Protein AF-A0A430A7W1-F1 (afdb_monomer_lite)

Radius of gyration: 29.72 Å; chains: 1; bounding box: 77×43×91 Å

pLDDT: mean 84.16, std 17.98, range [29.48, 98.62]

Secondary structure (DSSP, 8-state):
--------TTTHHHHHHHHTT---------S---HHHHHHHHHHHHHGGGGS-SSEEEEE-TTS-EEEEE--TT-EEEEEE-SSEEEEEETTEEEEEES-SEEEEES-EE-S-EEEE--TT--EEEEES-EESS-EEEE--TT--EEEEES-EE--SSS-SEEEE--TT--EEEEES-EESS-EEEE--TT--EEEEES-EESS-EEEES--TT-EEEEES-EE---SS--EEEEEE-SSTT-EEEES--TTS-SS-----TTSPEEEEEE-TT--EEEEEE-TT--EEEEEEETTEEEEEETTS-EEEEES-SEEEEES-EEEEEEEE--TT----EEEEES-EESEEEEES-TT--EEEEES-EE-SSTT-EEEEES-TT--EEEEES-EESSEEEEES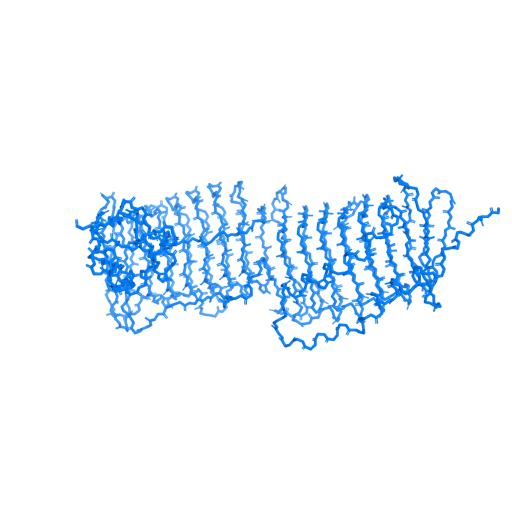-TT--EEEEES-EESSEEEEES-SS-EEEEESEEESSEEEESSEE-S-PPPPP-SPPPEEE--SEEEE-TTS---HHHHHHHTT-EEEETTTEE-GGG-EEESGGG--TTS-EEEEEEEEEE-TT--EEEEEEEEEE--

Sequence (540 aa):
MTKKSIVSKSVKYLMLASILGTTGISLMVGSSADASQLSPVVTQELKASEKIQNSAITYVDADGYMQVMPIEEGAVVSLSGTKKAITVKVGKEKTKIEGAKEVIFKGITIAKKSHLHLTTSIEKIKLDNVKTEKGFEIKDLPNLDTFLVKDSSFGSESAYSMKVHGNDKLTSYIIDNTKFEDNFYIHHNDELEVSYISNSVFDKNVRQEDNKEGYYTQFVGNTFVRDGRHEDSISSGGKSEKDIFFINEHKEIEMGATRYNAEKEGKIKYILPDGEKQKYVVPVGVDVETVVDKKDTVIITLTNGEVLTLQSPKSLTFKNVNITKRISFQNKKLKLENLAFNDCKTATIDIAHVHSLKTAQFFYTHVGNGHNAHVNIHDNDGMEMFVVQDSVVDAKLRLDDSEKLTKYVLNNVLVPGYMNADDLGETVLEISNSKFDHKIYSSQTIGGEAGRMNTGDEPVLTSEDSAKFDPFVELTREELMSKFNILAMDDDDGDITKNVTFEGLENVDIYTDGTYEITIVISDSDQNIVKKNVQLVIGY

InterPro domains:
  IPR013783 Immunoglobulin-like fold [G3DSA:2.60.40.10] (472-538)

Organism: NCBI:txid120370

Structure (mmCIF, N/CA/C/O backbone):
data_AF-A0A430A7W1-F1
#
_entry.id   AF-A0A430A7W1-F1
#
loop_
_atom_site.group_PDB
_atom_site.id
_atom_site.type_symbol
_atom_site.label_atom_id
_atom_site.label_alt_id
_atom_site.label_comp_id
_atom_site.label_asym_id
_atom_site.label_entity_id
_atom_site.label_seq_id
_atom_site.pdbx_PDB_ins_code
_atom_site.Cartn_x
_atom_site.Cartn_y
_atom_site.Cartn_z
_atom_site.occupancy
_atom_site.B_iso_or_equiv
_atom_site.auth_seq_id
_atom_site.auth_comp_id
_atom_site.auth_asym_id
_atom_site.auth_atom_id
_atom_site.pdbx_PDB_model_num
ATOM 1 N N . MET A 1 1 ? 43.011 2.496 -40.756 1.00 29.56 1 MET A N 1
ATOM 2 C CA . MET A 1 1 ? 43.502 1.213 -40.205 1.00 29.56 1 MET A CA 1
ATOM 3 C C . MET A 1 1 ? 43.145 1.174 -38.728 1.00 29.56 1 MET A C 1
ATOM 5 O O . MET A 1 1 ? 43.820 1.808 -37.931 1.00 29.56 1 MET A O 1
ATOM 9 N N . THR A 1 2 ? 42.040 0.529 -38.370 1.00 29.62 2 THR A N 1
ATOM 10 C CA . THR A 1 2 ? 41.534 0.456 -36.992 1.00 29.62 2 THR A CA 1
ATOM 11 C C . THR A 1 2 ? 42.116 -0.770 -36.290 1.00 29.62 2 THR A C 1
ATOM 13 O O . THR A 1 2 ? 41.970 -1.900 -36.757 1.00 29.62 2 THR A O 1
ATOM 16 N N . LYS A 1 3 ? 42.826 -0.548 -35.176 1.00 29.48 3 LYS A N 1
ATOM 17 C CA . LYS A 1 3 ? 43.348 -1.615 -34.312 1.00 29.48 3 LYS A CA 1
ATOM 18 C C . LYS A 1 3 ? 42.170 -2.324 -33.636 1.00 29.48 3 LYS A C 1
ATOM 20 O O . LYS A 1 3 ? 41.594 -1.791 -32.694 1.00 29.48 3 LYS A O 1
ATOM 25 N N . LYS A 1 4 ? 41.837 -3.536 -34.093 1.00 29.89 4 LYS A N 1
ATOM 26 C CA . LYS A 1 4 ? 41.062 -4.505 -33.304 1.00 29.89 4 LYS A CA 1
ATOM 27 C C . LYS A 1 4 ? 41.861 -4.823 -32.036 1.00 29.89 4 LYS A C 1
ATOM 29 O O . LYS A 1 4 ? 42.904 -5.467 -32.114 1.00 29.89 4 LYS A O 1
ATOM 34 N N . SER A 1 5 ? 41.391 -4.353 -30.886 1.00 33.88 5 SER A N 1
ATOM 35 C CA . SER A 1 5 ? 41.868 -4.820 -29.585 1.00 33.88 5 SER A CA 1
ATOM 36 C C . SER A 1 5 ? 41.334 -6.237 -29.368 1.00 33.88 5 SER A C 1
ATOM 38 O O . SER A 1 5 ? 40.142 -6.434 -29.156 1.00 33.88 5 SER A O 1
ATOM 40 N N . ILE A 1 6 ? 42.203 -7.239 -29.502 1.00 33.72 6 ILE A N 1
ATOM 41 C CA . ILE A 1 6 ? 41.887 -8.635 -29.190 1.00 33.72 6 ILE A CA 1
ATOM 42 C C . ILE A 1 6 ? 42.220 -8.841 -27.710 1.00 33.72 6 ILE A C 1
ATOM 44 O O . ILE A 1 6 ? 43.389 -8.959 -27.347 1.00 33.72 6 ILE A O 1
ATOM 48 N N . VAL A 1 7 ? 41.202 -8.881 -26.850 1.00 35.28 7 VAL A N 1
ATOM 49 C CA . VAL A 1 7 ? 41.373 -9.215 -25.426 1.00 35.28 7 VAL A CA 1
ATOM 50 C C . VAL A 1 7 ? 41.769 -10.698 -25.285 1.00 35.28 7 VAL A C 1
ATOM 52 O O . VAL A 1 7 ? 41.276 -11.571 -26.012 1.00 35.28 7 VAL A O 1
ATOM 55 N N . SER A 1 8 ? 42.727 -10.975 -24.391 1.00 33.16 8 SER A N 1
ATOM 56 C CA . SER A 1 8 ? 43.452 -12.250 -24.279 1.00 33.16 8 SER A CA 1
ATOM 57 C C . SER A 1 8 ? 42.570 -13.431 -23.838 1.00 33.16 8 SER A C 1
ATOM 59 O O . SER A 1 8 ? 41.547 -13.273 -23.174 1.00 33.16 8 SER A O 1
ATOM 61 N N . LYS A 1 9 ? 42.970 -14.648 -24.238 1.00 35.06 9 LYS A N 1
ATOM 62 C CA . LYS A 1 9 ? 42.198 -15.902 -24.112 1.00 35.06 9 LYS A CA 1
ATOM 63 C C . LYS A 1 9 ? 41.821 -16.311 -22.676 1.00 35.06 9 LYS A C 1
ATOM 65 O O . LYS A 1 9 ? 40.903 -17.106 -22.527 1.00 35.06 9 LYS A O 1
ATOM 70 N N . SER A 1 10 ? 42.473 -15.781 -21.644 1.00 29.58 10 SER A N 1
ATOM 71 C CA . SER A 1 10 ? 42.314 -16.245 -20.255 1.00 29.58 10 SER A CA 1
ATOM 72 C C . SER A 1 10 ? 41.141 -15.587 -19.516 1.00 29.58 10 SER A C 1
ATOM 74 O O . SER A 1 10 ? 40.517 -16.218 -18.672 1.00 29.58 10 SER A O 1
ATOM 76 N N . VAL A 1 11 ? 40.771 -14.354 -19.885 1.00 35.59 11 VAL A N 1
ATOM 77 C CA . VAL A 1 11 ? 39.562 -13.673 -19.367 1.00 35.59 11 VAL A CA 1
ATOM 78 C C . VAL A 1 11 ? 38.280 -14.299 -19.955 1.00 35.59 11 VAL A C 1
ATOM 80 O O . VAL A 1 11 ? 37.201 -14.187 -19.377 1.00 35.59 11 VAL A O 1
ATOM 83 N N . LYS A 1 12 ? 38.407 -15.042 -21.069 1.00 42.66 12 LYS A N 1
ATOM 84 C CA . LYS A 1 12 ? 37.300 -15.609 -21.859 1.00 42.66 12 LYS A CA 1
ATOM 85 C C . LYS A 1 12 ? 36.547 -16.763 -21.196 1.00 42.66 12 LYS A C 1
ATOM 87 O O . LYS A 1 12 ? 35.419 -17.008 -21.592 1.00 42.66 12 LYS A O 1
ATOM 92 N N . TYR A 1 13 ? 37.126 -17.454 -20.213 1.00 30.00 13 TYR A N 1
ATOM 93 C CA . TYR A 1 13 ? 36.460 -18.589 -19.552 1.00 30.00 13 TYR A CA 1
ATOM 94 C C . TYR A 1 13 ? 35.733 -18.208 -18.256 1.00 30.00 13 TYR A C 1
ATOM 96 O O . TYR A 1 13 ? 34.753 -18.856 -17.908 1.00 30.00 13 TYR A O 1
ATOM 104 N N . LEU A 1 14 ? 36.144 -17.131 -17.575 1.00 30.28 14 LEU A N 1
ATOM 105 C CA . LEU A 1 14 ? 35.512 -16.715 -16.316 1.00 30.28 14 LEU A CA 1
ATOM 106 C C . LEU A 1 14 ? 34.201 -15.934 -16.515 1.00 30.28 14 LEU A C 1
ATOM 108 O O . LEU A 1 14 ? 33.305 -16.086 -15.696 1.00 30.28 14 LEU A O 1
ATOM 112 N N . MET A 1 15 ? 34.061 -15.141 -17.589 1.00 35.31 15 MET A N 1
ATOM 113 C CA . MET A 1 15 ? 32.776 -14.491 -17.927 1.00 35.31 15 MET A CA 1
ATOM 114 C C . MET A 1 15 ? 31.786 -15.463 -18.578 1.00 35.31 15 MET A C 1
ATOM 116 O O . MET A 1 15 ? 30.594 -15.400 -18.306 1.00 35.31 15 MET A O 1
ATOM 120 N N . LEU A 1 16 ? 32.273 -16.390 -19.410 1.00 32.66 16 LEU A N 1
ATOM 121 C CA . LEU A 1 16 ? 31.416 -17.369 -20.077 1.00 32.66 16 LEU A CA 1
ATOM 122 C C . LEU A 1 16 ? 30.816 -18.362 -19.064 1.00 32.66 16 LEU A C 1
ATOM 124 O O . LEU A 1 16 ? 29.654 -18.717 -19.186 1.00 32.66 16 LEU A O 1
ATOM 128 N N . ALA A 1 17 ? 31.558 -18.742 -18.016 1.00 31.72 17 ALA A N 1
ATOM 129 C CA . ALA A 1 17 ? 31.049 -19.611 -16.950 1.00 31.72 17 ALA A CA 1
ATOM 130 C C . ALA A 1 17 ? 30.048 -18.921 -15.999 1.00 31.72 17 ALA A C 1
ATOM 132 O O . ALA A 1 17 ? 29.208 -19.607 -15.427 1.00 31.72 17 ALA A O 1
ATOM 133 N N . SER A 1 18 ? 30.095 -17.590 -15.840 1.00 38.16 18 SER A N 1
ATOM 134 C CA . SER A 1 18 ? 29.084 -16.852 -15.062 1.00 38.16 18 SER A CA 1
ATOM 135 C C . SER A 1 18 ? 27.812 -16.533 -15.856 1.00 38.16 18 SER A C 1
ATOM 137 O O . SER A 1 18 ? 26.799 -16.226 -15.245 1.00 38.16 18 SER A O 1
ATOM 139 N N . ILE A 1 19 ? 27.865 -16.593 -17.194 1.00 36.66 19 ILE A N 1
ATOM 140 C CA . ILE A 1 19 ? 26.751 -16.253 -18.101 1.00 36.66 19 ILE A CA 1
ATOM 141 C C . ILE A 1 19 ? 26.073 -17.515 -18.679 1.00 36.66 19 ILE A C 1
ATOM 143 O O . ILE A 1 19 ? 24.871 -17.510 -18.911 1.00 36.66 19 ILE A O 1
ATOM 147 N N . LEU A 1 20 ? 26.792 -18.633 -18.854 1.00 31.89 20 LEU A N 1
ATOM 148 C CA . LEU A 1 20 ? 26.242 -19.901 -19.377 1.00 31.89 20 LEU A CA 1
ATOM 149 C C . LEU A 1 20 ? 25.496 -20.759 -18.331 1.00 31.89 20 LEU A C 1
ATOM 151 O O . LEU A 1 20 ? 25.119 -21.891 -18.629 1.00 31.89 20 LEU A O 1
ATOM 155 N N . GLY A 1 21 ? 25.299 -20.253 -17.110 1.00 33.81 21 GLY A N 1
ATOM 156 C CA . GLY A 1 21 ? 24.633 -20.974 -16.019 1.00 33.81 21 GLY A CA 1
ATOM 157 C C . GLY A 1 21 ? 23.102 -20.897 -16.002 1.00 33.81 21 GLY A C 1
ATOM 158 O O . GLY A 1 21 ? 22.492 -21.583 -15.190 1.00 33.81 21 GLY A O 1
ATOM 159 N N . THR A 1 22 ? 22.466 -20.104 -16.865 1.00 36.22 22 THR A N 1
ATOM 160 C CA . THR A 1 22 ? 21.006 -19.921 -16.863 1.00 36.22 22 THR A CA 1
ATOM 161 C C . THR A 1 22 ? 20.409 -20.340 -18.203 1.00 36.22 22 THR A C 1
ATOM 163 O O . THR A 1 22 ? 20.028 -19.534 -19.047 1.00 36.22 22 THR A O 1
ATOM 166 N N . THR A 1 23 ? 20.304 -21.658 -18.406 1.00 34.94 23 THR A N 1
ATOM 167 C CA . THR A 1 23 ? 19.190 -22.205 -19.196 1.00 34.94 23 THR A CA 1
ATOM 168 C C . THR A 1 23 ? 17.900 -21.569 -18.701 1.00 34.94 23 THR A C 1
ATOM 170 O O . THR A 1 23 ? 17.758 -21.427 -17.489 1.00 34.94 23 THR A O 1
ATOM 173 N N . GLY A 1 24 ? 17.032 -21.185 -19.644 1.00 37.28 24 GLY A N 1
ATOM 174 C CA . GLY A 1 24 ? 15.837 -20.368 -19.456 1.00 37.28 24 GLY A CA 1
ATOM 175 C C . GLY A 1 24 ? 15.230 -20.431 -18.063 1.00 37.28 24 GLY A C 1
ATOM 176 O O . GLY A 1 24 ? 15.061 -21.512 -17.497 1.00 37.28 24 GLY A O 1
ATOM 177 N N . ILE A 1 25 ? 14.892 -19.253 -17.548 1.00 41.41 25 ILE A N 1
ATOM 178 C CA . ILE A 1 25 ? 14.079 -19.049 -16.354 1.00 41.41 25 ILE A CA 1
ATOM 179 C C . ILE A 1 25 ? 12.708 -19.706 -16.609 1.00 41.41 25 ILE A C 1
ATOM 181 O O . ILE A 1 25 ? 11.717 -19.059 -16.902 1.00 41.41 25 ILE A O 1
ATOM 185 N N . SER A 1 26 ? 12.654 -21.034 -16.551 1.00 33.88 26 SER A N 1
ATOM 186 C CA . SER A 1 26 ? 11.455 -21.787 -16.243 1.00 33.88 26 SER A CA 1
ATOM 187 C C . SER A 1 26 ? 11.390 -21.762 -14.729 1.00 33.88 26 SER A C 1
ATOM 189 O O . SER A 1 26 ? 11.803 -22.711 -14.058 1.00 33.88 26 SER A O 1
ATOM 191 N N . LEU A 1 27 ? 10.908 -20.646 -14.187 1.00 36.59 27 LEU A N 1
ATOM 192 C CA . LEU A 1 27 ? 10.380 -20.619 -12.835 1.00 36.59 27 LEU A CA 1
ATOM 193 C C . LEU A 1 27 ? 9.158 -21.549 -12.842 1.00 36.59 27 LEU A C 1
ATOM 195 O O . LEU A 1 27 ? 8.024 -21.109 -12.958 1.00 36.59 27 LEU A O 1
ATOM 199 N N . MET A 1 28 ? 9.365 -22.861 -12.676 1.00 31.03 28 MET A N 1
ATOM 200 C CA . MET A 1 28 ? 8.365 -23.671 -11.978 1.00 31.03 28 MET A CA 1
ATOM 201 C C . MET A 1 28 ? 8.423 -23.262 -10.508 1.00 31.03 28 MET A C 1
ATOM 203 O O . MET A 1 28 ? 8.865 -24.015 -9.645 1.00 31.03 28 MET A O 1
ATOM 207 N N . VAL A 1 29 ? 8.042 -22.021 -10.235 1.00 34.47 29 VAL A N 1
ATOM 208 C CA . VAL A 1 29 ? 7.774 -21.553 -8.892 1.00 34.47 29 VAL A CA 1
ATOM 209 C C . VAL A 1 29 ? 6.274 -21.404 -8.867 1.00 34.47 29 VAL A C 1
ATOM 211 O O . VAL A 1 29 ? 5.721 -20.515 -9.506 1.00 34.47 29 VAL A O 1
ATOM 214 N N . GLY A 1 30 ? 5.599 -22.358 -8.229 1.00 29.80 30 GLY A N 1
ATOM 215 C CA . GLY A 1 30 ? 4.170 -22.216 -7.993 1.00 29.80 30 GLY A CA 1
ATOM 216 C C . GLY A 1 30 ? 3.943 -20.888 -7.282 1.00 29.80 30 GLY A C 1
ATOM 217 O O . GLY A 1 30 ? 4.522 -20.702 -6.225 1.00 29.80 30 GLY A O 1
ATOM 218 N N . SER A 1 31 ? 3.208 -19.970 -7.914 1.00 34.34 31 SER A N 1
ATOM 219 C CA . SER A 1 31 ? 2.506 -18.790 -7.370 1.00 34.34 31 SER A CA 1
ATOM 220 C C . SER A 1 31 ? 3.126 -17.941 -6.232 1.00 34.34 31 SER A C 1
ATOM 222 O O . SER A 1 31 ? 2.414 -17.112 -5.678 1.00 34.34 31 SER A O 1
ATOM 224 N N . SER A 1 32 ? 4.398 -18.086 -5.852 1.00 39.09 32 SER A N 1
ATOM 225 C CA . SER A 1 32 ? 4.975 -17.402 -4.681 1.00 39.09 32 SER A CA 1
ATOM 226 C C . SER A 1 32 ? 6.516 -17.405 -4.684 1.00 39.09 32 SER A C 1
ATOM 228 O O . SER A 1 32 ? 7.150 -17.977 -3.793 1.00 39.09 32 SER A O 1
ATOM 230 N N . ALA A 1 33 ? 7.149 -16.812 -5.702 1.00 33.19 33 ALA A N 1
ATOM 231 C CA . ALA A 1 33 ? 8.611 -16.686 -5.758 1.00 33.19 33 ALA A CA 1
ATOM 232 C C . ALA A 1 33 ? 9.133 -15.516 -4.910 1.00 33.19 33 ALA A C 1
ATOM 234 O O . ALA A 1 33 ? 8.546 -14.439 -4.861 1.00 33.19 33 ALA A O 1
ATOM 235 N N . ASP A 1 34 ? 10.267 -15.733 -4.245 1.00 40.34 34 ASP A N 1
ATOM 236 C CA . ASP A 1 34 ? 10.810 -14.842 -3.233 1.00 40.34 34 ASP A CA 1
ATOM 237 C C . ASP A 1 34 ? 11.592 -13.629 -3.788 1.00 40.34 34 ASP A C 1
ATOM 239 O O . ASP A 1 34 ? 12.623 -13.811 -4.412 1.00 40.34 34 ASP A O 1
ATOM 243 N N . ALA A 1 35 ? 11.168 -12.384 -3.535 1.00 37.56 35 ALA A N 1
ATOM 244 C CA . ALA A 1 35 ? 11.949 -11.144 -3.702 1.00 37.56 35 ALA A CA 1
ATOM 245 C C . ALA A 1 35 ? 13.358 -11.202 -3.064 1.00 37.56 35 ALA A C 1
ATOM 247 O O . ALA A 1 35 ? 14.303 -10.669 -3.647 1.00 37.56 35 ALA A O 1
ATOM 248 N N . SER A 1 36 ? 13.558 -11.918 -1.942 1.00 34.28 36 SER A N 1
ATOM 249 C CA . SER A 1 36 ? 14.907 -12.212 -1.421 1.00 34.28 36 SER A CA 1
ATOM 250 C C . SER A 1 36 ? 15.628 -13.362 -2.126 1.00 34.28 36 SER A C 1
ATOM 252 O O . SER A 1 36 ? 16.826 -13.519 -1.916 1.00 34.28 36 SER A O 1
ATOM 254 N N . GLN A 1 37 ? 14.971 -14.118 -3.008 1.00 41.25 37 GLN A N 1
ATOM 255 C CA . GLN A 1 37 ? 15.623 -15.013 -3.978 1.00 41.25 37 GLN A CA 1
ATOM 256 C C . GLN A 1 37 ? 15.842 -14.354 -5.346 1.00 41.25 37 GLN A C 1
ATOM 258 O O . GLN A 1 37 ? 16.785 -14.710 -6.053 1.00 41.25 37 GLN A O 1
ATOM 263 N N . LEU A 1 38 ? 15.062 -13.327 -5.678 1.00 44.78 38 LEU A N 1
ATOM 264 C CA . LEU A 1 38 ? 15.328 -12.436 -6.803 1.00 44.78 38 LEU A CA 1
ATOM 265 C C . LEU A 1 38 ? 16.517 -11.532 -6.502 1.00 44.78 38 LEU A C 1
ATOM 267 O O . LEU A 1 38 ? 17.369 -11.368 -7.365 1.00 44.78 38 LEU A O 1
ATOM 271 N N . SER A 1 39 ? 16.661 -11.046 -5.266 1.00 42.81 39 SER A N 1
ATOM 272 C CA . SER A 1 39 ? 17.803 -10.229 -4.844 1.00 42.81 39 SER A CA 1
ATOM 273 C C . SER A 1 39 ? 19.165 -10.871 -5.178 1.00 42.81 39 SER A C 1
ATOM 275 O O . SER A 1 39 ? 19.948 -10.202 -5.838 1.00 42.81 39 SER A O 1
ATOM 277 N N . PRO A 1 40 ? 19.481 -12.146 -4.875 1.00 42.47 40 PRO A N 1
ATOM 278 C CA . PRO A 1 40 ? 20.735 -12.787 -5.273 1.00 42.47 40 PRO A CA 1
ATOM 279 C C . PRO A 1 40 ? 20.932 -12.919 -6.783 1.00 42.47 40 PRO A C 1
ATOM 281 O O . PRO A 1 40 ? 22.032 -12.638 -7.246 1.00 42.47 40 PRO A O 1
ATOM 284 N N . VAL A 1 41 ? 19.908 -13.319 -7.547 1.00 46.12 41 VAL A N 1
ATOM 285 C CA . VAL A 1 41 ? 20.009 -13.536 -9.006 1.00 46.12 41 VAL A CA 1
ATOM 286 C C . VAL A 1 41 ? 20.125 -12.203 -9.747 1.00 46.12 41 VAL A C 1
ATOM 288 O O . VAL A 1 41 ? 21.048 -12.022 -10.540 1.00 46.12 41 VAL A O 1
ATOM 291 N N . VAL A 1 42 ? 19.275 -11.232 -9.401 1.00 46.09 42 VAL A N 1
ATOM 292 C CA . VAL A 1 42 ? 19.361 -9.837 -9.854 1.00 46.09 42 VAL A CA 1
ATOM 293 C C . VAL A 1 42 ? 20.723 -9.263 -9.466 1.00 46.09 42 VAL A C 1
ATOM 295 O O . VAL A 1 42 ? 21.455 -8.777 -10.319 1.00 46.09 42 VAL A O 1
ATOM 298 N N . THR A 1 43 ? 21.154 -9.417 -8.213 1.00 46.62 43 THR A N 1
ATOM 299 C CA . THR A 1 43 ? 22.478 -8.968 -7.752 1.00 46.62 43 THR A CA 1
ATOM 300 C C . THR A 1 43 ? 23.617 -9.652 -8.514 1.00 46.62 43 THR A C 1
ATOM 302 O O . THR A 1 43 ? 24.643 -9.022 -8.767 1.00 46.62 43 THR A O 1
ATOM 305 N N . GLN A 1 44 ? 23.482 -10.921 -8.902 1.00 54.25 44 GLN A N 1
ATOM 306 C CA . GLN A 1 44 ? 24.514 -11.673 -9.617 1.00 54.25 44 GLN A CA 1
ATOM 307 C C . GLN A 1 44 ? 24.616 -11.249 -11.092 1.00 54.25 44 GLN A C 1
ATOM 309 O O . GLN A 1 44 ? 25.731 -11.025 -11.573 1.00 54.25 44 GLN A O 1
ATOM 314 N N . GLU A 1 45 ? 23.490 -11.042 -11.784 1.00 51.66 45 GLU A N 1
ATOM 315 C CA . GLU A 1 45 ? 23.469 -10.481 -13.145 1.00 51.66 45 GLU A CA 1
ATOM 316 C C . GLU A 1 45 ? 23.894 -9.002 -13.182 1.00 51.66 45 GLU A C 1
ATOM 318 O O . GLU A 1 45 ? 24.550 -8.544 -14.129 1.00 51.66 45 GLU A O 1
ATOM 323 N N . LEU A 1 46 ? 23.589 -8.240 -12.128 1.00 50.44 46 LEU A N 1
ATOM 324 C CA . LEU A 1 46 ? 24.052 -6.864 -11.966 1.00 50.44 46 LEU A CA 1
ATOM 325 C C . LEU A 1 46 ? 25.565 -6.797 -11.704 1.00 50.44 46 LEU A C 1
ATOM 327 O O . LEU A 1 46 ? 26.254 -6.030 -12.376 1.00 50.44 46 LEU A O 1
ATOM 331 N N . LYS A 1 47 ? 26.119 -7.658 -10.839 1.00 54.03 47 LYS A N 1
ATOM 332 C CA . LYS A 1 47 ? 27.571 -7.737 -10.561 1.00 54.03 47 LYS A CA 1
ATOM 333 C C . LYS A 1 47 ? 28.408 -8.117 -11.786 1.00 54.03 47 LYS A C 1
ATOM 335 O O . LYS A 1 47 ? 29.575 -7.736 -11.882 1.00 54.03 47 LYS A O 1
ATOM 340 N N . ALA A 1 48 ? 27.845 -8.844 -12.753 1.00 53.94 48 ALA A N 1
ATOM 341 C CA . ALA A 1 48 ? 28.567 -9.229 -13.965 1.00 53.94 48 ALA A CA 1
ATOM 342 C C . ALA A 1 48 ? 28.944 -8.030 -14.871 1.00 53.94 48 ALA A C 1
ATOM 344 O O . ALA A 1 48 ? 29.938 -8.122 -15.598 1.00 53.94 48 ALA A O 1
ATOM 345 N N . SER A 1 49 ? 28.228 -6.890 -14.809 1.00 50.59 49 SER A N 1
ATOM 346 C CA . SER A 1 49 ? 28.536 -5.702 -15.635 1.00 50.59 49 SER A CA 1
ATOM 347 C C . SER A 1 49 ? 29.615 -4.778 -15.063 1.00 50.59 49 SER A C 1
ATOM 349 O O . SER A 1 49 ? 30.134 -3.929 -15.796 1.00 50.59 49 SER A O 1
ATOM 351 N N . GLU A 1 50 ? 30.038 -4.961 -13.809 1.00 57.19 50 GLU A N 1
ATOM 352 C CA . GLU A 1 50 ? 31.074 -4.126 -13.175 1.00 57.19 50 GLU A CA 1
ATOM 353 C C . GLU A 1 50 ? 32.442 -4.241 -13.866 1.00 57.19 50 GLU A C 1
ATOM 355 O O . GLU A 1 50 ? 33.229 -3.299 -13.853 1.00 57.19 50 GLU A O 1
ATOM 360 N N . LYS A 1 51 ? 32.719 -5.362 -14.546 1.00 57.47 51 LYS A N 1
ATOM 361 C CA . LYS A 1 51 ? 34.003 -5.612 -15.232 1.00 57.47 51 LYS A CA 1
ATOM 362 C C . LYS A 1 51 ? 34.118 -4.978 -16.628 1.00 57.47 51 LYS A C 1
ATOM 364 O O . LYS A 1 51 ? 35.157 -5.125 -17.273 1.00 57.47 51 LYS A O 1
ATOM 369 N N . ILE A 1 52 ? 33.069 -4.317 -17.119 1.00 62.06 52 ILE A N 1
ATOM 370 C CA . ILE A 1 52 ? 33.033 -3.670 -18.441 1.00 62.06 52 ILE A CA 1
ATOM 371 C C . ILE A 1 52 ? 33.469 -2.205 -18.304 1.00 62.06 52 ILE A C 1
ATOM 373 O O . ILE A 1 52 ? 33.149 -1.568 -17.299 1.00 62.06 52 ILE A O 1
ATOM 377 N N . GLN A 1 53 ? 34.161 -1.672 -19.323 1.00 69.06 53 GLN A N 1
ATOM 378 C CA . GLN A 1 53 ? 34.514 -0.247 -19.427 1.00 69.06 53 GLN A CA 1
ATOM 379 C C . GLN A 1 53 ? 33.336 0.670 -19.063 1.00 69.06 53 GLN A C 1
ATOM 381 O O . GLN A 1 53 ? 32.186 0.346 -19.353 1.00 69.06 53 GLN A O 1
ATOM 386 N N . ASN A 1 54 ? 33.640 1.823 -18.461 1.00 80.44 54 ASN A N 1
ATOM 387 C CA . ASN A 1 54 ? 32.632 2.757 -17.949 1.00 80.44 54 ASN A CA 1
ATOM 388 C C . ASN A 1 54 ? 31.669 3.270 -19.030 1.00 80.44 54 ASN A C 1
ATOM 390 O O . ASN A 1 54 ? 30.525 3.547 -18.700 1.00 80.44 54 ASN A O 1
ATOM 394 N N . SER A 1 55 ? 32.105 3.346 -20.296 1.00 91.81 55 SER A N 1
ATOM 395 C CA . SER A 1 55 ? 31.265 3.702 -21.443 1.00 91.81 55 SER A CA 1
ATOM 396 C C . SER A 1 55 ? 31.545 2.782 -22.639 1.00 91.81 55 SER A C 1
ATOM 398 O O . SER A 1 55 ? 32.641 2.787 -23.207 1.00 91.81 55 SER A O 1
ATOM 400 N N . ALA A 1 56 ? 30.588 1.924 -22.999 1.00 93.50 56 ALA A N 1
ATOM 401 C CA . ALA A 1 56 ? 30.737 0.967 -24.095 1.00 93.50 56 ALA A CA 1
ATOM 402 C C . ALA A 1 56 ? 29.395 0.392 -24.564 1.00 93.50 56 ALA A C 1
ATOM 404 O O . ALA A 1 56 ? 28.405 0.362 -23.834 1.00 93.50 56 ALA A O 1
ATOM 405 N N . ILE A 1 57 ? 29.406 -0.165 -25.775 1.00 94.00 57 ILE A N 1
ATOM 406 C CA . ILE A 1 57 ? 28.377 -1.095 -26.245 1.00 94.00 57 ILE A CA 1
ATOM 407 C C . ILE A 1 57 ? 29.020 -2.472 -26.369 1.00 94.00 57 ILE A C 1
ATOM 409 O O . ILE A 1 57 ? 29.928 -2.673 -27.178 1.00 94.00 57 ILE A O 1
ATOM 413 N N . THR A 1 58 ? 28.559 -3.417 -25.559 1.00 93.12 58 THR A N 1
ATOM 414 C CA . THR A 1 58 ? 29.019 -4.811 -25.584 1.00 93.12 58 THR A CA 1
ATOM 415 C C . THR A 1 58 ? 27.938 -5.675 -26.208 1.00 93.12 58 THR A C 1
ATOM 417 O O . THR A 1 58 ? 26.760 -5.462 -25.941 1.00 93.12 58 THR A O 1
ATOM 420 N N . TYR A 1 59 ? 28.309 -6.631 -27.052 1.00 92.81 59 TYR A N 1
ATOM 421 C CA . TYR A 1 59 ? 27.342 -7.559 -27.631 1.00 92.81 59 TYR A CA 1
ATOM 422 C C . TYR A 1 59 ? 27.940 -8.939 -27.868 1.00 92.81 59 TYR A C 1
ATOM 424 O O . TYR A 1 59 ? 29.136 -9.063 -28.118 1.00 92.81 59 TYR A O 1
ATOM 432 N N . VAL A 1 60 ? 27.104 -9.971 -27.806 1.00 90.69 60 VAL A N 1
ATOM 433 C CA . VAL A 1 60 ? 27.468 -11.343 -28.181 1.00 90.69 60 VAL A CA 1
ATOM 434 C C . VAL A 1 60 ? 27.048 -11.555 -29.627 1.00 90.69 60 VAL A C 1
ATOM 436 O O . VAL A 1 60 ? 25.859 -11.469 -29.928 1.00 90.69 60 VAL A O 1
ATOM 439 N N . ASP A 1 61 ? 28.007 -11.769 -30.527 1.00 86.50 61 ASP A N 1
ATOM 440 C CA . ASP A 1 61 ? 27.732 -12.007 -31.946 1.00 86.50 61 ASP A CA 1
ATOM 441 C C . ASP A 1 61 ? 27.114 -13.394 -32.213 1.00 86.50 61 ASP A C 1
ATOM 443 O O . ASP A 1 61 ? 26.925 -14.207 -31.305 1.00 86.50 61 ASP A O 1
ATOM 447 N N . ALA A 1 62 ? 26.772 -13.662 -33.475 1.00 85.12 62 ALA A N 1
ATOM 448 C CA . ALA A 1 62 ? 26.117 -14.904 -33.886 1.00 85.12 62 ALA A CA 1
ATOM 449 C C . ALA A 1 62 ? 26.953 -16.169 -33.602 1.00 85.12 62 ALA A C 1
ATOM 451 O O . ALA A 1 62 ? 26.385 -17.251 -33.463 1.00 85.12 62 ALA A O 1
ATOM 452 N N . ASP A 1 63 ? 28.276 -16.029 -33.486 1.00 85.50 63 ASP A N 1
ATOM 453 C CA . ASP A 1 63 ? 29.205 -17.119 -33.180 1.00 85.50 63 ASP A CA 1
ATOM 454 C C . ASP A 1 63 ? 29.398 -17.303 -31.658 1.00 85.50 63 ASP A C 1
ATOM 456 O O . ASP A 1 63 ? 30.166 -18.162 -31.217 1.00 85.50 63 ASP A O 1
ATOM 460 N N . GLY A 1 64 ? 28.705 -16.503 -30.839 1.00 84.44 64 GLY A N 1
ATOM 461 C CA . GLY A 1 64 ? 28.798 -16.531 -29.382 1.00 84.44 64 GLY A CA 1
ATOM 462 C C . GLY A 1 64 ? 29.992 -15.754 -28.825 1.00 84.44 64 GLY A C 1
ATOM 463 O O . GLY A 1 64 ? 30.312 -15.890 -27.642 1.00 84.44 64 GLY A O 1
ATOM 464 N N . TYR A 1 65 ? 30.677 -14.943 -29.639 1.00 84.69 65 TYR A N 1
ATOM 465 C CA . TYR A 1 65 ? 31.805 -14.148 -29.171 1.00 84.69 65 TYR A CA 1
ATOM 466 C C . TYR A 1 65 ? 31.362 -12.769 -28.694 1.00 84.69 65 TYR A C 1
ATOM 468 O O . TYR A 1 65 ? 30.674 -12.018 -29.381 1.00 84.69 65 TYR A O 1
ATOM 476 N N . MET A 1 66 ? 31.842 -12.403 -27.509 1.00 88.69 66 MET A N 1
ATOM 477 C CA . MET A 1 66 ? 31.684 -11.059 -26.976 1.00 88.69 66 MET A CA 1
ATOM 478 C C . MET A 1 66 ? 32.550 -10.062 -27.755 1.00 88.69 66 MET A C 1
ATOM 480 O O . MET A 1 66 ? 33.775 -10.195 -27.840 1.00 88.69 66 MET A O 1
ATOM 484 N N . GLN A 1 67 ? 31.898 -9.028 -28.263 1.00 92.50 67 GLN A N 1
ATOM 485 C CA . GLN A 1 67 ? 32.478 -7.874 -28.925 1.00 92.50 67 GLN A CA 1
ATOM 486 C C . GLN A 1 67 ? 32.280 -6.642 -28.043 1.00 92.50 67 GLN A C 1
ATOM 488 O O . GLN A 1 67 ? 31.225 -6.465 -27.435 1.00 92.50 67 GLN A O 1
ATOM 493 N N . VAL A 1 68 ? 33.285 -5.768 -27.999 1.00 91.81 68 VAL A N 1
ATOM 494 C CA . VAL A 1 68 ? 33.233 -4.511 -27.242 1.00 91.81 68 VAL A CA 1
ATOM 495 C C . VAL A 1 68 ? 33.478 -3.356 -28.201 1.00 91.81 68 VAL A C 1
ATOM 497 O O . VAL A 1 68 ? 34.528 -3.278 -28.843 1.00 91.81 68 VAL A O 1
ATOM 500 N N . MET A 1 69 ? 32.505 -2.457 -28.293 1.00 92.50 69 MET A N 1
ATOM 501 C CA . MET A 1 69 ? 32.618 -1.175 -28.973 1.00 92.50 69 MET A CA 1
ATOM 502 C C . MET A 1 69 ? 32.836 -0.095 -27.907 1.00 92.50 69 MET A C 1
ATOM 504 O O . MET A 1 69 ? 31.867 0.291 -27.250 1.00 92.50 69 MET A O 1
ATOM 508 N N . PRO A 1 70 ? 34.081 0.365 -27.689 1.00 92.06 70 PRO A N 1
ATOM 509 C CA . PRO A 1 70 ? 34.344 1.428 -26.729 1.00 92.06 70 PRO A CA 1
ATOM 510 C C . PRO A 1 70 ? 33.662 2.713 -27.194 1.00 92.06 70 PRO A C 1
ATOM 512 O O . PRO A 1 70 ? 33.692 3.040 -28.384 1.00 92.06 70 PRO A O 1
ATOM 515 N N . ILE A 1 71 ? 33.064 3.431 -26.251 1.00 92.00 71 ILE A N 1
ATOM 516 C CA . ILE A 1 71 ? 32.475 4.746 -26.475 1.00 92.00 71 ILE A CA 1
ATOM 517 C C . ILE A 1 71 ? 33.234 5.718 -25.575 1.00 92.00 71 ILE A C 1
ATOM 519 O O . ILE A 1 71 ? 33.577 5.392 -24.442 1.00 92.00 71 ILE A O 1
ATOM 523 N N . GLU A 1 72 ? 33.590 6.882 -26.107 1.00 90.06 72 GLU A N 1
ATOM 524 C CA . GLU A 1 72 ? 34.212 7.919 -25.287 1.00 90.06 72 GLU A CA 1
ATOM 525 C C . GLU A 1 72 ? 33.203 8.392 -24.233 1.00 90.06 72 GLU A C 1
ATOM 527 O O . GLU A 1 72 ? 32.029 8.601 -24.541 1.00 90.06 72 GLU A O 1
ATOM 532 N N . GLU A 1 73 ? 33.642 8.531 -22.985 1.00 87.62 73 GLU A N 1
ATOM 533 C CA . GLU A 1 73 ? 32.774 8.977 -21.898 1.00 87.62 73 GLU A CA 1
ATOM 534 C C . GLU A 1 73 ? 32.180 10.357 -22.219 1.00 87.62 73 GLU A C 1
ATOM 536 O O . GLU A 1 73 ? 32.878 11.269 -22.659 1.00 87.62 73 GLU A O 1
ATOM 541 N N . GLY A 1 74 ? 30.863 10.496 -22.058 1.00 82.19 74 GLY A N 1
ATOM 542 C CA . GLY A 1 74 ? 30.135 11.706 -22.446 1.00 82.19 74 GLY A CA 1
ATOM 543 C C . GLY A 1 74 ? 29.832 11.829 -23.945 1.00 82.19 74 GLY A C 1
ATOM 544 O O . GLY A 1 74 ? 29.141 12.770 -24.342 1.00 82.19 74 GLY A O 1
ATOM 545 N N . ALA A 1 75 ? 30.274 10.892 -24.793 1.00 87.56 75 ALA A N 1
ATOM 546 C CA . ALA A 1 75 ? 29.892 10.898 -26.198 1.00 87.56 75 ALA A CA 1
ATOM 547 C C . ALA A 1 75 ? 28.386 10.656 -26.366 1.00 87.56 75 ALA A C 1
ATOM 549 O O . ALA A 1 75 ? 27.786 9.750 -25.783 1.00 87.56 75 ALA A O 1
ATOM 550 N N . VAL A 1 76 ? 27.784 11.463 -27.238 1.00 91.44 76 VAL A N 1
ATOM 551 C CA . VAL A 1 76 ? 26.379 11.334 -27.615 1.00 91.44 76 VAL A CA 1
ATOM 552 C C . VAL A 1 76 ? 26.250 10.346 -28.767 1.00 91.44 76 VAL A C 1
ATOM 554 O O . VAL A 1 76 ? 26.830 10.532 -29.844 1.00 91.44 76 VAL A O 1
ATOM 557 N N . VAL A 1 77 ? 25.434 9.317 -28.563 1.00 93.75 77 VAL A N 1
ATOM 558 C CA . VAL A 1 77 ? 25.129 8.302 -29.565 1.00 93.75 77 VAL A CA 1
ATOM 559 C C . VAL A 1 77 ? 23.732 8.502 -30.151 1.00 93.75 77 VAL A C 1
ATOM 561 O O . VAL A 1 77 ? 22.823 9.057 -29.534 1.00 93.75 77 VAL A O 1
ATOM 564 N N . SER A 1 78 ? 23.531 8.028 -31.377 1.00 92.50 78 SER A N 1
ATOM 565 C CA . SER A 1 78 ? 22.190 7.776 -31.914 1.00 92.50 78 SER A CA 1
ATOM 566 C C . SER A 1 78 ? 22.017 6.285 -32.153 1.00 92.50 78 SER A C 1
ATOM 568 O O . SER A 1 78 ? 22.871 5.666 -32.795 1.00 92.50 78 SER A O 1
ATOM 570 N N . LEU A 1 79 ? 20.901 5.735 -31.677 1.00 92.19 79 LEU A N 1
ATOM 571 C CA . LEU A 1 79 ? 20.556 4.328 -31.829 1.00 92.19 79 LEU A CA 1
ATOM 572 C C . LEU A 1 79 ? 19.324 4.173 -32.718 1.00 92.19 79 LEU A C 1
ATOM 574 O O . LEU A 1 79 ? 18.360 4.929 -32.634 1.00 92.19 79 LEU A O 1
ATOM 578 N N . SER A 1 80 ? 19.364 3.177 -33.596 1.00 90.06 80 SER A N 1
ATOM 579 C CA . SER A 1 80 ? 18.192 2.752 -34.364 1.00 90.06 80 SER A CA 1
ATOM 580 C C . SER A 1 80 ? 18.277 1.261 -34.654 1.00 90.06 80 SER A C 1
ATOM 582 O O . SER A 1 80 ? 19.267 0.787 -35.214 1.00 90.06 80 SER A O 1
ATOM 584 N N . GLY A 1 81 ? 17.251 0.519 -34.261 1.00 86.94 81 GLY A N 1
ATOM 585 C CA . GLY A 1 81 ? 17.065 -0.884 -34.596 1.00 86.94 81 GLY A CA 1
ATOM 586 C C . GLY A 1 81 ? 16.284 -1.032 -35.896 1.00 86.94 81 GLY A C 1
ATOM 587 O O . GLY A 1 81 ? 15.361 -0.274 -36.190 1.00 86.94 81 GLY A O 1
ATOM 588 N N . THR A 1 82 ? 16.682 -2.014 -36.690 1.00 86.56 82 THR A N 1
ATOM 589 C CA . THR A 1 82 ? 15.973 -2.462 -37.891 1.00 86.56 82 THR A CA 1
ATOM 590 C C . THR A 1 82 ? 15.845 -3.975 -37.845 1.00 86.56 82 THR A C 1
ATOM 592 O O . THR A 1 82 ? 16.534 -4.617 -37.053 1.00 86.56 82 THR A O 1
ATOM 595 N N . LYS A 1 83 ? 15.101 -4.562 -38.796 1.00 82.44 83 LYS A N 1
ATOM 596 C CA . LYS A 1 83 ? 14.906 -6.020 -38.855 1.00 82.44 83 LYS A CA 1
ATOM 597 C C . LYS A 1 83 ? 16.193 -6.874 -38.810 1.00 82.44 83 LYS A C 1
ATOM 599 O O . LYS A 1 83 ? 16.149 -8.072 -38.570 1.00 82.44 83 LYS A O 1
ATOM 604 N N . LYS A 1 84 ? 17.337 -6.281 -39.164 1.00 85.94 84 LYS A N 1
ATOM 605 C CA . LYS A 1 84 ? 18.610 -6.986 -39.380 1.00 85.94 84 LYS A CA 1
ATOM 606 C C . LYS A 1 84 ? 19.725 -6.558 -38.434 1.00 85.94 84 LYS A C 1
ATOM 608 O O . LYS A 1 84 ? 20.661 -7.322 -38.231 1.00 85.94 84 LYS A O 1
ATOM 613 N N . ALA A 1 85 ? 19.670 -5.328 -37.927 1.00 90.56 85 ALA A N 1
ATOM 614 C CA . ALA A 1 85 ? 20.806 -4.723 -37.248 1.00 90.56 85 ALA A CA 1
ATOM 615 C C . ALA A 1 85 ? 20.394 -3.615 -36.284 1.00 90.56 85 ALA A C 1
ATOM 617 O O . ALA A 1 85 ? 19.470 -2.848 -36.582 1.00 90.56 85 ALA A O 1
ATOM 618 N N . ILE A 1 86 ? 21.190 -3.441 -35.228 1.00 92.31 86 ILE A N 1
ATOM 619 C CA . ILE A 1 86 ? 21.271 -2.182 -34.484 1.00 92.31 86 ILE A CA 1
ATOM 620 C C . ILE A 1 86 ? 22.297 -1.292 -35.181 1.00 92.31 86 ILE A C 1
ATOM 622 O O . ILE A 1 86 ? 23.456 -1.660 -35.360 1.00 92.31 86 ILE A O 1
ATOM 626 N N . THR A 1 87 ? 21.875 -0.102 -35.589 1.00 93.44 87 THR A N 1
ATOM 627 C CA . THR A 1 87 ? 22.773 0.952 -36.051 1.00 93.44 87 THR A CA 1
ATOM 628 C C . THR A 1 87 ? 23.133 1.857 -34.881 1.00 93.44 87 THR A C 1
ATOM 630 O O . THR A 1 87 ? 22.261 2.524 -34.325 1.00 93.44 87 THR A O 1
ATOM 633 N N . VAL A 1 88 ? 24.428 1.930 -34.586 1.00 94.25 88 VAL A N 1
ATOM 634 C CA . VAL A 1 88 ? 25.028 2.866 -33.635 1.00 94.25 88 VAL A CA 1
ATOM 635 C C . VAL A 1 88 ? 25.730 3.963 -34.424 1.00 94.25 88 VAL A C 1
ATOM 637 O O . VAL A 1 88 ? 26.522 3.676 -35.325 1.00 94.25 88 VAL A O 1
ATOM 640 N N . LYS A 1 89 ? 25.453 5.224 -34.101 1.00 94.94 89 LYS A N 1
ATOM 641 C CA . LYS A 1 89 ? 26.161 6.371 -34.673 1.00 94.94 89 LYS A CA 1
ATOM 642 C C . LYS A 1 89 ? 26.828 7.184 -33.571 1.00 94.94 89 LYS A C 1
ATOM 644 O O . LYS A 1 89 ? 26.136 7.624 -32.658 1.00 94.94 89 LYS A O 1
ATOM 649 N N . VAL A 1 90 ? 28.131 7.423 -33.713 1.00 93.50 90 VAL A N 1
ATOM 650 C CA . VAL A 1 90 ? 28.944 8.271 -32.828 1.00 93.50 90 VAL A CA 1
ATOM 651 C C . VAL A 1 90 ? 29.576 9.359 -33.693 1.00 93.50 90 VAL A C 1
ATOM 653 O O . VAL A 1 90 ? 30.372 9.079 -34.591 1.00 93.50 90 VAL A O 1
ATOM 656 N N . GLY A 1 91 ? 29.150 10.612 -33.519 1.00 89.56 91 GLY A N 1
ATOM 657 C CA . GLY A 1 91 ? 29.546 11.700 -34.418 1.00 89.56 91 GLY A CA 1
ATOM 658 C C . GLY A 1 91 ? 29.170 11.417 -35.883 1.00 89.56 91 GLY A C 1
ATOM 659 O O . GLY A 1 91 ? 27.990 11.368 -36.237 1.00 89.56 91 GLY A O 1
ATOM 660 N N . LYS A 1 92 ? 30.167 11.252 -36.763 1.00 90.19 92 LYS A N 1
ATOM 661 C CA . LYS A 1 92 ? 29.968 10.886 -38.183 1.00 90.19 92 LYS A CA 1
ATOM 662 C C . LYS A 1 92 ? 30.103 9.384 -38.443 1.00 90.19 92 LYS A C 1
ATOM 664 O O . LYS A 1 92 ? 29.677 8.927 -39.504 1.00 90.19 92 LYS A O 1
ATOM 669 N N . GLU A 1 93 ? 30.674 8.635 -37.507 1.00 94.31 93 GLU A N 1
ATOM 670 C CA . GLU A 1 93 ? 30.919 7.207 -37.661 1.00 94.31 93 GLU A CA 1
ATOM 671 C C . GLU A 1 93 ? 29.641 6.411 -37.420 1.00 94.31 93 GLU A C 1
ATOM 673 O O . GLU A 1 93 ? 28.831 6.739 -36.552 1.00 94.31 93 GLU A O 1
ATOM 678 N N . LYS A 1 94 ? 29.447 5.367 -38.226 1.00 95.06 94 LYS A N 1
ATOM 679 C CA . LYS A 1 94 ? 28.277 4.495 -38.177 1.00 95.06 94 LYS A CA 1
ATOM 680 C C . LYS A 1 94 ? 28.735 3.046 -38.124 1.00 95.06 94 LYS A C 1
ATOM 682 O O . LYS A 1 94 ? 29.385 2.578 -39.057 1.00 95.06 94 LYS A O 1
ATOM 687 N N . THR A 1 95 ? 28.294 2.335 -37.096 1.00 94.50 95 THR A N 1
ATOM 688 C CA . THR A 1 95 ? 28.547 0.907 -36.912 1.00 94.50 95 THR A CA 1
ATOM 689 C C . THR A 1 95 ? 27.227 0.149 -36.920 1.00 94.50 95 THR A C 1
ATOM 691 O O . THR A 1 95 ? 26.225 0.617 -36.380 1.00 94.50 95 THR A O 1
ATOM 694 N N . LYS A 1 96 ? 27.207 -1.017 -37.568 1.00 93.62 96 LYS A N 1
ATOM 695 C CA . LYS A 1 96 ? 26.070 -1.939 -37.549 1.00 93.62 96 LYS A CA 1
ATOM 696 C C . LYS A 1 96 ? 26.430 -3.158 -36.714 1.00 93.62 96 LYS A C 1
ATOM 698 O O . LYS A 1 96 ? 27.491 -3.737 -36.922 1.00 93.62 96 LYS A O 1
ATOM 703 N N . ILE A 1 97 ? 25.539 -3.526 -35.807 1.00 92.00 97 ILE A N 1
ATOM 704 C CA . ILE A 1 97 ? 25.604 -4.748 -35.013 1.00 92.00 97 ILE A CA 1
ATOM 705 C C . ILE A 1 97 ? 24.553 -5.693 -35.595 1.00 92.00 97 ILE A C 1
ATOM 707 O O . ILE A 1 97 ? 23.358 -5.416 -35.496 1.00 92.00 97 ILE A O 1
ATOM 711 N N . GLU A 1 98 ? 25.003 -6.757 -36.255 1.00 91.62 98 GLU A N 1
ATOM 712 C CA . GLU A 1 98 ? 24.165 -7.758 -36.926 1.00 91.62 98 GLU A CA 1
ATOM 713 C C . GLU A 1 98 ? 24.278 -9.099 -36.195 1.00 91.62 98 GLU A C 1
ATOM 715 O O . GLU A 1 98 ? 25.354 -9.454 -35.720 1.00 91.62 98 GLU A O 1
ATOM 720 N N . GLY A 1 99 ? 23.168 -9.837 -36.095 1.00 89.19 99 GLY A N 1
ATOM 721 C CA . GLY A 1 99 ? 23.154 -11.187 -35.518 1.00 89.19 99 GLY A CA 1
ATOM 722 C C . GLY A 1 99 ? 23.470 -11.269 -34.021 1.00 89.19 99 GLY A C 1
ATOM 723 O O . GLY A 1 99 ? 23.742 -12.362 -33.533 1.00 89.19 99 GLY A O 1
ATOM 724 N N . ALA A 1 100 ? 23.454 -10.148 -33.294 1.00 91.25 100 ALA A N 1
ATOM 725 C CA . ALA A 1 100 ? 23.728 -10.157 -31.863 1.00 91.25 100 ALA A CA 1
ATOM 726 C C . ALA A 1 100 ? 22.613 -10.859 -31.078 1.00 91.25 100 ALA A C 1
ATOM 728 O O . ALA A 1 100 ? 21.434 -10.608 -31.346 1.00 91.25 100 ALA A O 1
ATOM 729 N N . LYS A 1 101 ? 23.000 -11.696 -30.113 1.00 91.19 101 LYS A N 1
ATOM 730 C CA . LYS A 1 101 ? 22.094 -12.364 -29.166 1.00 91.19 101 LYS A CA 1
ATOM 731 C C . LYS A 1 101 ? 21.862 -11.545 -27.909 1.00 91.19 101 LYS A C 1
ATOM 733 O O . LYS A 1 101 ? 20.735 -11.373 -27.472 1.00 91.19 101 LYS A O 1
ATOM 738 N N . GLU A 1 102 ? 22.923 -10.978 -27.361 1.00 91.56 102 GLU A N 1
ATOM 739 C CA . GLU A 1 102 ? 22.855 -10.140 -26.167 1.00 91.56 102 GLU A CA 1
ATOM 740 C C . GLU A 1 102 ? 23.477 -8.786 -26.483 1.00 91.56 102 GLU A C 1
ATOM 742 O O . GLU A 1 102 ? 24.488 -8.724 -27.192 1.00 91.56 102 GLU A O 1
ATOM 747 N N . VAL A 1 103 ? 22.886 -7.706 -25.972 1.00 93.25 103 VAL A N 1
ATOM 748 C CA . VAL A 1 103 ? 23.417 -6.347 -26.130 1.00 93.25 103 VAL A CA 1
ATOM 749 C C . VAL A 1 103 ? 23.348 -5.596 -24.805 1.00 93.25 103 VAL A C 1
ATOM 751 O O . VAL A 1 103 ? 22.295 -5.496 -24.183 1.00 93.25 103 VAL A O 1
ATOM 754 N N . ILE A 1 104 ? 24.481 -5.028 -24.400 1.00 93.50 104 ILE A N 1
ATOM 755 C CA . ILE A 1 104 ? 24.639 -4.210 -23.200 1.00 93.50 104 ILE A CA 1
ATOM 756 C C . ILE A 1 104 ? 25.058 -2.809 -23.635 1.00 93.50 104 ILE A C 1
ATOM 758 O O . ILE A 1 104 ? 26.113 -2.628 -24.249 1.00 93.50 104 ILE A O 1
ATOM 762 N N . PHE A 1 105 ? 24.252 -1.819 -23.281 1.00 94.12 105 PHE A N 1
ATOM 763 C CA . PHE A 1 105 ? 24.574 -0.405 -23.407 1.00 94.12 105 PHE A CA 1
ATOM 764 C C . PHE A 1 105 ? 25.000 0.104 -22.033 1.00 94.12 105 PHE A C 1
ATOM 766 O O . PHE A 1 105 ? 24.201 0.044 -21.101 1.00 94.12 105 PHE A O 1
ATOM 773 N N . LYS A 1 106 ? 26.246 0.573 -21.901 1.00 93.69 106 LYS A N 1
ATOM 774 C CA . LYS A 1 106 ? 26.790 1.035 -20.622 1.00 93.69 106 LYS A CA 1
ATOM 775 C C . LYS A 1 106 ? 27.339 2.453 -20.713 1.00 93.69 106 LYS A C 1
ATOM 777 O O . LYS A 1 106 ? 28.167 2.697 -21.586 1.00 93.69 106 LYS A O 1
ATOM 782 N N . GLY A 1 107 ? 26.918 3.352 -19.821 1.00 92.75 107 GLY A N 1
ATOM 783 C CA . GLY A 1 107 ? 27.509 4.689 -19.655 1.00 92.75 107 GLY A CA 1
ATOM 784 C C . GLY A 1 107 ? 27.444 5.576 -20.898 1.00 92.75 107 GLY A C 1
ATOM 785 O O . GLY A 1 107 ? 28.416 6.266 -21.210 1.00 92.75 107 GLY A O 1
ATOM 786 N N . ILE A 1 108 ? 26.351 5.509 -21.661 1.00 94.25 108 ILE A N 1
ATOM 787 C CA . ILE A 1 108 ? 26.176 6.271 -22.908 1.00 94.25 108 ILE A CA 1
ATOM 788 C C . ILE A 1 108 ? 25.001 7.245 -22.819 1.00 94.25 108 ILE A C 1
ATOM 790 O O . ILE A 1 108 ? 23.993 6.961 -22.170 1.00 94.25 108 ILE A O 1
ATOM 794 N N . THR A 1 109 ? 25.103 8.351 -23.560 1.00 95.25 109 THR A N 1
ATOM 795 C CA . THR A 1 109 ? 24.011 9.318 -23.732 1.00 95.25 109 THR A CA 1
ATOM 796 C C . THR A 1 109 ? 23.387 9.185 -25.115 1.00 95.25 109 THR A C 1
ATOM 798 O O . THR A 1 109 ? 24.080 9.246 -26.128 1.00 95.25 109 THR A O 1
ATOM 801 N N . ILE A 1 110 ? 22.067 9.052 -25.181 1.00 94.19 110 ILE A N 1
ATOM 802 C CA . ILE A 1 110 ? 21.282 8.912 -26.404 1.00 94.19 110 ILE A CA 1
ATOM 803 C C . ILE A 1 110 ? 20.443 10.184 -26.594 1.00 94.19 110 ILE A C 1
ATOM 805 O O . ILE A 1 110 ? 19.408 10.361 -25.958 1.00 94.19 110 ILE A O 1
ATOM 809 N N . ALA A 1 111 ? 20.866 11.076 -27.494 1.00 87.44 111 ALA A N 1
ATOM 810 C CA . ALA A 1 111 ? 20.204 12.380 -27.680 1.00 87.44 111 ALA A CA 1
ATOM 811 C C . ALA A 1 111 ? 18.924 12.339 -28.527 1.00 87.44 111 ALA A C 1
ATOM 813 O O . ALA A 1 111 ? 18.155 13.296 -28.596 1.00 87.44 111 ALA A O 1
ATOM 814 N N . LYS A 1 112 ? 18.717 11.253 -29.276 1.00 88.38 112 LYS A N 1
ATOM 815 C CA . LYS A 1 112 ? 17.581 11.118 -30.190 1.00 88.38 112 LYS A CA 1
ATOM 816 C C . LYS A 1 112 ? 16.630 10.054 -29.697 1.00 88.38 112 LYS A C 1
ATOM 818 O O . LYS A 1 112 ? 17.077 9.019 -29.206 1.00 88.38 112 LYS A O 1
ATOM 823 N N . LYS A 1 113 ? 15.337 10.279 -29.946 1.00 86.38 113 LYS A N 1
ATOM 824 C CA . LYS A 1 113 ? 14.317 9.251 -29.779 1.00 86.38 113 LYS A CA 1
ATOM 825 C C . LYS A 1 113 ? 14.796 7.973 -30.461 1.00 86.38 113 LYS A C 1
ATOM 827 O O . LYS A 1 113 ? 15.145 7.996 -31.646 1.00 86.38 113 LYS A O 1
ATOM 832 N N . SER A 1 114 ? 14.896 6.907 -29.682 1.00 86.31 114 SER A N 1
ATOM 833 C CA . SER A 1 114 ? 15.529 5.668 -30.118 1.00 86.31 114 SER A CA 1
ATOM 834 C C . SER A 1 114 ? 14.523 4.542 -30.088 1.00 86.31 114 SER A C 1
ATOM 836 O O . SER A 1 114 ? 13.754 4.395 -29.145 1.00 86.31 114 SER A O 1
ATOM 838 N N . HIS A 1 115 ? 14.535 3.763 -31.160 1.00 87.12 115 HIS A N 1
ATOM 839 C CA . HIS A 1 115 ? 13.609 2.666 -31.371 1.00 87.12 115 HIS A CA 1
ATOM 840 C C . HIS A 1 115 ? 14.425 1.430 -31.703 1.00 87.12 115 HIS A C 1
ATOM 842 O O . HIS A 1 115 ? 15.152 1.429 -32.700 1.00 87.12 115 HIS A O 1
ATOM 848 N N . LEU A 1 116 ? 14.314 0.389 -30.889 1.00 86.25 116 LEU A N 1
ATOM 849 C CA . LEU A 1 116 ? 14.822 -0.935 -31.205 1.00 86.25 116 LEU A CA 1
ATOM 850 C C . LEU A 1 116 ? 13.654 -1.759 -31.744 1.00 86.25 116 LEU A C 1
ATOM 852 O O . LEU A 1 116 ? 12.720 -2.062 -31.012 1.00 86.25 116 LEU A O 1
ATOM 856 N N . HIS A 1 117 ? 13.688 -2.040 -33.049 1.00 83.31 117 HIS A N 1
ATOM 857 C CA . HIS A 1 117 ? 12.614 -2.717 -33.773 1.00 83.31 117 HIS A CA 1
ATOM 858 C C . HIS A 1 117 ? 13.165 -3.870 -34.624 1.00 83.31 117 HIS A C 1
ATOM 860 O O . HIS A 1 117 ? 14.038 -3.654 -35.471 1.00 83.31 117 HIS A O 1
ATOM 866 N N . LEU A 1 118 ? 12.605 -5.069 -34.426 1.00 62.22 118 LEU A N 1
ATOM 867 C CA . LEU A 1 118 ? 12.737 -6.288 -35.240 1.00 62.22 118 LEU A CA 1
ATOM 868 C C . LEU A 1 118 ? 14.132 -6.914 -35.427 1.00 62.22 118 LEU A C 1
ATOM 870 O O . LEU A 1 118 ? 14.330 -7.677 -36.367 1.00 62.22 118 LEU A O 1
ATOM 874 N N . THR A 1 119 ? 15.105 -6.706 -34.550 1.00 67.88 119 THR A N 1
ATOM 875 C CA . THR A 1 119 ? 16.347 -7.501 -34.602 1.00 67.88 119 THR A CA 1
ATOM 876 C C . THR A 1 119 ? 16.076 -8.951 -34.188 1.00 67.88 119 THR A C 1
ATOM 878 O O . THR A 1 119 ? 16.037 -9.262 -33.001 1.00 67.88 119 THR A O 1
ATOM 881 N N . THR A 1 120 ? 15.902 -9.849 -35.165 1.00 70.88 120 THR A N 1
ATOM 882 C CA . THR A 1 120 ? 15.424 -11.230 -34.948 1.00 70.88 120 THR A CA 1
ATOM 883 C C . THR A 1 120 ? 16.375 -12.132 -34.164 1.00 70.88 120 THR A C 1
ATOM 885 O O . THR A 1 120 ? 16.034 -13.280 -33.923 1.00 70.88 120 THR A O 1
ATOM 888 N N . SER A 1 121 ? 17.573 -11.681 -33.806 1.00 83.62 121 SER A N 1
ATOM 889 C CA . SER A 1 121 ? 18.545 -12.479 -33.051 1.00 83.62 121 SER A CA 1
ATOM 890 C C . SER A 1 121 ? 18.624 -12.117 -31.573 1.00 83.62 121 SER A C 1
ATOM 892 O O . SER A 1 121 ? 19.216 -12.887 -30.832 1.00 83.62 121 SER A O 1
ATOM 894 N N . ILE A 1 122 ? 18.081 -10.967 -31.154 1.00 90.69 122 ILE A N 1
ATOM 895 C CA . ILE A 1 122 ? 18.291 -10.469 -29.792 1.00 90.69 122 ILE A CA 1
ATOM 896 C C . ILE A 1 122 ? 17.403 -11.228 -28.815 1.00 90.69 122 ILE A C 1
ATOM 898 O O . ILE A 1 122 ? 16.183 -11.226 -28.951 1.00 90.69 122 ILE A O 1
ATOM 902 N N . GLU A 1 123 ? 18.066 -11.827 -27.838 1.00 91.44 123 GLU A N 1
ATOM 903 C CA . GLU A 1 123 ? 17.523 -12.560 -26.703 1.00 91.44 123 GLU A CA 1
ATOM 904 C C . GLU A 1 123 ? 17.572 -11.689 -25.438 1.00 91.44 123 GLU A C 1
ATOM 906 O O . GLU A 1 123 ? 16.608 -11.662 -24.681 1.00 91.44 123 GLU A O 1
ATOM 911 N N . LYS A 1 124 ? 18.629 -10.877 -25.252 1.00 90.56 124 LYS A N 1
ATOM 912 C CA . LYS A 1 124 ? 18.779 -10.030 -24.054 1.00 90.56 124 LYS A CA 1
ATOM 913 C C . LYS A 1 124 ? 19.216 -8.603 -24.347 1.00 90.56 124 LYS A C 1
ATOM 915 O O . LYS A 1 124 ? 20.115 -8.365 -25.162 1.00 90.56 124 LYS A O 1
ATOM 920 N N . ILE A 1 125 ? 18.635 -7.653 -23.617 1.00 93.19 125 ILE A N 1
ATOM 921 C CA . ILE A 1 125 ? 19.035 -6.241 -23.636 1.00 93.19 125 ILE A CA 1
ATOM 922 C C . ILE A 1 125 ? 19.290 -5.757 -22.210 1.00 93.19 125 ILE A C 1
ATOM 924 O O . ILE A 1 125 ? 18.436 -5.905 -21.340 1.00 93.19 125 ILE A O 1
ATOM 928 N N . LYS A 1 126 ? 20.438 -5.106 -21.999 1.00 93.62 126 LYS A N 1
ATOM 929 C CA . LYS A 1 126 ? 20.781 -4.415 -20.752 1.00 93.62 126 LYS A CA 1
ATOM 930 C C . LYS A 1 126 ? 21.109 -2.945 -21.004 1.00 93.62 126 LYS A C 1
ATOM 932 O O . LYS A 1 126 ? 21.917 -2.632 -21.879 1.00 93.62 126 LYS A O 1
ATOM 937 N N . LEU A 1 127 ? 20.513 -2.063 -20.210 1.00 95.06 127 LEU A N 1
ATOM 938 C CA . LEU A 1 127 ? 20.810 -0.634 -20.124 1.00 95.06 127 LEU A CA 1
ATOM 939 C C . LEU A 1 127 ? 21.410 -0.365 -18.739 1.00 95.06 127 LEU A C 1
ATOM 941 O O . LEU A 1 127 ? 20.759 -0.614 -17.734 1.00 95.06 127 LEU A O 1
ATOM 945 N N . ASP A 1 128 ? 22.660 0.079 -18.678 1.00 93.44 128 ASP A N 1
ATOM 946 C CA . ASP A 1 128 ? 23.414 0.284 -17.435 1.00 93.44 128 ASP A CA 1
ATOM 947 C C . ASP A 1 128 ? 24.022 1.691 -17.455 1.00 93.44 128 ASP A C 1
ATOM 949 O O . ASP A 1 128 ? 24.864 1.993 -18.301 1.00 93.44 128 ASP A O 1
ATOM 953 N N . ASN A 1 129 ? 23.569 2.591 -16.584 1.00 93.94 129 ASN A N 1
ATOM 954 C CA . ASN A 1 129 ? 23.977 3.996 -16.621 1.00 93.94 129 ASN A CA 1
ATOM 955 C C . ASN A 1 129 ? 23.745 4.645 -18.003 1.00 93.94 129 ASN A C 1
ATOM 957 O O . ASN A 1 129 ? 24.617 5.302 -18.577 1.00 93.94 129 ASN A O 1
ATOM 961 N N . VAL A 1 130 ? 22.577 4.386 -18.599 1.00 95.12 130 VAL A N 1
ATOM 962 C CA . VAL A 1 130 ? 22.181 4.960 -19.888 1.00 95.12 130 VAL A CA 1
ATOM 963 C C . VAL A 1 130 ? 21.350 6.206 -19.640 1.00 95.12 130 VAL A C 1
ATOM 965 O O . VAL A 1 130 ? 20.349 6.170 -18.929 1.00 95.12 130 VAL A O 1
ATOM 968 N N . LYS A 1 131 ? 21.726 7.309 -20.284 1.00 96.25 131 LYS A N 1
ATOM 969 C CA . LYS A 1 131 ? 20.917 8.526 -20.314 1.00 96.25 131 LYS A CA 1
ATOM 970 C C . LYS A 1 131 ? 20.276 8.676 -21.679 1.00 96.25 131 LYS A C 1
ATOM 972 O O . LYS A 1 131 ? 20.969 8.652 -22.692 1.00 96.25 131 LYS A O 1
ATOM 977 N N . THR A 1 132 ? 18.972 8.887 -21.732 1.00 95.25 132 THR A N 1
ATOM 978 C CA . THR A 1 132 ? 18.289 9.293 -22.960 1.00 95.25 132 THR A CA 1
ATOM 979 C C . THR A 1 132 ? 17.743 10.699 -22.774 1.00 95.25 132 THR A C 1
ATOM 981 O O . THR A 1 132 ? 17.149 11.009 -21.749 1.00 95.25 132 THR A O 1
ATOM 984 N N . GLU A 1 133 ? 17.980 11.584 -23.739 1.00 93.25 133 GLU A N 1
ATOM 985 C CA . GLU A 1 133 ? 17.399 12.938 -23.713 1.00 93.25 133 GLU A CA 1
ATOM 986 C C . GLU A 1 133 ? 15.923 12.922 -24.141 1.00 93.25 133 GLU A C 1
ATOM 988 O O . GLU A 1 133 ? 15.215 13.910 -24.000 1.00 93.25 133 GLU A O 1
ATOM 993 N N . LYS A 1 134 ? 15.476 11.809 -24.733 1.00 93.62 134 LYS A N 1
ATOM 994 C CA . LYS A 1 134 ? 14.178 11.623 -25.382 1.00 93.62 134 LYS A CA 1
ATOM 995 C C . LYS A 1 134 ? 13.734 10.173 -25.224 1.00 93.62 134 LYS A C 1
ATOM 997 O O . LYS A 1 134 ? 14.565 9.315 -24.952 1.00 93.62 134 LYS A O 1
ATOM 1002 N N . GLY A 1 135 ? 12.474 9.884 -25.545 1.00 92.12 135 GLY A N 1
ATOM 1003 C CA . GLY A 1 135 ? 11.897 8.556 -25.333 1.00 92.12 135 GLY A CA 1
ATOM 1004 C C . GLY A 1 135 ? 12.663 7.383 -25.975 1.00 92.12 135 GLY A C 1
ATOM 1005 O O . GLY A 1 135 ? 13.193 7.481 -27.091 1.00 92.12 135 GLY A O 1
ATOM 1006 N N . PHE A 1 136 ? 12.653 6.245 -25.283 1.00 94.25 136 PHE A N 1
ATOM 1007 C CA . PHE A 1 136 ? 13.254 4.980 -25.707 1.00 94.25 136 PHE A CA 1
ATOM 1008 C C . PHE A 1 136 ? 12.176 3.908 -25.923 1.00 94.25 136 PHE A C 1
ATOM 1010 O O . PHE A 1 136 ? 11.317 3.696 -25.073 1.00 94.25 136 PHE A O 1
ATOM 1017 N N . GLU A 1 137 ? 12.179 3.234 -27.071 1.00 93.94 137 GLU A N 1
ATOM 1018 C CA . GLU A 1 137 ? 11.190 2.202 -27.402 1.00 93.94 137 GLU A CA 1
ATOM 1019 C C . GLU A 1 137 ? 11.866 0.865 -27.718 1.00 93.94 137 GLU A C 1
ATOM 1021 O O . GLU A 1 137 ? 12.745 0.801 -28.582 1.00 93.94 137 GLU A O 1
ATOM 1026 N N . ILE A 1 138 ? 11.396 -0.199 -27.069 1.00 92.88 138 ILE A N 1
ATOM 1027 C CA . ILE A 1 138 ? 11.681 -1.596 -27.403 1.00 92.88 138 ILE A CA 1
ATOM 1028 C C . ILE A 1 138 ? 10.401 -2.197 -27.960 1.00 92.88 138 ILE A C 1
ATOM 1030 O O . ILE A 1 138 ? 9.380 -2.226 -27.267 1.00 92.88 138 ILE A O 1
ATOM 1034 N N . LYS A 1 139 ? 10.451 -2.651 -29.215 1.00 92.19 139 LYS A N 1
ATOM 1035 C CA . LYS A 1 139 ? 9.281 -3.247 -29.845 1.00 92.19 139 LYS A CA 1
ATOM 1036 C C . LYS A 1 139 ? 9.560 -4.390 -30.796 1.00 92.19 139 LYS A C 1
ATOM 1038 O O . LYS A 1 139 ? 10.548 -4.360 -31.537 1.00 92.19 139 LYS A O 1
ATOM 1043 N N . ASP A 1 140 ? 8.613 -5.319 -30.854 1.00 91.25 140 ASP A N 1
ATOM 1044 C CA . ASP A 1 140 ? 8.589 -6.405 -31.831 1.00 91.25 140 ASP A CA 1
ATOM 1045 C C . ASP A 1 140 ? 9.908 -7.199 -31.834 1.00 91.25 140 ASP A C 1
ATOM 1047 O O . ASP A 1 140 ? 10.517 -7.413 -32.887 1.00 91.25 140 ASP A O 1
ATOM 1051 N N . LEU A 1 141 ? 10.426 -7.561 -30.655 1.00 91.00 141 LEU A N 1
ATOM 1052 C CA . LEU A 1 141 ? 11.613 -8.410 -30.525 1.00 91.00 141 LEU A CA 1
ATOM 1053 C C . LEU A 1 141 ? 11.176 -9.841 -30.171 1.00 91.00 141 LEU A C 1
ATOM 1055 O O . LEU A 1 141 ? 11.097 -10.184 -28.994 1.00 91.00 141 LEU A O 1
ATOM 1059 N N . PRO A 1 142 ? 10.926 -10.714 -31.169 1.00 89.00 142 PRO A N 1
ATOM 1060 C CA . PRO A 1 142 ? 10.272 -12.015 -30.963 1.00 89.00 142 PRO A CA 1
ATOM 1061 C C . PRO A 1 142 ? 11.130 -13.040 -30.209 1.00 89.00 142 PRO A C 1
ATOM 1063 O O . PRO A 1 142 ? 10.676 -14.147 -29.936 1.00 89.00 142 PRO A O 1
ATOM 1066 N N . ASN A 1 143 ? 12.398 -12.716 -29.951 1.00 90.94 143 ASN A N 1
ATOM 1067 C CA . ASN A 1 143 ? 13.313 -13.562 -29.196 1.00 90.94 143 ASN A CA 1
ATOM 1068 C C . ASN A 1 143 ? 13.745 -12.947 -27.868 1.00 90.94 143 ASN A C 1
ATOM 1070 O O . ASN A 1 143 ? 14.413 -13.647 -27.120 1.00 90.94 143 ASN A O 1
ATOM 1074 N N . LEU A 1 144 ? 13.363 -11.697 -27.576 1.00 92.44 144 LEU A N 1
ATOM 1075 C CA . LEU A 1 144 ? 13.740 -11.032 -26.336 1.00 92.44 144 LEU A CA 1
ATOM 1076 C C . LEU A 1 144 ? 13.082 -11.764 -25.169 1.00 92.44 144 LEU A C 1
ATOM 1078 O O . LEU A 1 144 ? 11.862 -11.747 -25.079 1.00 92.44 144 LEU A O 1
ATOM 1082 N N . ASP A 1 145 ? 13.882 -12.380 -24.306 1.00 89.06 145 ASP A N 1
ATOM 1083 C CA . ASP A 1 145 ? 13.426 -13.049 -23.086 1.00 89.06 145 ASP A CA 1
ATOM 1084 C C . ASP A 1 145 ? 13.779 -12.262 -21.819 1.00 89.06 145 ASP A C 1
ATOM 1086 O O . ASP A 1 145 ? 13.068 -12.355 -20.820 1.00 89.06 145 ASP A O 1
ATOM 1090 N N . THR A 1 146 ? 14.828 -11.435 -21.888 1.00 85.88 146 THR A N 1
ATOM 1091 C CA . THR A 1 146 ? 15.373 -10.704 -20.745 1.00 85.88 146 THR A CA 1
ATOM 1092 C C . THR A 1 146 ? 15.585 -9.238 -21.094 1.00 85.88 146 THR A C 1
ATOM 1094 O O . THR A 1 146 ? 16.317 -8.892 -22.032 1.00 85.88 146 THR A O 1
ATOM 1097 N N . PHE A 1 147 ? 15.011 -8.354 -20.283 1.00 92.56 147 PHE A N 1
ATOM 1098 C CA . PHE A 1 147 ? 15.250 -6.921 -20.372 1.00 92.56 147 PHE A CA 1
ATOM 1099 C C . PHE A 1 147 ? 15.634 -6.333 -19.010 1.00 92.56 147 PHE A C 1
ATOM 1101 O O . PHE A 1 147 ? 14.930 -6.524 -18.022 1.00 92.56 147 PHE A O 1
ATOM 1108 N N . LEU A 1 148 ? 16.764 -5.624 -18.953 1.00 92.75 148 LEU A N 1
ATOM 1109 C CA . LEU A 1 148 ? 17.285 -5.057 -17.711 1.00 92.75 148 LEU A CA 1
ATOM 1110 C C . LEU A 1 148 ? 17.677 -3.588 -17.873 1.00 92.75 148 LEU A C 1
ATOM 1112 O O . LEU A 1 148 ? 18.371 -3.219 -18.823 1.00 92.75 148 LEU A O 1
ATOM 1116 N N . VAL A 1 149 ? 17.290 -2.764 -16.905 1.00 95.06 149 VAL A N 1
ATOM 1117 C CA . VAL A 1 149 ? 17.635 -1.344 -16.812 1.00 95.06 149 VAL A CA 1
ATOM 1118 C C . VAL A 1 149 ? 18.181 -1.051 -15.428 1.00 95.06 149 VAL A C 1
ATOM 1120 O O . VAL A 1 149 ? 17.587 -1.445 -14.430 1.00 95.06 149 VAL A O 1
ATOM 1123 N N . LYS A 1 150 ? 19.311 -0.354 -15.366 1.00 92.88 150 LYS A N 1
ATOM 1124 C CA . LYS A 1 150 ? 19.951 0.019 -14.112 1.00 92.88 150 LYS A CA 1
ATOM 1125 C C . LYS A 1 150 ? 20.588 1.396 -14.199 1.00 92.88 150 LYS A C 1
ATOM 1127 O O . LYS A 1 150 ? 21.161 1.731 -15.240 1.00 92.88 150 LYS A O 1
ATOM 1132 N N . ASP A 1 151 ? 20.533 2.156 -13.110 1.00 93.38 151 ASP A N 1
ATOM 1133 C CA . ASP A 1 151 ? 21.262 3.419 -12.928 1.00 93.38 151 ASP A CA 1
ATOM 1134 C C . ASP A 1 151 ? 21.004 4.428 -14.070 1.00 93.38 151 ASP A C 1
ATOM 1136 O O . ASP A 1 151 ? 21.865 5.231 -14.419 1.00 93.38 151 ASP A O 1
ATOM 1140 N N . SER A 1 152 ? 19.845 4.345 -14.729 1.00 96.69 152 SER A N 1
ATOM 1141 C CA . SER A 1 152 ? 19.582 5.006 -16.013 1.00 96.69 152 SER A CA 1
ATOM 1142 C C . SER A 1 152 ? 18.622 6.193 -15.871 1.00 96.69 152 SER A C 1
ATOM 1144 O O . SER A 1 152 ? 17.943 6.366 -14.864 1.00 96.69 152 SER A O 1
ATOM 1146 N N . SER A 1 153 ? 18.540 7.044 -16.892 1.00 97.06 153 SER A N 1
ATOM 1147 C CA . SER A 1 153 ? 17.571 8.148 -16.930 1.00 97.06 153 SER A CA 1
ATOM 1148 C C . SER A 1 153 ? 16.967 8.311 -18.317 1.00 97.06 153 SER A C 1
ATOM 1150 O O . SER A 1 153 ? 17.673 8.266 -19.328 1.00 97.06 153 SER A O 1
ATOM 1152 N N . PHE A 1 154 ? 15.651 8.500 -18.369 1.00 96.88 154 PHE A N 1
ATOM 1153 C CA . PHE A 1 154 ? 14.895 8.583 -19.608 1.00 96.88 154 PHE A CA 1
ATOM 1154 C C . PHE A 1 154 ? 14.098 9.875 -19.700 1.00 96.88 154 PHE A C 1
ATOM 1156 O O . PHE A 1 154 ? 13.057 10.020 -19.058 1.00 96.88 154 PHE A O 1
ATOM 1163 N N . GLY A 1 155 ? 14.584 10.789 -20.535 1.00 94.38 155 GLY A N 1
ATOM 1164 C CA . GLY A 1 155 ? 13.876 12.004 -20.907 1.00 94.38 155 GLY A CA 1
ATOM 1165 C C . GLY A 1 155 ? 12.768 11.758 -21.923 1.00 94.38 155 GLY A C 1
ATOM 1166 O O . GLY A 1 155 ? 12.474 10.625 -22.313 1.00 94.38 155 GLY A O 1
ATOM 1167 N N . SER A 1 156 ? 12.166 12.844 -22.396 1.00 86.00 156 SER A N 1
ATOM 1168 C CA . SER A 1 156 ? 10.998 12.797 -23.270 1.00 86.00 156 SER A CA 1
ATOM 1169 C C . SER A 1 156 ? 11.034 13.859 -24.379 1.00 86.00 156 SER A C 1
ATOM 1171 O O . SER A 1 156 ? 11.538 14.962 -24.212 1.00 86.00 156 SER A O 1
ATOM 1173 N N . GLU A 1 157 ? 10.487 13.512 -25.548 1.00 81.00 157 GLU A N 1
ATOM 1174 C CA . GLU A 1 157 ? 10.113 14.467 -26.618 1.00 81.00 157 GLU A CA 1
ATOM 1175 C C . GLU A 1 157 ? 8.635 14.284 -27.034 1.00 81.00 157 GLU A C 1
ATOM 1177 O O . GLU A 1 157 ? 8.102 14.997 -27.878 1.00 81.00 157 GLU A O 1
ATOM 1182 N N . SER A 1 158 ? 7.959 13.273 -26.492 1.00 73.06 158 SER A N 1
ATOM 1183 C CA . SER A 1 158 ? 6.610 12.833 -26.874 1.00 73.06 158 SER A CA 1
ATOM 1184 C C . SER A 1 158 ? 5.967 12.154 -25.670 1.00 73.06 158 SER A C 1
ATOM 1186 O O . SER A 1 158 ? 6.645 11.999 -24.686 1.00 73.06 158 SER A O 1
ATOM 1188 N N . ALA A 1 159 ? 4.741 11.645 -25.741 1.00 85.44 159 ALA A N 1
ATOM 1189 C CA . ALA A 1 159 ? 4.000 11.110 -24.587 1.00 85.44 159 ALA A CA 1
ATOM 1190 C C . ALA A 1 159 ? 4.631 9.958 -23.743 1.00 85.44 159 ALA A C 1
ATOM 1192 O O . ALA A 1 159 ? 3.885 9.337 -22.995 1.00 85.44 159 ALA A O 1
ATOM 1193 N N . TYR A 1 160 ? 5.915 9.593 -23.883 1.00 91.88 160 TYR A N 1
ATOM 1194 C CA . TYR A 1 160 ? 6.598 8.568 -23.088 1.00 91.88 160 TYR A CA 1
ATOM 1195 C C . TYR A 1 160 ? 8.115 8.782 -22.965 1.00 91.88 160 TYR A C 1
ATOM 1197 O O . TYR A 1 160 ? 8.787 9.143 -23.940 1.00 91.88 160 TYR A O 1
ATOM 1205 N N . SER A 1 161 ? 8.651 8.413 -21.800 1.00 95.38 161 SER A N 1
ATOM 1206 C CA . SER A 1 161 ? 10.087 8.222 -21.559 1.00 95.38 161 SER A CA 1
ATOM 1207 C C . SER A 1 161 ? 10.542 6.847 -22.013 1.00 95.38 161 SER A C 1
ATOM 1209 O O . SER A 1 161 ? 11.605 6.693 -22.616 1.00 95.38 161 SER A O 1
ATOM 1211 N N . MET A 1 162 ? 9.710 5.833 -21.779 1.00 95.44 162 MET A N 1
ATOM 1212 C CA . MET A 1 162 ? 10.017 4.475 -22.186 1.00 95.44 162 MET A CA 1
ATOM 1213 C C . MET A 1 162 ? 8.766 3.702 -22.608 1.00 95.44 162 MET A C 1
ATOM 1215 O O . MET A 1 162 ? 7.705 3.852 -22.009 1.00 95.44 162 MET A O 1
ATOM 1219 N N . LYS A 1 163 ? 8.888 2.876 -23.654 1.00 94.62 163 LYS A N 1
ATOM 1220 C CA . LYS A 1 163 ? 7.835 1.957 -24.100 1.00 94.62 163 LYS A CA 1
ATOM 1221 C C . LYS A 1 163 ? 8.403 0.568 -24.421 1.00 94.62 163 LYS A C 1
ATOM 1223 O O . LYS A 1 163 ? 9.354 0.474 -25.196 1.00 94.62 163 LYS A O 1
ATOM 1228 N N . VAL A 1 164 ? 7.798 -0.486 -23.872 1.00 94.00 164 VAL A N 1
ATOM 1229 C CA . VAL A 1 164 ? 8.144 -1.901 -24.104 1.00 94.00 164 VAL A CA 1
ATOM 1230 C C . VAL A 1 164 ? 6.904 -2.653 -24.588 1.00 94.00 164 VAL A C 1
ATOM 1232 O O . VAL A 1 164 ? 5.941 -2.790 -23.838 1.00 94.00 164 VAL A O 1
ATOM 1235 N N . HIS A 1 165 ? 6.881 -3.114 -25.842 1.00 93.12 165 HIS A N 1
ATOM 1236 C CA . HIS A 1 165 ? 5.694 -3.804 -26.374 1.00 93.12 165 HIS A CA 1
ATOM 1237 C C . HIS A 1 165 ? 5.945 -4.784 -27.514 1.00 93.12 165 HIS A C 1
ATOM 1239 O O . HIS A 1 165 ? 6.925 -4.649 -28.238 1.00 93.12 165 HIS A O 1
ATOM 1245 N N . GLY A 1 166 ? 5.053 -5.760 -27.693 1.00 90.88 166 GLY A N 1
ATOM 1246 C CA . GLY A 1 166 ? 5.134 -6.729 -28.792 1.00 90.88 166 GLY A CA 1
ATOM 1247 C C . GLY A 1 166 ? 6.324 -7.685 -28.679 1.00 90.88 166 GLY A C 1
ATOM 1248 O O . GLY A 1 166 ? 6.901 -8.073 -29.692 1.00 90.88 166 GLY A O 1
ATOM 1249 N N . ASN A 1 167 ? 6.779 -8.001 -27.463 1.00 92.38 167 ASN A N 1
ATOM 1250 C CA . ASN A 1 167 ? 7.909 -8.906 -27.250 1.00 92.38 167 ASN A CA 1
ATOM 1251 C C . ASN A 1 167 ? 7.390 -10.277 -26.800 1.00 92.38 167 ASN A C 1
ATOM 1253 O O . ASN A 1 167 ? 7.301 -10.556 -25.609 1.00 92.38 167 ASN A O 1
ATOM 1257 N N . ASP A 1 168 ? 7.058 -11.130 -27.772 1.00 86.69 168 ASP A N 1
ATOM 1258 C CA . ASP A 1 168 ? 6.338 -12.403 -27.577 1.00 86.69 168 ASP A CA 1
ATOM 1259 C C . ASP A 1 168 ? 7.037 -13.430 -26.672 1.00 86.69 168 ASP A C 1
ATOM 1261 O O . ASP A 1 168 ? 6.425 -14.424 -26.304 1.00 86.69 168 ASP A O 1
ATOM 1265 N N . LYS A 1 169 ? 8.321 -13.251 -26.346 1.00 91.56 169 LYS A N 1
ATOM 1266 C CA . LYS A 1 169 ? 9.072 -14.157 -25.459 1.00 91.56 169 LYS A CA 1
ATOM 1267 C C . LYS A 1 169 ? 9.551 -13.506 -24.172 1.00 91.56 169 LYS A C 1
ATOM 1269 O O . LYS A 1 169 ? 10.218 -14.172 -23.384 1.00 91.56 169 LYS A O 1
ATOM 1274 N N . LEU A 1 170 ? 9.238 -12.229 -23.964 1.00 91.88 170 LEU A N 1
ATOM 1275 C CA . LEU A 1 170 ? 9.683 -11.509 -22.784 1.00 91.88 170 LEU A CA 1
ATOM 1276 C C . LEU A 1 170 ? 8.873 -12.030 -21.607 1.00 91.88 170 LEU A C 1
ATOM 1278 O O . LEU A 1 170 ? 7.708 -11.675 -21.491 1.00 91.88 170 LEU A O 1
ATOM 1282 N N . THR A 1 171 ? 9.475 -12.862 -20.761 1.00 85.56 171 THR A N 1
ATOM 1283 C CA . THR A 1 171 ? 8.796 -13.420 -19.582 1.00 85.56 171 THR A CA 1
ATOM 1284 C C . THR A 1 171 ? 8.992 -12.560 -18.346 1.00 85.56 171 THR A C 1
ATOM 1286 O O . THR A 1 171 ? 8.138 -12.555 -17.459 1.00 85.56 171 THR A O 1
ATOM 1289 N N . SER A 1 172 ? 10.090 -11.797 -18.293 1.00 84.56 172 SER A N 1
ATOM 1290 C CA . SER A 1 172 ? 10.365 -10.882 -17.191 1.00 84.56 172 SER A CA 1
ATOM 1291 C C . SER A 1 172 ? 11.224 -9.681 -17.578 1.00 84.56 172 SER A C 1
ATOM 1293 O O . SER A 1 172 ? 11.990 -9.729 -18.544 1.00 84.56 172 SER A O 1
ATOM 1295 N N . TYR A 1 173 ? 11.137 -8.601 -16.797 1.00 88.94 173 TYR A N 1
ATOM 1296 C CA . TYR A 1 173 ? 12.122 -7.520 -16.851 1.00 88.94 173 TYR A CA 1
ATOM 1297 C C . TYR A 1 173 ? 12.405 -6.900 -15.480 1.00 88.94 173 TYR A C 1
ATOM 1299 O O . TYR A 1 173 ? 11.621 -7.020 -14.536 1.00 88.94 173 TYR A O 1
ATOM 1307 N N . ILE A 1 174 ? 13.549 -6.217 -15.396 1.00 89.94 174 ILE A N 1
ATOM 1308 C CA . ILE A 1 174 ? 14.045 -5.565 -14.181 1.00 89.94 174 ILE A CA 1
ATOM 1309 C C . ILE A 1 174 ? 14.402 -4.106 -14.483 1.00 89.94 174 ILE A C 1
ATOM 1311 O O . ILE A 1 174 ? 15.106 -3.822 -15.453 1.00 89.94 174 ILE A O 1
ATOM 1315 N N . ILE A 1 175 ? 13.952 -3.187 -13.633 1.00 92.81 175 ILE A N 1
ATOM 1316 C CA . ILE A 1 175 ? 14.337 -1.774 -13.624 1.00 92.81 175 ILE A CA 1
ATOM 1317 C C . ILE A 1 175 ? 14.811 -1.432 -12.216 1.00 92.81 175 ILE A C 1
ATOM 1319 O O . ILE A 1 175 ? 14.073 -1.641 -11.262 1.00 92.81 175 ILE A O 1
ATOM 1323 N N . ASP A 1 176 ? 16.015 -0.886 -12.081 1.00 89.94 176 ASP A N 1
ATOM 1324 C CA . ASP A 1 176 ? 16.555 -0.462 -10.790 1.00 89.94 176 ASP A CA 1
ATOM 1325 C C . ASP A 1 176 ? 17.216 0.917 -10.879 1.00 89.94 176 ASP A C 1
ATOM 1327 O O . ASP A 1 176 ? 17.860 1.244 -11.881 1.00 89.94 176 ASP A O 1
ATOM 1331 N N . ASN A 1 177 ? 17.054 1.726 -9.831 1.00 90.06 177 ASN A N 1
ATOM 1332 C CA . ASN A 1 177 ? 17.684 3.040 -9.681 1.00 90.06 177 ASN A CA 1
ATOM 1333 C C . ASN A 1 177 ? 17.580 3.909 -10.950 1.00 90.06 177 ASN A C 1
ATOM 1335 O O . ASN A 1 177 ? 18.578 4.406 -11.477 1.00 90.06 177 ASN A O 1
ATOM 1339 N N . THR A 1 178 ? 16.377 4.003 -11.521 1.00 95.81 178 THR A N 1
ATOM 1340 C CA . THR A 1 178 ? 16.159 4.618 -12.834 1.00 95.81 178 THR A CA 1
ATOM 1341 C C . THR A 1 178 ? 15.158 5.765 -12.759 1.00 95.81 178 THR A C 1
ATOM 1343 O O . THR A 1 178 ? 14.148 5.672 -12.072 1.00 95.81 178 THR A O 1
ATOM 1346 N N . LYS A 1 179 ? 15.406 6.855 -13.494 1.00 95.44 179 LYS A N 1
ATOM 1347 C CA . LYS A 1 179 ? 14.474 7.989 -13.596 1.00 95.44 179 LYS A CA 1
ATOM 1348 C C . LYS A 1 179 ? 13.715 8.000 -14.928 1.00 95.44 179 LYS A C 1
ATOM 1350 O O . LYS A 1 179 ? 14.339 7.888 -15.982 1.00 95.44 179 LYS A O 1
ATOM 1355 N N . PHE A 1 180 ? 12.406 8.241 -14.892 1.00 95.50 180 PHE A N 1
ATOM 1356 C CA . PHE A 1 180 ? 11.543 8.468 -16.056 1.00 95.50 180 PHE A CA 1
ATOM 1357 C C . PHE A 1 180 ? 10.873 9.843 -15.955 1.00 95.50 180 PHE A C 1
ATOM 1359 O O . PHE A 1 180 ? 10.093 10.082 -15.039 1.00 95.50 180 PHE A O 1
ATOM 1366 N N . GLU A 1 181 ? 11.175 10.744 -16.892 1.00 93.88 181 GLU A N 1
ATOM 1367 C CA . GLU A 1 181 ? 10.632 12.118 -16.929 1.00 93.88 181 GLU A CA 1
ATOM 1368 C C . GLU A 1 181 ? 9.199 12.209 -17.506 1.00 93.88 181 GLU A C 1
ATOM 1370 O O . GLU A 1 181 ? 8.551 13.248 -17.435 1.00 93.88 181 GLU A O 1
ATOM 1375 N N . ASP A 1 182 ? 8.700 11.130 -18.106 1.00 92.75 182 ASP A N 1
ATOM 1376 C CA . ASP A 1 182 ? 7.393 11.010 -18.756 1.00 92.75 182 ASP A CA 1
ATOM 1377 C C . ASP A 1 182 ? 6.908 9.548 -18.650 1.00 92.75 182 ASP A C 1
ATOM 1379 O O . ASP A 1 182 ? 7.552 8.706 -18.022 1.00 92.75 182 ASP A O 1
ATOM 1383 N N . ASN A 1 183 ? 5.750 9.229 -19.229 1.00 91.38 183 ASN A N 1
ATOM 1384 C CA . ASN A 1 183 ? 5.075 7.950 -19.044 1.00 91.38 183 ASN A CA 1
ATOM 1385 C C . ASN A 1 183 ? 5.994 6.761 -19.383 1.00 91.38 183 ASN A C 1
ATOM 1387 O O . ASN A 1 183 ? 6.698 6.756 -20.403 1.00 91.38 183 ASN A O 1
ATOM 1391 N N . PHE A 1 184 ? 5.921 5.723 -18.557 1.00 93.88 184 PHE A N 1
ATOM 1392 C CA . PHE A 1 184 ? 6.497 4.415 -18.820 1.00 93.88 184 PHE A CA 1
ATOM 1393 C C . PHE A 1 184 ? 5.382 3.458 -19.246 1.00 93.88 184 PHE A C 1
ATOM 1395 O O . PHE A 1 184 ? 4.448 3.199 -18.490 1.00 93.88 184 PHE A O 1
ATOM 1402 N N . TYR A 1 185 ? 5.471 2.952 -20.474 1.00 92.44 185 TYR A N 1
ATOM 1403 C CA . TYR A 1 185 ? 4.505 2.016 -21.037 1.00 92.44 185 TYR A CA 1
ATOM 1404 C C . TYR A 1 185 ? 5.086 0.616 -21.121 1.00 92.44 185 TYR A C 1
ATOM 1406 O O . TYR A 1 185 ? 6.148 0.417 -21.719 1.00 92.44 185 TYR A O 1
ATOM 1414 N N . ILE A 1 186 ? 4.310 -0.359 -20.671 1.00 90.88 186 ILE A N 1
ATOM 1415 C CA . ILE A 1 186 ? 4.525 -1.748 -21.020 1.00 90.88 186 ILE A CA 1
ATOM 1416 C C . ILE A 1 186 ? 3.232 -2.413 -21.447 1.00 90.88 186 ILE A C 1
ATOM 1418 O O . ILE A 1 186 ? 2.286 -2.513 -20.675 1.00 90.88 186 ILE A O 1
ATOM 1422 N N . HIS A 1 187 ? 3.170 -2.864 -22.692 1.00 90.50 187 HIS A N 1
ATOM 1423 C CA . HIS A 1 187 ? 1.932 -3.452 -23.167 1.00 90.50 187 HIS A CA 1
ATOM 1424 C C . HIS A 1 187 ? 2.106 -4.501 -24.248 1.00 90.50 187 HIS A C 1
ATOM 1426 O O . HIS A 1 187 ? 3.114 -4.495 -24.942 1.00 90.50 187 HIS A O 1
ATOM 1432 N N . HIS A 1 188 ? 1.098 -5.348 -24.456 1.00 90.50 188 HIS A N 1
ATOM 1433 C CA . HIS A 1 188 ? 1.093 -6.335 -25.541 1.00 90.50 188 HIS A CA 1
ATOM 1434 C C . HIS A 1 188 ? 2.328 -7.261 -25.512 1.00 90.50 188 HIS A C 1
ATOM 1436 O O . HIS A 1 188 ? 2.956 -7.495 -26.546 1.00 90.50 188 HIS A O 1
ATOM 1442 N N . ASN A 1 189 ? 2.735 -7.731 -24.331 1.00 90.50 189 ASN A N 1
ATOM 1443 C CA . ASN A 1 189 ? 3.760 -8.769 -24.190 1.00 90.50 189 ASN A CA 1
ATOM 1444 C C . ASN A 1 189 ? 3.067 -10.041 -23.685 1.00 90.50 189 ASN A C 1
ATOM 1446 O O . ASN A 1 189 ? 2.831 -10.196 -22.488 1.00 90.50 189 ASN A O 1
ATOM 1450 N N . ASP A 1 190 ? 2.689 -10.919 -24.617 1.00 88.50 190 ASP A N 1
ATOM 1451 C CA . ASP A 1 190 ? 1.772 -12.039 -24.354 1.00 88.50 190 ASP A CA 1
ATOM 1452 C C . ASP A 1 190 ? 2.343 -13.108 -23.402 1.00 88.50 190 ASP A C 1
ATOM 1454 O O . ASP A 1 190 ? 1.574 -13.832 -22.773 1.00 88.50 190 ASP A O 1
ATOM 1458 N N . GLU A 1 191 ? 3.669 -13.180 -23.254 1.00 89.44 191 GLU A N 1
ATOM 1459 C CA . GLU A 1 191 ? 4.348 -14.116 -22.345 1.00 89.44 191 GLU A CA 1
ATOM 1460 C C . GLU A 1 191 ? 4.919 -13.458 -21.081 1.00 89.44 191 GLU A C 1
ATOM 1462 O O . GLU A 1 191 ? 5.528 -14.147 -20.264 1.00 89.44 191 GLU A O 1
ATOM 1467 N N . LEU A 1 192 ? 4.714 -12.151 -20.889 1.00 87.31 192 LEU A N 1
ATOM 1468 C CA . LEU A 1 192 ? 5.262 -11.429 -19.742 1.00 87.31 192 LEU A CA 1
ATOM 1469 C C . LEU A 1 192 ? 4.528 -11.806 -18.460 1.00 87.31 192 LEU A C 1
ATOM 1471 O O . LEU A 1 192 ? 3.383 -11.419 -18.262 1.00 87.31 192 LEU A O 1
ATOM 1475 N N . GLU A 1 193 ? 5.216 -12.525 -17.579 1.00 82.81 193 GLU A N 1
ATOM 1476 C CA . GLU A 1 193 ? 4.678 -13.025 -16.314 1.00 82.81 193 GLU A CA 1
ATOM 1477 C C . GLU A 1 193 ? 4.937 -12.064 -15.158 1.00 82.81 193 GLU A C 1
ATOM 1479 O O . GLU A 1 193 ? 4.078 -11.897 -14.294 1.00 82.81 193 GLU A O 1
ATOM 1484 N N . VAL A 1 194 ? 6.108 -11.420 -15.136 1.00 82.56 194 VAL A N 1
ATOM 1485 C CA . VAL A 1 194 ? 6.524 -10.644 -13.967 1.00 82.56 194 VAL A CA 1
ATOM 1486 C C . VAL A 1 194 ? 7.468 -9.488 -14.273 1.00 82.56 194 VAL A C 1
ATOM 1488 O O . VAL A 1 194 ? 8.349 -9.582 -15.125 1.00 82.56 194 VAL A O 1
ATOM 1491 N N . SER A 1 195 ? 7.338 -8.421 -13.491 1.00 85.69 195 SER A N 1
ATOM 1492 C CA . SER A 1 195 ? 8.201 -7.243 -13.557 1.00 85.69 195 SER A CA 1
ATOM 1493 C C . SER A 1 195 ? 8.696 -6.814 -12.190 1.00 85.69 195 SER A C 1
ATOM 1495 O O . SER A 1 195 ? 7.919 -6.736 -11.238 1.00 85.69 195 SER A O 1
ATOM 1497 N N . TYR A 1 196 ? 9.970 -6.437 -12.119 1.00 85.00 196 TYR A N 1
ATOM 1498 C CA . TYR A 1 196 ? 10.582 -5.892 -10.910 1.00 85.00 196 TYR A CA 1
ATOM 1499 C C . TYR A 1 196 ? 11.048 -4.471 -11.168 1.00 85.00 196 TYR A C 1
ATOM 1501 O O . TYR A 1 196 ? 11.853 -4.226 -12.065 1.00 85.00 196 TYR A O 1
ATOM 1509 N N . ILE A 1 197 ? 10.535 -3.528 -10.387 1.00 87.75 197 ILE A N 1
ATOM 1510 C CA . ILE A 1 197 ? 10.898 -2.120 -10.487 1.00 87.75 197 ILE A CA 1
ATOM 1511 C C . ILE A 1 197 ? 11.316 -1.657 -9.098 1.00 87.75 197 ILE A C 1
ATOM 1513 O O . ILE A 1 197 ? 10.513 -1.696 -8.166 1.00 87.75 197 ILE A O 1
ATOM 1517 N N . SER A 1 198 ? 12.556 -1.209 -8.945 1.00 83.56 198 SER A N 1
ATOM 1518 C CA . SER A 1 198 ? 13.089 -0.771 -7.660 1.00 83.56 198 SER A CA 1
ATOM 1519 C C . SER A 1 198 ? 13.808 0.565 -7.719 1.00 83.56 198 SER A C 1
ATOM 1521 O O . SER A 1 198 ? 14.377 0.938 -8.748 1.00 83.56 198 SER A O 1
ATOM 1523 N N . ASN A 1 199 ? 13.791 1.288 -6.597 1.00 82.38 199 ASN A N 1
ATOM 1524 C CA . ASN A 1 199 ? 14.569 2.510 -6.363 1.00 82.38 199 ASN A CA 1
ATOM 1525 C C . ASN A 1 199 ? 14.424 3.568 -7.473 1.00 82.38 199 ASN A C 1
ATOM 1527 O O . ASN A 1 199 ? 15.335 4.356 -7.713 1.00 82.38 199 ASN A O 1
ATOM 1531 N N . SER A 1 200 ? 13.318 3.545 -8.214 1.00 88.88 200 SER A N 1
ATOM 1532 C CA . SER A 1 200 ? 13.140 4.322 -9.436 1.00 88.88 200 SER A CA 1
ATOM 1533 C C . SER A 1 200 ? 12.200 5.498 -9.211 1.00 88.88 200 SER A C 1
ATOM 1535 O O . SER A 1 200 ? 11.341 5.477 -8.331 1.00 88.88 200 SER A O 1
ATOM 1537 N N . VAL A 1 201 ? 12.374 6.541 -10.020 1.00 89.75 201 VAL A N 1
ATOM 1538 C CA . VAL A 1 201 ? 11.600 7.782 -9.946 1.00 89.75 201 VAL A CA 1
ATOM 1539 C C . VAL A 1 201 ? 10.770 7.936 -11.212 1.00 89.75 201 VAL A C 1
ATOM 1541 O O . VAL A 1 201 ? 11.316 7.913 -12.316 1.00 89.75 201 VAL A O 1
ATOM 1544 N N . PHE A 1 202 ? 9.462 8.114 -11.053 1.00 90.88 202 PHE A N 1
ATOM 1545 C CA . PHE A 1 202 ? 8.514 8.307 -12.146 1.00 90.88 202 PHE A CA 1
ATOM 1546 C C . PHE A 1 202 ? 7.866 9.683 -12.038 1.00 90.88 202 PHE A C 1
ATOM 1548 O O . PHE A 1 202 ? 7.070 9.911 -11.133 1.00 90.88 202 PHE A O 1
ATOM 1555 N N . ASP A 1 203 ? 8.156 10.575 -12.982 1.00 89.44 203 ASP A N 1
ATOM 1556 C CA . ASP A 1 203 ? 7.553 11.915 -13.030 1.00 89.44 203 ASP A CA 1
ATOM 1557 C C . ASP A 1 203 ? 6.129 11.875 -13.648 1.00 89.44 203 ASP A C 1
ATOM 1559 O O . ASP A 1 203 ? 5.381 12.853 -13.592 1.00 89.44 203 ASP A O 1
ATOM 1563 N N . LYS A 1 204 ? 5.746 10.742 -14.267 1.00 88.12 204 LYS A N 1
ATOM 1564 C CA . LYS A 1 204 ? 4.440 10.485 -14.909 1.00 88.12 204 LYS A CA 1
ATOM 1565 C C . LYS A 1 204 ? 3.973 9.033 -14.712 1.00 88.12 204 LYS A C 1
ATOM 1567 O O . LYS A 1 204 ? 4.365 8.356 -13.764 1.00 88.12 204 LYS A O 1
ATOM 1572 N N . ASN A 1 205 ? 3.043 8.559 -15.541 1.00 87.44 205 ASN A N 1
ATOM 1573 C CA . ASN A 1 205 ? 2.300 7.317 -15.311 1.00 87.44 205 ASN A CA 1
ATOM 1574 C C . ASN A 1 205 ? 3.127 6.074 -15.626 1.00 87.44 205 ASN A C 1
ATOM 1576 O O . ASN A 1 205 ? 3.861 6.048 -16.617 1.00 87.44 205 ASN A O 1
ATOM 1580 N N . VAL A 1 206 ? 2.907 5.014 -14.852 1.00 89.06 206 VAL A N 1
ATOM 1581 C CA . VAL A 1 206 ? 3.254 3.652 -15.260 1.00 89.06 206 VAL A CA 1
ATOM 1582 C C . VAL A 1 206 ? 1.992 2.992 -15.806 1.00 89.06 206 VAL A C 1
ATOM 1584 O O . VAL A 1 206 ? 1.001 2.830 -15.094 1.00 89.06 206 VAL A O 1
ATOM 1587 N N . ARG A 1 207 ? 2.014 2.650 -17.094 1.00 87.25 207 ARG A N 1
ATOM 1588 C CA . ARG A 1 207 ? 0.868 2.090 -17.817 1.00 87.25 207 ARG A CA 1
ATOM 1589 C C . ARG A 1 207 ? 1.189 0.689 -18.285 1.00 87.25 207 ARG A C 1
ATOM 1591 O O . ARG A 1 207 ? 2.155 0.499 -19.026 1.00 87.25 207 ARG A O 1
ATOM 1598 N N . GLN A 1 208 ? 0.386 -0.265 -17.843 1.00 85.38 208 GLN A N 1
ATOM 1599 C CA . GLN A 1 208 ? 0.599 -1.680 -18.094 1.00 85.38 208 GLN A CA 1
ATOM 1600 C C . GLN A 1 208 ? -0.650 -2.259 -18.741 1.00 85.38 208 GLN A C 1
ATOM 1602 O O . GLN A 1 208 ? -1.687 -2.265 -18.100 1.00 85.38 208 GLN A O 1
ATOM 1607 N N . GLU A 1 209 ? -0.604 -2.685 -20.002 1.00 84.31 209 GLU A N 1
ATOM 1608 C CA . GLU A 1 209 ? -1.826 -3.040 -20.748 1.00 84.31 209 GLU A CA 1
ATOM 1609 C C . GLU A 1 209 ? -1.637 -4.295 -21.605 1.00 84.31 209 GLU A C 1
ATOM 1611 O O . GLU A 1 209 ? -0.569 -4.524 -22.155 1.00 84.31 209 GLU A O 1
ATOM 1616 N N . ASP A 1 210 ? -2.667 -5.113 -21.780 1.00 84.19 210 ASP A N 1
ATOM 1617 C CA . ASP A 1 210 ? -2.641 -6.267 -22.689 1.00 84.19 210 ASP A CA 1
ATOM 1618 C C . ASP A 1 210 ? -1.438 -7.240 -22.550 1.00 84.19 210 ASP A C 1
ATOM 1620 O O . ASP A 1 210 ? -1.014 -7.843 -23.538 1.00 84.19 210 ASP A O 1
ATOM 1624 N N . ASN A 1 211 ? -0.860 -7.394 -21.353 1.00 86.12 211 ASN A N 1
ATOM 1625 C CA . ASN A 1 211 ? 0.166 -8.414 -21.076 1.00 86.12 211 ASN A CA 1
ATOM 1626 C C . ASN A 1 211 ? -0.490 -9.780 -20.753 1.00 86.12 211 ASN A C 1
ATOM 1628 O O . ASN A 1 211 ? -1.712 -9.930 -20.874 1.00 86.12 211 ASN A O 1
ATOM 1632 N N . LYS A 1 212 ? 0.311 -10.791 -20.385 1.00 84.06 212 LYS A N 1
ATOM 1633 C CA . LYS A 1 212 ? -0.174 -12.137 -20.024 1.00 84.06 212 LYS A CA 1
ATOM 1634 C C . LYS A 1 212 ? -1.215 -12.083 -18.898 1.00 84.06 212 LYS A C 1
ATOM 1636 O O . LYS A 1 212 ? -1.093 -11.295 -17.969 1.00 84.06 212 LYS A O 1
ATOM 1641 N N . GLU A 1 213 ? -2.225 -12.952 -18.941 1.00 79.31 213 GLU A N 1
ATOM 1642 C CA . GLU A 1 213 ? -3.177 -13.089 -17.827 1.00 79.31 213 GLU A CA 1
ATOM 1643 C C . GLU A 1 213 ? -2.448 -13.496 -16.532 1.00 79.31 213 GLU A C 1
ATOM 1645 O O . GLU A 1 213 ? -1.667 -14.448 -16.532 1.00 79.31 213 GLU A O 1
ATOM 1650 N N . GLY A 1 214 ? -2.733 -12.796 -15.427 1.00 71.31 214 GLY A N 1
ATOM 1651 C CA . GLY A 1 214 ? -2.082 -13.025 -14.130 1.00 71.31 214 GLY A CA 1
ATOM 1652 C C . GLY A 1 214 ? -0.691 -12.395 -14.003 1.00 71.31 214 GLY A C 1
ATOM 1653 O O . GLY A 1 214 ? 0.012 -12.668 -13.032 1.00 71.31 214 GLY A O 1
ATOM 1654 N N . TYR A 1 215 ? -0.299 -11.570 -14.975 1.00 78.06 215 TYR A N 1
ATOM 1655 C CA . TYR A 1 215 ? 0.895 -10.744 -14.911 1.00 78.06 215 TYR A CA 1
ATOM 1656 C C . TYR A 1 215 ? 0.891 -9.842 -13.668 1.00 78.06 215 TYR A C 1
ATOM 1658 O O . TYR A 1 215 ? -0.139 -9.266 -13.302 1.00 78.06 215 TYR A O 1
ATOM 1666 N N . TYR A 1 216 ? 2.057 -9.689 -13.033 1.00 78.81 216 TYR A N 1
ATOM 1667 C CA . TYR A 1 216 ? 2.206 -8.787 -11.895 1.00 78.81 216 TYR A CA 1
ATOM 1668 C C . TYR A 1 216 ? 3.472 -7.932 -11.947 1.00 78.81 216 TYR A C 1
ATOM 1670 O O . TYR A 1 216 ? 4.504 -8.324 -12.495 1.00 78.81 216 TYR A O 1
ATOM 1678 N N . THR A 1 217 ? 3.403 -6.753 -11.323 1.00 81.31 217 THR A N 1
ATOM 1679 C CA . THR A 1 217 ? 4.572 -5.891 -11.090 1.00 81.31 217 THR A CA 1
ATOM 1680 C C . THR A 1 217 ? 4.818 -5.700 -9.608 1.00 81.31 217 THR A C 1
ATOM 1682 O O . THR A 1 217 ? 3.916 -5.302 -8.869 1.00 81.31 217 THR A O 1
ATOM 1685 N N . GLN A 1 218 ? 6.067 -5.902 -9.200 1.00 80.38 218 GLN A N 1
ATOM 1686 C CA . GLN A 1 218 ? 6.546 -5.557 -7.872 1.00 80.38 218 GLN A CA 1
ATOM 1687 C C . GLN A 1 218 ? 7.301 -4.224 -7.906 1.00 80.38 218 GLN A C 1
ATOM 1689 O O . GLN A 1 218 ? 8.320 -4.087 -8.586 1.00 80.38 218 GLN A O 1
ATOM 1694 N N . PHE A 1 219 ? 6.812 -3.255 -7.133 1.00 80.38 219 PHE A N 1
ATOM 1695 C CA . PHE A 1 219 ? 7.475 -1.981 -6.877 1.00 80.38 219 PHE A CA 1
ATOM 1696 C C . PHE A 1 219 ? 8.163 -2.014 -5.508 1.00 80.38 219 PHE A C 1
ATOM 1698 O O . PHE A 1 219 ? 7.501 -2.271 -4.507 1.00 80.38 219 PHE A O 1
ATOM 1705 N N . VAL A 1 220 ? 9.464 -1.714 -5.445 1.00 75.75 220 VAL A N 1
ATOM 1706 C CA . VAL A 1 220 ? 10.229 -1.622 -4.186 1.00 75.75 220 VAL A CA 1
ATOM 1707 C C . VAL A 1 220 ? 10.987 -0.296 -4.089 1.00 75.75 220 VAL A C 1
ATOM 1709 O O . VAL A 1 220 ? 11.862 -0.023 -4.902 1.00 75.75 220 VAL A O 1
ATOM 1712 N N . GLY A 1 221 ? 10.674 0.544 -3.102 1.00 70.25 221 GLY A N 1
ATOM 1713 C CA . GLY A 1 221 ? 11.401 1.801 -2.869 1.00 70.25 221 GLY A CA 1
ATOM 1714 C C . GLY A 1 221 ? 11.309 2.815 -4.020 1.00 70.25 221 GLY A C 1
ATOM 1715 O O . GLY A 1 221 ? 12.236 3.590 -4.235 1.00 70.25 221 GLY A O 1
ATOM 1716 N N . ASN A 1 222 ? 10.226 2.787 -4.803 1.00 79.31 222 ASN A N 1
ATOM 1717 C CA . ASN A 1 222 ? 10.019 3.733 -5.903 1.00 79.31 222 ASN A CA 1
ATOM 1718 C C . ASN A 1 222 ? 9.347 5.019 -5.424 1.00 79.31 222 ASN A C 1
ATOM 1720 O O . ASN A 1 222 ? 8.572 5.001 -4.468 1.00 79.31 222 ASN A O 1
ATOM 1724 N N . THR A 1 223 ? 9.588 6.100 -6.160 1.00 80.50 223 THR A N 1
ATOM 1725 C CA . THR A 1 223 ? 8.970 7.408 -5.938 1.00 80.50 223 THR A CA 1
ATOM 1726 C C . THR A 1 223 ? 8.193 7.830 -7.177 1.00 80.50 223 THR A C 1
ATOM 1728 O O . THR A 1 223 ? 8.736 7.859 -8.281 1.00 80.50 223 THR A O 1
ATOM 1731 N N . PHE A 1 224 ? 6.935 8.217 -7.002 1.00 82.81 224 PHE A N 1
ATOM 1732 C CA . PHE A 1 224 ? 6.110 8.774 -8.075 1.00 82.81 224 PHE A CA 1
ATOM 1733 C C . PHE A 1 224 ? 5.949 10.276 -7.847 1.00 82.81 224 PHE A C 1
ATOM 1735 O O . PHE A 1 224 ? 5.240 10.674 -6.935 1.00 82.81 224 PHE A O 1
ATOM 1742 N N . VAL A 1 225 ? 6.617 11.106 -8.645 1.00 80.44 225 VAL A N 1
ATOM 1743 C CA . VAL A 1 225 ? 6.588 12.571 -8.522 1.00 80.44 225 VAL A CA 1
ATOM 1744 C C . VAL A 1 225 ? 5.419 13.112 -9.343 1.00 80.44 225 VAL A C 1
ATOM 1746 O O . VAL A 1 225 ? 5.267 12.754 -10.509 1.00 80.44 225 VAL A O 1
ATOM 1749 N N . ARG A 1 226 ? 4.572 13.960 -8.747 1.00 72.88 226 ARG A N 1
ATOM 1750 C CA . ARG A 1 226 ? 3.370 14.509 -9.397 1.00 72.88 226 ARG A CA 1
ATOM 1751 C C . ARG A 1 226 ? 3.332 16.027 -9.287 1.00 72.88 226 ARG A C 1
ATOM 1753 O O . ARG A 1 226 ? 3.563 16.574 -8.218 1.00 72.88 226 ARG A O 1
ATOM 1760 N N . ASP A 1 227 ? 2.988 16.674 -10.400 1.00 62.38 227 ASP A N 1
ATOM 1761 C CA . ASP A 1 227 ? 2.943 18.139 -10.556 1.00 62.38 227 ASP A CA 1
ATOM 1762 C C . ASP A 1 227 ? 1.504 18.662 -10.805 1.00 62.38 227 ASP A C 1
ATOM 1764 O O . ASP A 1 227 ? 1.294 19.698 -11.439 1.00 62.38 227 ASP A O 1
ATOM 1768 N N . GLY A 1 228 ? 0.479 17.940 -10.328 1.00 58.22 228 GLY A N 1
ATOM 1769 C CA . GLY A 1 228 ? -0.933 18.354 -10.397 1.00 58.22 228 GLY A CA 1
ATOM 1770 C C . GLY A 1 228 ? -1.896 17.387 -11.111 1.00 58.22 228 GLY A C 1
ATOM 1771 O O . GLY A 1 228 ? -1.503 16.320 -11.567 1.00 58.22 228 GLY A O 1
ATOM 1772 N N . ARG A 1 229 ? -3.177 17.802 -11.137 1.00 55.53 229 ARG A N 1
ATOM 1773 C CA . ARG A 1 229 ? -4.456 17.040 -11.216 1.00 55.53 229 ARG A CA 1
ATOM 1774 C C . ARG A 1 229 ? -4.523 15.717 -12.004 1.00 55.53 229 ARG A C 1
ATOM 1776 O O . ARG A 1 229 ? -4.121 15.657 -13.161 1.00 55.53 229 ARG A O 1
ATOM 1783 N N . HIS A 1 230 ? -5.246 14.767 -11.389 1.00 54.81 230 HIS A N 1
ATOM 1784 C CA . HIS A 1 230 ? -5.879 13.542 -11.915 1.00 54.81 230 HIS A CA 1
ATOM 1785 C C . HIS A 1 230 ? -5.120 12.825 -13.042 1.00 54.81 230 HIS A C 1
ATOM 1787 O O . HIS A 1 230 ? -5.550 12.819 -14.199 1.00 54.81 230 HIS A O 1
ATOM 1793 N N . GLU A 1 231 ? -4.012 12.171 -12.701 1.00 59.31 231 GLU A N 1
ATOM 1794 C CA . GLU A 1 231 ? -3.309 11.271 -13.617 1.00 59.31 231 GLU A CA 1
ATOM 1795 C C . GLU A 1 231 ? -3.357 9.826 -13.080 1.00 59.31 231 GLU A C 1
ATOM 1797 O O . GLU A 1 231 ? -3.252 9.604 -11.875 1.00 59.31 231 GLU A O 1
ATOM 1802 N N . ASP A 1 232 ? -3.528 8.835 -13.969 1.00 63.34 232 ASP A N 1
ATOM 1803 C CA . ASP A 1 232 ? -3.418 7.407 -13.628 1.00 63.34 232 ASP A CA 1
ATOM 1804 C C . ASP A 1 232 ? -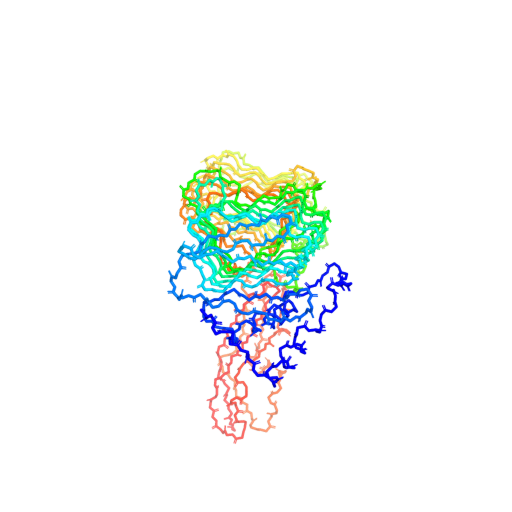1.989 7.114 -13.129 1.00 63.34 232 ASP A C 1
ATOM 1806 O O . ASP A 1 232 ? -1.090 6.910 -13.945 1.00 63.34 232 ASP A O 1
ATOM 1810 N N . SER A 1 233 ? -1.735 7.090 -11.818 1.00 66.25 233 SER A N 1
ATOM 1811 C CA . SER A 1 233 ? -0.362 6.955 -11.312 1.00 66.25 233 SER A CA 1
ATOM 1812 C C . SER A 1 233 ? 0.234 5.602 -11.702 1.00 66.25 233 SER A C 1
ATOM 1814 O O . SER A 1 233 ? 1.344 5.520 -12.242 1.00 66.25 233 SER A O 1
ATOM 1816 N N . ILE A 1 234 ? -0.559 4.555 -11.471 1.00 78.25 234 ILE A N 1
ATOM 1817 C CA . ILE A 1 234 ? -0.308 3.182 -11.891 1.00 78.25 234 ILE A CA 1
ATOM 1818 C C . ILE A 1 234 ? -1.624 2.651 -12.452 1.00 78.25 234 ILE A C 1
ATOM 1820 O O . ILE A 1 234 ? -2.651 2.647 -11.769 1.00 78.25 234 ILE A O 1
ATOM 1824 N N . SER A 1 235 ? -1.598 2.203 -13.704 1.00 70.44 235 SER A N 1
ATOM 1825 C CA . SER A 1 235 ? -2.755 1.566 -14.336 1.00 70.44 235 SER A CA 1
ATOM 1826 C C . SER A 1 235 ? -2.391 0.185 -14.851 1.00 70.44 235 SER A C 1
ATOM 1828 O O . SER A 1 235 ? -1.411 0.037 -15.587 1.00 70.44 235 SER A O 1
ATOM 1830 N N . SER A 1 236 ? -3.207 -0.805 -14.485 1.00 63.91 236 SER A N 1
ATOM 1831 C CA . SER A 1 236 ? -3.376 -2.011 -15.285 1.00 63.91 236 SER A CA 1
ATOM 1832 C C . SER A 1 236 ? -4.480 -1.794 -16.316 1.00 63.91 236 SER A C 1
ATOM 1834 O O . SER A 1 236 ? -5.474 -1.092 -16.097 1.00 63.91 236 SER A O 1
ATOM 1836 N N . GLY A 1 237 ? -4.277 -2.406 -17.466 1.00 45.88 237 GLY A N 1
ATOM 1837 C CA . GLY A 1 237 ? -5.215 -2.572 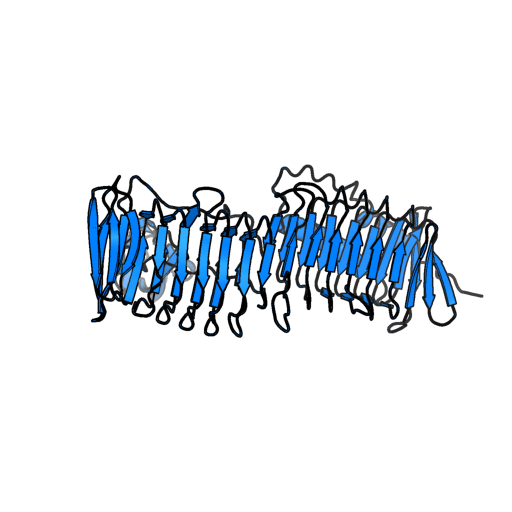-18.559 1.00 45.88 237 GLY A CA 1
ATOM 1838 C C . GLY A 1 237 ? -4.953 -3.900 -19.259 1.00 45.88 237 GLY A C 1
ATOM 1839 O O . GLY A 1 237 ? -5.065 -3.979 -20.478 1.00 45.88 237 GLY A O 1
ATOM 1840 N N . GLY A 1 238 ? -4.499 -4.920 -18.524 1.00 43.47 238 GLY A N 1
ATOM 1841 C CA . GLY A 1 238 ? -4.337 -6.274 -19.032 1.00 43.47 238 GLY A CA 1
ATOM 1842 C C . GLY A 1 238 ? -5.608 -6.827 -19.651 1.00 43.47 238 GLY A C 1
ATOM 1843 O O . GLY A 1 238 ? -6.716 -6.328 -19.452 1.00 43.47 238 GLY A O 1
ATOM 1844 N N . LYS A 1 239 ? -5.450 -7.941 -20.365 1.00 41.78 239 LYS A N 1
ATOM 1845 C CA . LYS A 1 239 ? -6.554 -8.688 -20.987 1.00 41.78 239 LYS A CA 1
ATOM 1846 C C . LYS A 1 239 ? -7.535 -9.297 -19.963 1.00 41.78 239 LYS A C 1
ATOM 1848 O O . LYS A 1 239 ? -8.470 -9.985 -20.370 1.00 41.78 239 LYS A O 1
ATOM 1853 N N . SER A 1 240 ? -7.335 -9.088 -18.656 1.00 45.59 240 SER A N 1
ATOM 1854 C CA . SER A 1 240 ? -8.154 -9.658 -17.581 1.00 45.59 240 SER A CA 1
ATOM 1855 C C . SER A 1 240 ? -8.206 -8.760 -16.337 1.00 45.59 240 SER A C 1
ATOM 1857 O O . SER A 1 240 ? -7.271 -8.013 -16.076 1.00 45.59 240 SER A O 1
ATOM 1859 N N . GLU A 1 241 ? -9.248 -8.919 -15.515 1.00 43.66 241 GLU A N 1
ATOM 1860 C CA . GLU A 1 241 ? -9.416 -8.315 -14.173 1.00 43.66 241 GLU A CA 1
ATOM 1861 C C . GLU A 1 241 ? -8.383 -8.812 -13.126 1.00 43.66 241 GLU A C 1
ATOM 1863 O O . GLU A 1 241 ? -8.618 -8.701 -11.928 1.00 43.66 241 GLU A O 1
ATOM 1868 N N . LYS A 1 242 ? -7.276 -9.435 -13.554 1.00 46.84 242 LYS A N 1
ATOM 1869 C CA . LYS A 1 242 ? -6.313 -10.154 -12.699 1.00 46.84 242 LYS A CA 1
ATOM 1870 C C . LYS A 1 242 ? -4.876 -9.639 -12.815 1.00 46.84 242 LYS A C 1
ATOM 1872 O O . LYS A 1 242 ? -3.950 -10.372 -12.475 1.00 46.84 242 LYS A O 1
ATOM 1877 N N . ASP A 1 243 ? -4.673 -8.436 -13.334 1.00 53.66 243 ASP A N 1
ATOM 1878 C CA . ASP A 1 243 ? -3.355 -7.803 -13.298 1.00 53.66 243 ASP A CA 1
ATOM 1879 C C . ASP A 1 243 ? -3.079 -7.318 -11.876 1.00 53.66 243 ASP A C 1
ATOM 1881 O O . ASP A 1 243 ? -3.858 -6.544 -11.327 1.00 53.66 243 ASP A O 1
ATOM 1885 N N . ILE A 1 244 ? -1.979 -7.769 -11.275 1.00 57.34 244 ILE A N 1
ATOM 1886 C CA . ILE A 1 244 ? -1.719 -7.545 -9.850 1.00 57.34 244 ILE A CA 1
ATOM 1887 C C . ILE A 1 244 ? -0.537 -6.588 -9.658 1.00 57.34 244 ILE A C 1
ATOM 1889 O O . ILE A 1 244 ? 0.540 -6.760 -10.229 1.00 57.34 244 ILE A O 1
ATOM 1893 N N . PHE A 1 245 ? -0.702 -5.601 -8.785 1.00 70.12 245 PHE A N 1
ATOM 1894 C CA . PHE A 1 245 ? 0.373 -4.735 -8.316 1.00 70.12 245 PHE A CA 1
ATOM 1895 C C . PHE A 1 245 ? 0.725 -5.049 -6.880 1.00 70.12 245 PHE A C 1
ATOM 1897 O O . PHE A 1 245 ? -0.155 -5.132 -6.027 1.00 70.12 245 PHE A O 1
ATOM 1904 N N . PHE A 1 246 ? 2.022 -5.120 -6.615 1.00 66.56 246 PHE A N 1
ATOM 1905 C CA . PHE A 1 246 ? 2.569 -5.180 -5.272 1.00 66.56 246 PHE A CA 1
ATOM 1906 C C . PHE A 1 246 ? 3.423 -3.945 -5.016 1.00 66.56 246 PHE A C 1
ATOM 1908 O O . PHE A 1 246 ? 4.276 -3.594 -5.836 1.00 66.56 246 PHE A O 1
ATOM 1915 N N . ILE A 1 247 ? 3.228 -3.305 -3.864 1.00 68.81 247 ILE A N 1
ATOM 1916 C CA . ILE A 1 247 ? 4.068 -2.194 -3.405 1.00 68.81 247 ILE A CA 1
ATOM 1917 C C . ILE A 1 247 ? 4.746 -2.606 -2.095 1.00 68.81 247 ILE A C 1
ATOM 1919 O O . ILE A 1 247 ? 4.070 -2.867 -1.101 1.00 68.81 247 ILE A O 1
ATOM 1923 N N . ASN A 1 248 ? 6.081 -2.673 -2.121 1.00 60.00 248 ASN A N 1
ATOM 1924 C CA . ASN A 1 248 ? 6.971 -3.084 -1.029 1.00 60.00 248 ASN A CA 1
ATOM 1925 C C . ASN A 1 248 ? 6.525 -4.393 -0.338 1.00 60.00 248 ASN A C 1
ATOM 1927 O O . ASN A 1 248 ? 6.324 -4.430 0.873 1.00 60.00 248 ASN A O 1
ATOM 1931 N N . GLU A 1 249 ? 6.302 -5.459 -1.113 1.00 64.44 249 GLU A N 1
ATOM 1932 C CA . GLU A 1 249 ? 5.877 -6.770 -0.591 1.00 64.44 249 GLU A CA 1
ATOM 1933 C C . GLU A 1 249 ? 6.934 -7.431 0.315 1.00 64.44 249 GLU A C 1
ATOM 1935 O O . GLU A 1 249 ? 8.080 -7.641 -0.098 1.00 64.44 249 GLU A O 1
ATOM 1940 N N . HIS A 1 250 ? 6.508 -7.853 1.510 1.00 61.72 250 HIS A N 1
ATOM 1941 C CA . HIS A 1 250 ? 7.263 -8.683 2.446 1.00 61.72 250 HIS A CA 1
ATOM 1942 C C . HIS A 1 250 ? 6.577 -10.050 2.574 1.00 61.72 250 HIS A C 1
ATOM 1944 O O . HIS A 1 250 ? 5.412 -10.160 2.940 1.00 61.72 250 HIS A O 1
ATOM 1950 N N . LYS A 1 251 ? 7.310 -11.126 2.280 1.00 53.53 251 LYS A N 1
ATOM 1951 C CA . LYS A 1 251 ? 6.734 -12.444 1.958 1.00 53.53 251 LYS A CA 1
ATOM 1952 C C . LYS A 1 251 ? 6.135 -13.248 3.109 1.00 53.53 251 LYS A C 1
ATOM 1954 O O . LYS A 1 251 ? 5.657 -14.356 2.892 1.00 53.53 251 LYS A O 1
ATOM 1959 N N . GLU A 1 252 ? 6.213 -12.726 4.322 1.00 50.06 252 GLU A N 1
ATOM 1960 C CA . GLU A 1 252 ? 5.920 -13.486 5.538 1.00 50.06 252 GLU A CA 1
ATOM 1961 C C . GLU A 1 252 ? 4.496 -13.269 6.062 1.00 50.06 252 GLU A C 1
ATOM 1963 O O . GLU A 1 252 ? 4.135 -13.853 7.081 1.00 50.06 252 GLU A O 1
ATOM 1968 N N . ILE A 1 253 ? 3.671 -12.454 5.392 1.00 54.81 253 ILE A N 1
ATOM 1969 C CA . ILE A 1 253 ? 2.366 -12.053 5.923 1.00 54.81 253 ILE A CA 1
ATOM 1970 C C . ILE A 1 253 ? 1.267 -12.326 4.896 1.00 54.81 253 ILE A C 1
ATOM 1972 O O . ILE A 1 253 ? 1.343 -11.896 3.747 1.00 54.81 253 ILE A O 1
ATOM 1976 N N . GLU A 1 254 ? 0.228 -13.043 5.323 1.00 70.19 254 GLU A N 1
ATOM 1977 C CA . GLU A 1 254 ? -1.039 -13.113 4.598 1.00 70.19 254 GLU A CA 1
ATOM 1978 C C . GLU A 1 254 ? -1.582 -11.684 4.410 1.00 70.19 254 GLU A C 1
ATOM 1980 O O . GLU A 1 254 ? -1.812 -10.960 5.385 1.00 70.19 254 GLU A O 1
ATOM 1985 N N . MET A 1 255 ? -1.728 -11.256 3.151 1.00 76.06 255 MET A N 1
ATOM 1986 C CA . MET A 1 255 ? -2.185 -9.903 2.832 1.00 76.06 255 MET A CA 1
ATOM 1987 C C . MET A 1 255 ? -3.642 -9.713 3.221 1.00 76.06 255 MET A C 1
ATOM 1989 O O . MET A 1 255 ? -4.502 -10.484 2.797 1.00 76.06 255 MET A O 1
ATOM 1993 N N . GLY A 1 256 ? -3.920 -8.648 3.972 1.00 74.31 256 GLY A N 1
ATOM 1994 C CA . GLY A 1 256 ? -5.274 -8.335 4.406 1.00 74.31 256 GLY A CA 1
ATOM 1995 C C . GLY A 1 256 ? -5.850 -9.378 5.368 1.00 74.31 256 GLY A C 1
ATOM 1996 O O . GLY A 1 256 ? -6.856 -10.025 5.087 1.00 74.31 256 GLY A O 1
ATOM 1997 N N . ALA A 1 257 ? -5.223 -9.547 6.530 1.00 79.38 257 ALA A N 1
ATOM 1998 C CA . ALA A 1 257 ? -5.707 -10.475 7.545 1.00 79.38 257 ALA A CA 1
ATOM 1999 C C . ALA A 1 257 ? -6.886 -9.887 8.341 1.00 79.38 257 ALA A C 1
ATOM 2001 O O . ALA A 1 257 ? -6.738 -8.896 9.042 1.00 79.38 257 ALA A O 1
ATOM 2002 N N . THR A 1 258 ? -8.051 -10.535 8.348 1.00 81.81 258 THR A N 1
ATOM 2003 C CA . THR A 1 258 ? -9.112 -10.170 9.305 1.00 81.81 258 THR A CA 1
ATOM 2004 C C . THR A 1 258 ? -9.015 -11.007 10.577 1.00 81.81 258 THR A C 1
ATOM 2006 O O . THR A 1 258 ? -8.930 -12.233 10.523 1.00 81.81 258 THR A O 1
ATOM 2009 N N . ARG A 1 259 ? -9.060 -10.347 11.737 1.00 89.56 259 ARG A N 1
ATOM 2010 C CA . ARG A 1 259 ? -9.074 -10.997 13.062 1.00 89.56 259 ARG A CA 1
ATOM 2011 C C . ARG A 1 259 ? -10.471 -11.073 13.683 1.00 89.56 259 ARG A C 1
ATOM 2013 O O . ARG A 1 259 ? -10.611 -11.526 14.819 1.00 89.56 259 ARG A O 1
ATOM 2020 N N . TYR A 1 260 ? -11.505 -10.648 12.952 1.00 92.62 260 TYR A N 1
ATOM 2021 C CA . TYR A 1 260 ? -12.884 -10.707 13.430 1.00 92.62 260 TYR A CA 1
ATOM 2022 C C . TYR A 1 260 ? -13.261 -12.128 13.871 1.00 92.62 260 TYR A C 1
ATOM 2024 O O . TYR A 1 260 ? -13.122 -13.091 13.111 1.00 92.62 260 TYR A O 1
ATOM 2032 N N . ASN A 1 261 ? -13.811 -12.240 15.076 1.00 93.44 261 ASN A N 1
ATOM 2033 C CA . ASN A 1 261 ? -14.233 -13.487 15.685 1.00 93.44 261 ASN A CA 1
ATOM 2034 C C . ASN A 1 261 ? -15.682 -13.381 16.187 1.00 93.44 261 ASN A C 1
ATOM 2036 O O . ASN A 1 261 ? -15.963 -12.744 17.203 1.00 93.44 261 ASN A O 1
ATOM 2040 N N . ALA A 1 262 ? -16.587 -14.079 15.495 1.00 95.38 262 ALA A N 1
ATOM 2041 C CA . ALA A 1 262 ? -18.017 -14.120 15.807 1.00 95.38 262 ALA A CA 1
ATOM 2042 C C . ALA A 1 262 ? -18.354 -14.796 17.152 1.00 95.38 262 ALA A C 1
ATOM 2044 O O . ALA A 1 262 ? -19.471 -14.648 17.643 1.00 95.38 262 ALA A O 1
ATOM 2045 N N . GLU A 1 263 ? -17.418 -15.542 17.743 1.00 95.31 263 GLU A N 1
ATOM 2046 C CA . GLU A 1 263 ? -17.578 -16.211 19.041 1.00 95.31 263 GLU A CA 1
ATOM 2047 C C . GLU A 1 263 ? -17.173 -15.314 20.221 1.00 95.31 263 GLU A C 1
ATOM 2049 O O . GLU A 1 263 ? -17.406 -15.667 21.378 1.00 95.31 263 GLU A O 1
ATOM 2054 N N . LYS A 1 264 ? -16.561 -14.156 19.947 1.00 92.69 264 LYS A N 1
ATOM 2055 C CA . LYS A 1 264 ? -16.179 -13.163 20.954 1.00 92.69 264 LYS A CA 1
ATOM 2056 C C . LYS A 1 264 ? -17.159 -11.993 20.952 1.00 92.69 264 LYS A C 1
ATOM 2058 O O . LYS A 1 264 ? -17.729 -11.639 19.924 1.00 92.69 264 LYS A O 1
ATOM 2063 N N . GLU A 1 265 ? -17.331 -11.368 22.112 1.00 94.50 265 GLU A N 1
ATOM 2064 C CA . GLU A 1 265 ? -18.095 -10.124 22.223 1.00 94.50 265 GLU A CA 1
ATOM 2065 C C . GLU A 1 265 ? -17.423 -9.002 21.418 1.00 94.50 265 GLU A C 1
ATOM 2067 O O . GLU A 1 265 ? -16.192 -8.910 21.346 1.00 94.50 265 GLU A O 1
ATOM 2072 N N . GLY A 1 266 ? -18.236 -8.129 20.829 1.00 95.69 266 GLY A N 1
ATOM 2073 C CA . GLY A 1 266 ? -17.772 -6.887 20.223 1.00 95.69 266 GLY A CA 1
ATOM 2074 C C . GLY A 1 266 ? -17.738 -5.748 21.241 1.00 95.69 266 GLY A C 1
ATOM 2075 O O . GLY A 1 266 ? -18.406 -5.780 22.278 1.00 95.69 266 GLY A O 1
ATOM 2076 N N . LYS A 1 267 ? -16.975 -4.696 20.954 1.00 95.81 267 LYS A N 1
ATOM 2077 C CA . LYS A 1 267 ? -16.906 -3.487 21.784 1.00 95.81 267 LYS A CA 1
ATOM 2078 C C . LYS A 1 267 ? -17.078 -2.249 20.900 1.00 95.81 267 LYS A C 1
ATOM 2080 O O . LYS A 1 267 ? -16.467 -2.144 19.841 1.00 95.81 267 LYS A O 1
ATOM 2085 N N . ILE A 1 268 ? -17.863 -1.285 21.370 1.00 97.31 268 ILE A N 1
ATOM 2086 C CA . ILE A 1 268 ? -17.932 0.070 20.813 1.00 97.31 268 ILE A CA 1
ATOM 2087 C C . ILE A 1 268 ? -17.435 1.017 21.906 1.00 97.31 268 ILE A C 1
ATOM 2089 O O . ILE A 1 268 ? -18.146 1.264 22.884 1.00 97.31 268 ILE A O 1
ATOM 2093 N N . LYS A 1 269 ? -16.197 1.503 21.781 1.00 94.88 269 LYS A N 1
ATOM 2094 C CA . LYS A 1 269 ? -15.610 2.507 22.685 1.00 94.88 269 LYS A CA 1
ATOM 2095 C C . LYS A 1 269 ? -15.897 3.900 22.108 1.00 94.88 269 LYS A C 1
ATOM 2097 O O . LYS A 1 269 ? -15.803 4.093 20.897 1.00 94.88 269 LYS A O 1
ATOM 2102 N N . TYR A 1 270 ? -16.254 4.870 22.943 1.00 96.25 270 TYR A N 1
ATOM 2103 C CA . TYR A 1 270 ? -16.481 6.247 22.496 1.00 96.25 270 TYR A CA 1
ATOM 2104 C C . TYR A 1 270 ? -16.127 7.276 23.566 1.00 96.25 270 TYR A C 1
ATOM 2106 O O . TYR A 1 270 ? -16.125 6.983 24.761 1.00 96.25 270 TYR A O 1
ATOM 2114 N N . ILE A 1 271 ? -15.814 8.492 23.115 1.00 94.38 271 ILE A N 1
ATOM 2115 C CA . ILE A 1 271 ? -15.486 9.632 23.979 1.00 94.38 271 ILE A CA 1
ATOM 2116 C C . ILE A 1 271 ? -16.503 10.743 23.737 1.00 94.38 271 ILE A C 1
ATOM 2118 O O . ILE A 1 271 ? -16.708 11.153 22.593 1.00 94.38 271 ILE A O 1
ATOM 2122 N N . LEU A 1 272 ? -17.129 11.234 24.803 1.00 93.81 272 LEU A N 1
ATOM 2123 C CA . LEU A 1 272 ? -18.106 12.323 24.760 1.00 93.81 272 LEU A CA 1
ATOM 2124 C C . LEU A 1 272 ? -17.431 13.712 24.728 1.00 93.81 272 LEU A C 1
ATOM 2126 O O . LEU A 1 272 ? -16.220 13.827 24.940 1.00 93.81 272 LEU A O 1
ATOM 2130 N N . PRO A 1 273 ? -18.172 14.804 24.441 1.00 91.94 273 PRO A N 1
ATOM 2131 C CA . PRO A 1 273 ? -17.601 16.152 24.365 1.00 91.94 273 PRO A CA 1
ATOM 2132 C C . PRO A 1 273 ? -16.827 16.609 25.607 1.00 91.94 273 PRO A C 1
ATOM 2134 O O . PRO A 1 273 ? -15.861 17.365 25.470 1.00 91.94 273 PRO A O 1
ATOM 2137 N N . ASP A 1 274 ? -17.241 16.161 26.789 1.00 93.00 274 ASP A N 1
ATOM 2138 C CA . ASP A 1 274 ? -16.616 16.442 28.086 1.00 93.00 274 ASP A CA 1
ATOM 2139 C C . ASP A 1 274 ? -15.364 15.593 28.368 1.00 93.00 274 ASP A C 1
ATOM 2141 O O . ASP A 1 274 ? -14.661 15.845 29.344 1.00 93.00 274 ASP A O 1
ATOM 2145 N N . GLY A 1 275 ? -15.045 14.641 27.487 1.00 90.75 275 GLY A N 1
ATOM 2146 C CA . GLY A 1 275 ? -13.923 13.720 27.633 1.00 90.75 275 GLY A CA 1
ATOM 2147 C C . GLY A 1 275 ? -14.273 12.425 28.364 1.00 90.75 275 GLY A C 1
ATOM 2148 O O . GLY A 1 275 ? -13.385 11.589 28.536 1.00 90.75 275 GLY A O 1
ATOM 2149 N N . GLU A 1 276 ? -15.532 12.225 28.772 1.00 90.81 276 GLU A N 1
ATOM 2150 C CA . GLU A 1 276 ? -15.965 10.974 29.386 1.00 90.81 276 GLU A CA 1
ATOM 2151 C C . GLU A 1 276 ? -15.786 9.813 28.398 1.00 90.81 276 GLU A C 1
ATOM 2153 O O . GLU A 1 276 ? -16.260 9.858 27.258 1.00 90.81 276 GLU A O 1
ATOM 2158 N N . LYS A 1 277 ? -15.075 8.770 28.841 1.00 91.50 277 LYS A N 1
ATOM 2159 C CA . LYS A 1 277 ? -14.869 7.534 28.084 1.00 91.50 277 LYS A CA 1
ATOM 2160 C C . LYS A 1 277 ? -15.974 6.551 28.440 1.00 91.50 277 LYS A C 1
ATOM 2162 O O . LYS A 1 277 ? -16.135 6.198 29.605 1.00 91.50 277 LYS A O 1
ATOM 2167 N N . GLN A 1 278 ? -16.686 6.066 27.435 1.00 94.12 278 GLN A N 1
ATOM 2168 C CA . GLN A 1 278 ? -17.724 5.060 27.598 1.00 94.12 278 GLN A CA 1
ATOM 2169 C C . GLN A 1 278 ? -17.470 3.873 26.671 1.00 94.12 278 GLN A C 1
ATOM 2171 O O . GLN A 1 278 ? -16.736 3.947 25.681 1.00 94.12 278 GLN A O 1
ATOM 2176 N N . LYS A 1 279 ? -18.073 2.742 27.027 1.00 95.12 279 LYS A N 1
ATOM 2177 C CA . LYS A 1 279 ? -17.971 1.486 26.292 1.00 95.12 279 LYS A CA 1
ATOM 2178 C C . LYS A 1 279 ? -19.340 0.832 26.256 1.00 95.12 279 LYS A C 1
ATOM 2180 O O . LYS A 1 279 ? -20.006 0.719 27.281 1.00 95.12 279 LYS A O 1
ATOM 2185 N N . TYR A 1 280 ? -19.708 0.350 25.082 1.00 96.69 280 TYR A N 1
ATOM 2186 C CA . TYR A 1 280 ? -20.842 -0.532 24.881 1.00 96.69 280 TYR A CA 1
ATOM 2187 C C . TYR A 1 280 ? -20.338 -1.915 24.451 1.00 96.69 280 TYR A C 1
ATOM 2189 O O . TYR A 1 280 ? -19.435 -2.012 23.618 1.00 96.69 280 TYR A O 1
ATOM 2197 N N . VAL A 1 281 ? -20.880 -2.979 25.045 1.00 96.88 281 VAL A N 1
ATOM 2198 C CA . VAL A 1 281 ? -20.540 -4.370 24.703 1.00 96.88 281 VAL A CA 1
ATOM 2199 C C . VAL A 1 281 ? -21.594 -4.895 23.743 1.00 96.88 281 VAL A C 1
ATOM 2201 O O . VAL A 1 281 ? -22.772 -4.914 24.081 1.00 96.88 281 VAL A O 1
ATOM 2204 N N . VAL A 1 282 ? -21.165 -5.321 22.558 1.00 97.25 282 VAL A N 1
ATOM 2205 C CA . VAL A 1 282 ? -22.017 -5.988 21.574 1.00 97.25 282 VAL A CA 1
ATOM 2206 C C . VAL A 1 282 ? -22.007 -7.489 21.897 1.00 97.25 282 VAL A C 1
ATOM 2208 O O . VAL A 1 282 ? -20.941 -8.105 21.809 1.00 97.25 282 VAL A O 1
ATOM 2211 N N . PRO A 1 283 ? -23.141 -8.092 22.303 1.00 97.44 283 PRO A N 1
ATOM 2212 C CA . PRO A 1 283 ? -23.171 -9.498 22.704 1.00 97.44 283 PRO A CA 1
ATOM 2213 C C . PRO A 1 283 ? -22.788 -10.453 21.568 1.00 97.44 283 PRO A C 1
ATOM 2215 O O . PRO A 1 283 ? -23.030 -10.167 20.396 1.00 97.44 283 PRO A O 1
ATOM 2218 N N . VAL A 1 284 ? -22.266 -11.631 21.923 1.00 97.38 284 VAL A N 1
ATOM 2219 C CA . VAL A 1 284 ? -22.008 -12.720 20.963 1.00 97.38 284 VAL A CA 1
ATOM 2220 C C . VAL A 1 284 ? -23.277 -13.034 20.160 1.00 97.38 284 VAL A C 1
ATOM 2222 O O . VAL A 1 284 ? -24.360 -13.197 20.725 1.00 97.38 284 VAL A O 1
ATOM 2225 N N . GLY A 1 285 ? -23.139 -13.127 18.835 1.00 95.56 285 GLY A N 1
ATOM 2226 C CA . GLY A 1 285 ? -24.248 -13.392 17.913 1.00 95.56 285 GLY A CA 1
ATOM 2227 C C . GLY A 1 285 ? -25.141 -12.185 17.594 1.00 95.56 285 GLY A C 1
ATOM 2228 O O . GLY A 1 285 ? -26.113 -12.347 16.857 1.00 95.56 285 GLY A O 1
ATOM 2229 N N . VAL A 1 286 ? -24.836 -10.994 18.121 1.00 97.69 286 VAL A N 1
ATOM 2230 C CA . VAL A 1 286 ? -25.488 -9.736 17.734 1.00 97.69 286 VAL A CA 1
ATOM 2231 C C . VAL A 1 286 ? -24.541 -8.936 16.847 1.00 97.69 286 VAL A C 1
ATOM 2233 O O . VAL A 1 286 ? -23.443 -8.576 17.256 1.00 97.69 286 VAL A O 1
ATOM 2236 N N . ASP A 1 287 ? -24.996 -8.602 15.646 1.00 97.62 287 ASP A N 1
ATOM 2237 C CA . ASP A 1 287 ? -24.272 -7.720 14.731 1.00 97.62 287 ASP A CA 1
ATOM 2238 C C . ASP A 1 287 ? -24.768 -6.274 14.833 1.00 97.62 287 ASP A C 1
ATOM 2240 O O . ASP A 1 287 ? -25.922 -6.016 15.203 1.00 97.62 287 ASP A O 1
ATOM 2244 N N . VAL A 1 288 ? -23.926 -5.329 14.413 1.00 98.06 288 VAL A N 1
ATOM 2245 C CA . VAL A 1 288 ? -24.360 -3.965 14.106 1.00 98.06 288 VAL A CA 1
ATOM 2246 C C . VAL A 1 288 ? -25.007 -3.974 12.722 1.00 98.06 288 VAL A C 1
ATOM 2248 O O . VAL A 1 288 ? -24.453 -4.455 11.737 1.00 98.06 288 VAL A O 1
ATOM 2251 N N . GLU A 1 289 ? -26.213 -3.438 12.622 1.00 96.88 289 GLU A N 1
ATOM 2252 C CA . GLU A 1 289 ? -26.930 -3.337 11.358 1.00 96.88 289 GLU A CA 1
ATOM 2253 C C . GLU A 1 289 ? -26.480 -2.097 10.577 1.00 96.88 289 GLU A C 1
ATOM 2255 O O . GLU A 1 289 ? -26.012 -2.198 9.442 1.00 96.88 289 GLU A O 1
ATOM 2260 N N . THR A 1 290 ? -26.578 -0.917 11.194 1.00 97.75 290 THR A N 1
ATOM 2261 C CA . THR A 1 290 ? -26.190 0.363 10.583 1.00 97.75 290 THR A CA 1
ATOM 2262 C C . THR A 1 290 ? -25.555 1.302 11.592 1.00 97.75 290 THR A C 1
ATOM 2264 O O . THR A 1 290 ? -25.990 1.360 12.744 1.00 97.75 290 THR A O 1
ATOM 2267 N N . VAL A 1 291 ? -24.619 2.118 11.110 1.00 98.19 291 VAL A N 1
ATOM 2268 C CA . VAL A 1 291 ? -24.052 3.261 11.832 1.00 98.19 291 VAL A CA 1
ATOM 2269 C C . VAL A 1 291 ? -24.293 4.502 10.981 1.00 98.19 291 VAL A C 1
ATOM 2271 O O . VAL A 1 291 ? -23.763 4.602 9.877 1.00 98.19 291 VAL A O 1
ATOM 2274 N N . VAL A 1 292 ? -25.132 5.423 11.451 1.00 98.25 292 VAL A N 1
ATOM 2275 C CA . VAL A 1 292 ? -25.489 6.635 10.697 1.00 98.25 292 VAL A CA 1
ATOM 2276 C C . VAL A 1 292 ? -25.484 7.869 11.583 1.00 98.25 292 VAL A C 1
ATOM 2278 O O . VAL A 1 292 ? -25.651 7.756 12.796 1.00 98.25 292 VAL A O 1
ATOM 2281 N N . ASP A 1 293 ? -25.353 9.055 11.000 1.00 97.81 293 ASP A N 1
ATOM 2282 C CA . ASP A 1 293 ? -25.519 10.311 11.723 1.00 97.81 293 ASP A CA 1
ATOM 2283 C C . ASP A 1 293 ? -26.853 11.021 11.452 1.00 97.81 293 ASP A C 1
ATOM 2285 O O . ASP A 1 293 ? -27.525 10.871 10.429 1.00 97.81 293 ASP A O 1
ATOM 2289 N N . LYS A 1 294 ? -27.262 11.834 12.427 1.00 97.31 294 LYS A N 1
ATOM 2290 C CA . LYS A 1 294 ? -28.386 12.761 12.320 1.00 97.31 294 LYS A CA 1
ATOM 2291 C C . LYS A 1 294 ? -28.063 14.022 13.108 1.00 97.31 294 LYS A C 1
ATOM 2293 O O . LYS A 1 294 ? -28.170 14.039 14.330 1.00 97.31 294 LYS A O 1
ATOM 2298 N N . LYS A 1 295 ? -27.752 15.111 12.398 1.00 95.81 295 LYS A N 1
ATOM 2299 C CA . LYS A 1 295 ? -27.220 16.356 12.981 1.00 95.81 295 LYS A CA 1
ATOM 2300 C C . LYS A 1 295 ? -25.871 16.090 13.655 1.00 95.81 295 LYS A C 1
ATOM 2302 O O . LYS A 1 295 ? -24.915 15.786 12.964 1.00 95.81 295 LYS A O 1
ATOM 2307 N N . ASP A 1 296 ? -25.802 16.237 14.967 1.00 96.75 296 ASP A N 1
ATOM 2308 C CA . ASP A 1 296 ? -24.628 16.013 15.800 1.00 96.75 296 ASP A CA 1
ATOM 2309 C C . ASP A 1 296 ? -24.696 14.671 16.547 1.00 96.75 296 ASP A C 1
ATOM 2311 O O . ASP A 1 296 ? -23.879 14.412 17.421 1.00 96.75 296 ASP A O 1
ATOM 2315 N N . THR A 1 297 ? -25.675 13.824 16.233 1.00 97.75 297 THR A N 1
ATOM 2316 C CA . THR A 1 297 ? -25.908 12.541 16.899 1.00 97.75 297 THR A CA 1
ATOM 2317 C C . THR A 1 297 ? -25.474 11.382 16.006 1.00 97.75 297 THR A C 1
ATOM 2319 O O . THR A 1 297 ? -25.827 11.367 14.827 1.00 97.75 297 THR A O 1
ATOM 2322 N N . VAL A 1 298 ? -24.791 10.382 16.568 1.00 98.44 298 VAL A N 1
ATOM 2323 C CA . VAL A 1 298 ? -24.547 9.080 15.922 1.00 98.44 298 VAL A CA 1
ATOM 2324 C C . VAL A 1 298 ? -25.581 8.073 16.417 1.00 98.44 298 VAL A C 1
ATOM 2326 O O . VAL A 1 298 ? -25.846 7.981 17.615 1.00 98.44 298 VAL A O 1
ATOM 2329 N N . ILE A 1 299 ? -26.176 7.326 15.491 1.00 98.56 299 ILE A N 1
ATOM 2330 C CA . ILE A 1 299 ? -27.193 6.307 15.742 1.00 98.56 299 ILE A CA 1
ATOM 2331 C C . ILE A 1 299 ? -26.633 4.961 15.284 1.00 98.56 299 ILE A C 1
ATOM 2333 O O . ILE A 1 299 ? -26.324 4.775 14.106 1.00 98.56 299 ILE A O 1
ATOM 2337 N N . ILE A 1 300 ? -26.533 4.021 16.220 1.00 98.62 300 ILE A N 1
ATOM 2338 C CA . ILE A 1 300 ? -26.051 2.660 15.987 1.00 98.62 300 ILE A CA 1
ATOM 2339 C C . ILE A 1 300 ? -27.218 1.715 16.243 1.00 98.62 300 ILE A C 1
ATOM 2341 O O . ILE A 1 300 ? -27.762 1.683 17.344 1.00 98.62 300 ILE A O 1
ATOM 2345 N N . THR A 1 301 ? -27.632 0.981 15.214 1.00 98.50 301 THR A N 1
ATOM 2346 C CA . THR A 1 301 ? -28.730 0.005 15.303 1.00 98.50 301 THR A CA 1
ATOM 2347 C C . THR A 1 301 ? -28.146 -1.395 15.315 1.00 98.50 301 THR A C 1
ATOM 2349 O O . THR A 1 301 ? -27.329 -1.712 14.452 1.00 98.50 301 THR A O 1
ATOM 2352 N N . LEU A 1 302 ? -28.546 -2.215 16.281 1.00 98.50 302 LEU A N 1
ATOM 2353 C CA . LEU A 1 302 ? -28.143 -3.612 16.398 1.00 98.50 302 LEU A CA 1
ATOM 2354 C C . LEU A 1 302 ? -29.207 -4.536 15.800 1.00 98.50 302 LEU A C 1
ATOM 2356 O O . LEU A 1 302 ? -30.399 -4.234 15.801 1.00 98.50 302 LEU A O 1
ATOM 2360 N N . THR A 1 303 ? -28.782 -5.708 15.341 1.00 97.94 303 THR A N 1
ATOM 2361 C CA . THR A 1 303 ? -29.662 -6.731 14.742 1.00 97.94 303 THR A CA 1
ATOM 2362 C C . THR A 1 303 ? -30.697 -7.319 15.707 1.00 97.94 303 THR A C 1
ATOM 2364 O O . THR A 1 303 ? -31.697 -7.882 15.266 1.00 97.94 303 THR A O 1
ATOM 2367 N N . ASN A 1 304 ? -30.512 -7.149 17.019 1.00 97.44 304 ASN A N 1
ATOM 2368 C CA . ASN A 1 304 ? -31.493 -7.512 18.047 1.00 97.44 304 ASN A CA 1
ATOM 2369 C C . ASN A 1 304 ? -32.572 -6.425 18.282 1.00 97.44 304 ASN A C 1
ATOM 2371 O O . ASN A 1 304 ? -33.445 -6.608 19.131 1.00 97.44 304 ASN A O 1
ATOM 2375 N N . GLY A 1 305 ? -32.521 -5.305 17.551 1.00 97.81 305 GLY A N 1
ATOM 2376 C CA . GLY A 1 305 ? -33.453 -4.179 17.657 1.00 97.81 305 GLY A CA 1
ATOM 2377 C C . GLY A 1 305 ? -33.049 -3.090 18.655 1.00 97.81 305 GLY A C 1
ATOM 2378 O O . GLY A 1 305 ? -33.747 -2.080 18.759 1.00 97.81 305 GLY A O 1
ATOM 2379 N N . GLU A 1 306 ? -31.942 -3.256 19.382 1.00 98.19 306 GLU A N 1
ATOM 2380 C CA . GLU A 1 306 ? -31.410 -2.218 20.263 1.00 98.19 306 GLU A CA 1
ATOM 2381 C C . GLU A 1 306 ? -30.814 -1.051 19.462 1.00 98.19 306 GLU A C 1
ATOM 2383 O O . GLU A 1 306 ? -30.235 -1.229 18.387 1.00 98.19 306 GLU A O 1
ATOM 2388 N N . VAL A 1 307 ? -30.960 0.167 19.994 1.00 98.25 307 VAL A N 1
ATOM 2389 C CA . VAL A 1 307 ? -30.472 1.396 19.362 1.00 98.25 307 VAL A CA 1
ATOM 2390 C C . VAL A 1 307 ? -29.649 2.201 20.360 1.00 98.25 307 VAL A C 1
ATOM 2392 O O . VAL A 1 307 ? -30.179 2.716 21.345 1.00 98.25 307 VAL A O 1
ATOM 2395 N N . LEU A 1 308 ? -28.365 2.377 20.060 1.00 98.12 308 LEU A N 1
ATOM 2396 C CA . LEU A 1 308 ? -27.463 3.251 20.800 1.00 98.12 308 LEU A CA 1
ATOM 2397 C C . LEU A 1 308 ? -27.430 4.633 20.134 1.00 98.12 308 LEU A C 1
ATOM 2399 O O . LEU A 1 308 ? -27.197 4.761 18.932 1.00 98.12 308 LEU A O 1
ATOM 2403 N N . THR A 1 309 ? -27.684 5.676 20.924 1.00 97.81 309 THR A N 1
ATOM 2404 C CA . THR A 1 309 ? -27.715 7.072 20.465 1.00 97.81 309 THR A CA 1
ATOM 2405 C C . THR A 1 309 ? -26.629 7.866 21.180 1.00 97.81 309 THR A C 1
ATOM 2407 O O . THR A 1 309 ? -26.704 8.059 22.391 1.00 97.81 309 THR A O 1
ATOM 2410 N N . LEU A 1 310 ? -25.633 8.337 20.432 1.00 97.25 310 LEU A N 1
ATOM 2411 C CA . LEU A 1 310 ? -24.474 9.055 20.961 1.00 97.25 310 LEU A CA 1
ATOM 2412 C C . LEU A 1 310 ? -24.558 10.529 20.567 1.00 97.25 310 LEU A C 1
ATOM 2414 O O . LEU A 1 310 ? -24.499 10.860 19.382 1.00 97.25 310 LEU A O 1
ATOM 2418 N N . GLN A 1 311 ? -24.697 11.426 21.544 1.00 96.31 311 GLN A N 1
ATOM 2419 C CA . GLN A 1 311 ? -24.770 12.864 21.283 1.00 96.31 311 GLN A CA 1
ATOM 2420 C C . GLN A 1 311 ? -23.363 13.465 21.177 1.00 96.31 311 GLN A C 1
ATOM 2422 O O . GLN A 1 311 ? -22.635 13.524 22.164 1.00 96.31 311 GLN A O 1
ATOM 2427 N N . SER A 1 312 ? -23.002 13.964 19.993 1.00 93.25 312 SER A N 1
ATOM 2428 C CA . SER A 1 312 ? -21.720 14.620 19.705 1.00 93.25 312 SER A CA 1
ATOM 2429 C C . SER A 1 312 ? -20.474 13.810 20.119 1.00 93.25 312 SER A C 1
ATOM 2431 O O . SER A 1 312 ? -19.592 14.374 20.767 1.00 93.25 312 SER A O 1
ATOM 2433 N N . PRO A 1 313 ? -20.347 12.509 19.787 1.00 97.31 313 PRO A N 1
ATOM 2434 C CA . PRO A 1 313 ? -19.136 11.771 20.136 1.00 97.31 313 PRO A CA 1
ATOM 2435 C C . PRO A 1 313 ? -17.912 12.411 19.466 1.00 97.31 313 PRO A C 1
ATOM 2437 O O . PRO A 1 313 ? -17.941 12.708 18.273 1.00 97.31 313 PRO A O 1
ATOM 2440 N N . LYS A 1 314 ? -16.842 12.614 20.238 1.00 97.19 314 LYS A N 1
ATOM 2441 C CA . LYS A 1 314 ? -15.528 13.067 19.754 1.00 97.19 314 LYS A CA 1
ATOM 2442 C C . LYS A 1 314 ? -14.707 11.929 19.163 1.00 97.19 314 LYS A C 1
ATOM 2444 O O . LYS A 1 314 ? -13.917 12.150 18.255 1.00 97.19 314 LYS A O 1
ATOM 2449 N N . SER A 1 315 ? -14.861 10.720 19.690 1.00 97.19 315 SER A N 1
ATOM 2450 C CA . SER A 1 315 ? -14.148 9.534 19.214 1.00 97.19 315 SER A CA 1
ATOM 2451 C C . SER A 1 315 ? -15.090 8.343 19.183 1.00 97.19 315 SER A C 1
ATOM 2453 O O . SER A 1 315 ? -15.948 8.228 20.064 1.00 97.19 315 SER A O 1
ATOM 2455 N N . LEU A 1 316 ? -14.920 7.479 18.186 1.00 97.81 316 LEU A N 1
ATOM 2456 C CA . LEU A 1 316 ? -15.662 6.239 18.034 1.00 97.81 316 LEU A CA 1
ATOM 2457 C C . LEU A 1 316 ? -14.725 5.130 17.545 1.00 97.81 316 LEU A C 1
ATOM 2459 O O . LEU A 1 316 ? -14.113 5.242 16.485 1.00 97.81 316 LEU A O 1
ATOM 2463 N N . THR A 1 317 ? -14.649 4.044 18.305 1.00 96.75 317 THR A N 1
ATOM 2464 C CA . THR A 1 317 ? -13.829 2.875 17.982 1.00 96.75 317 THR A CA 1
ATOM 2465 C C . THR A 1 317 ? -14.690 1.625 18.029 1.00 96.75 317 THR A C 1
ATOM 2467 O O . THR A 1 317 ? -15.293 1.313 19.060 1.00 96.75 317 THR A O 1
ATOM 2470 N N . PHE A 1 318 ? -14.723 0.892 16.923 1.00 97.06 318 PHE A N 1
ATOM 2471 C CA . PHE A 1 318 ? -15.344 -0.423 16.826 1.00 97.06 318 PHE A CA 1
ATOM 2472 C C . PHE A 1 318 ? -14.261 -1.488 16.963 1.00 97.06 318 PHE A C 1
ATOM 2474 O O . PHE A 1 318 ? -13.253 -1.419 16.265 1.00 97.06 318 PHE A O 1
ATOM 2481 N N . LYS A 1 319 ? -14.459 -2.465 17.852 1.00 94.81 319 LYS A N 1
ATOM 2482 C CA . LYS A 1 319 ? -13.553 -3.606 18.014 1.00 94.81 319 LYS A CA 1
ATOM 2483 C C . LYS A 1 319 ? -14.314 -4.923 17.969 1.00 94.81 319 LYS A C 1
ATOM 2485 O O . LYS A 1 319 ? -15.262 -5.093 18.736 1.00 94.81 319 LYS A O 1
ATOM 2490 N N . ASN A 1 320 ? -13.882 -5.844 17.110 1.00 96.19 320 ASN A N 1
ATOM 2491 C CA . ASN A 1 320 ? -14.501 -7.158 16.926 1.00 96.19 320 ASN A CA 1
ATOM 2492 C C . ASN A 1 320 ? -16.012 -7.075 16.615 1.00 96.19 320 ASN A C 1
ATOM 2494 O O . ASN A 1 320 ? -16.836 -7.740 17.239 1.00 96.19 320 ASN A O 1
ATOM 2498 N N . VAL A 1 321 ? -16.394 -6.198 15.681 1.00 97.12 321 VAL A N 1
ATOM 2499 C CA . VAL A 1 321 ? -17.796 -5.969 15.299 1.00 97.12 321 VAL A CA 1
ATOM 2500 C C . VAL A 1 321 ? -18.010 -6.312 13.827 1.00 97.12 321 VAL A C 1
ATOM 2502 O O . VAL A 1 321 ? -17.222 -5.922 12.966 1.00 97.12 321 VAL A O 1
ATOM 2505 N N . ASN A 1 322 ? -19.118 -6.992 13.529 1.00 97.62 322 ASN A N 1
ATOM 2506 C CA . ASN A 1 322 ? -19.625 -7.153 12.170 1.00 97.62 322 ASN A CA 1
ATOM 2507 C C . ASN A 1 322 ? -20.743 -6.131 11.904 1.00 97.62 322 ASN A C 1
ATOM 2509 O O . ASN A 1 322 ? -21.724 -6.061 12.647 1.00 97.62 322 ASN A O 1
ATOM 2513 N N . ILE A 1 323 ? -20.572 -5.319 10.861 1.00 97.00 323 ILE A N 1
ATOM 2514 C CA . ILE A 1 323 ? -21.469 -4.237 10.450 1.00 97.00 323 ILE A CA 1
ATOM 2515 C C . ILE A 1 323 ? -22.110 -4.620 9.114 1.00 97.00 323 ILE A C 1
ATOM 2517 O O . ILE A 1 323 ? -21.525 -4.483 8.041 1.00 97.00 323 ILE A O 1
ATOM 2521 N N . THR A 1 324 ? -23.340 -5.113 9.168 1.00 94.88 324 THR A N 1
ATOM 2522 C CA . THR A 1 324 ? -23.925 -5.881 8.056 1.00 94.88 324 THR A CA 1
ATOM 2523 C C . THR A 1 324 ? -24.421 -5.041 6.879 1.00 94.88 324 THR A C 1
ATOM 2525 O O . THR A 1 324 ? -24.532 -5.578 5.775 1.00 94.88 324 THR A O 1
ATOM 2528 N N . LYS A 1 325 ? -24.730 -3.746 7.069 1.00 94.19 325 LYS A N 1
ATOM 2529 C CA . LYS A 1 325 ? -25.251 -2.886 5.988 1.00 94.19 325 LYS A CA 1
ATOM 2530 C C . LYS A 1 325 ? -24.328 -1.747 5.594 1.00 94.19 325 LYS A C 1
ATOM 2532 O O . LYS A 1 325 ? -23.776 -1.774 4.503 1.00 94.19 325 LYS A O 1
ATOM 2537 N N . ARG A 1 326 ? -24.244 -0.688 6.401 1.00 93.75 326 ARG A N 1
ATOM 2538 C CA . ARG A 1 326 ? -23.442 0.490 6.047 1.00 93.75 326 ARG A CA 1
ATOM 2539 C C . ARG A 1 326 ? -23.067 1.335 7.248 1.00 93.75 326 ARG A C 1
ATOM 2541 O O . ARG A 1 326 ? -23.829 1.436 8.215 1.00 93.75 326 ARG A O 1
ATOM 2548 N N . ILE A 1 327 ? -21.946 2.020 7.087 1.00 97.19 327 ILE A N 1
ATOM 2549 C CA . ILE A 1 327 ? -21.509 3.145 7.902 1.00 97.19 327 ILE A CA 1
ATOM 2550 C C . ILE A 1 327 ? -21.627 4.388 7.033 1.00 97.19 327 ILE A C 1
ATOM 2552 O O . ILE A 1 327 ? -21.092 4.405 5.927 1.00 97.19 327 ILE A O 1
ATOM 2556 N N . SER A 1 328 ? -22.370 5.391 7.492 1.00 97.75 328 SER A N 1
ATOM 2557 C CA . SER A 1 328 ? -22.590 6.619 6.731 1.00 97.75 328 SER A CA 1
ATOM 2558 C C . SER A 1 328 ? -22.584 7.835 7.647 1.00 97.75 328 SER A C 1
ATOM 2560 O O . SER A 1 328 ? -23.481 7.987 8.475 1.00 97.75 328 SER A O 1
ATOM 2562 N N . PHE A 1 329 ? -21.586 8.699 7.489 1.00 98.06 329 PHE A N 1
ATOM 2563 C CA . PHE A 1 329 ? -21.527 9.995 8.157 1.00 98.06 329 PHE A CA 1
ATOM 2564 C C . PHE A 1 329 ? -21.542 11.085 7.094 1.00 98.06 329 PHE A C 1
ATOM 2566 O O . PHE A 1 329 ? -20.628 11.143 6.284 1.00 98.06 329 PHE A O 1
ATOM 2573 N N . GLN A 1 330 ? -22.589 11.908 7.052 1.00 96.88 330 GLN A N 1
ATOM 2574 C CA . GLN A 1 330 ? -22.761 12.923 5.998 1.00 96.88 330 GLN A CA 1
ATOM 2575 C C . GLN A 1 330 ? -23.084 14.321 6.549 1.00 96.88 330 GLN A C 1
ATOM 2577 O O . GLN A 1 330 ? -23.384 15.258 5.801 1.00 96.88 330 GLN A O 1
ATOM 2582 N N . ASN A 1 331 ? -23.103 14.489 7.872 1.00 96.31 331 ASN A N 1
ATOM 2583 C CA . ASN A 1 331 ? -23.536 15.715 8.518 1.00 96.31 331 ASN A CA 1
ATOM 2584 C C . ASN A 1 331 ? -22.364 16.565 9.001 1.00 96.31 331 ASN A C 1
ATOM 2586 O O . ASN A 1 331 ? -21.726 16.276 10.007 1.00 96.31 331 ASN A O 1
ATOM 2590 N N . LYS A 1 332 ? -22.223 17.748 8.404 1.00 96.12 332 LYS A N 1
ATOM 2591 C CA . LYS A 1 332 ? -21.262 18.781 8.824 1.00 96.12 332 LYS A CA 1
ATOM 2592 C C . LYS A 1 332 ? -21.373 19.292 10.262 1.00 96.12 332 LYS A C 1
ATOM 2594 O O . LYS A 1 332 ? -20.555 20.103 10.686 1.00 96.12 332 LYS A O 1
ATOM 2599 N N . LYS A 1 333 ? -22.436 18.936 10.992 1.00 95.75 333 LYS A N 1
ATOM 2600 C CA . LYS A 1 333 ? -22.593 19.285 12.414 1.00 95.75 333 LYS A CA 1
ATOM 2601 C C . LYS A 1 333 ? -22.045 18.214 13.349 1.00 95.75 333 LYS A C 1
ATOM 2603 O O . LYS A 1 333 ? -21.947 18.488 14.546 1.00 95.75 333 LYS A O 1
ATOM 2608 N N . LEU A 1 334 ? -21.738 17.026 12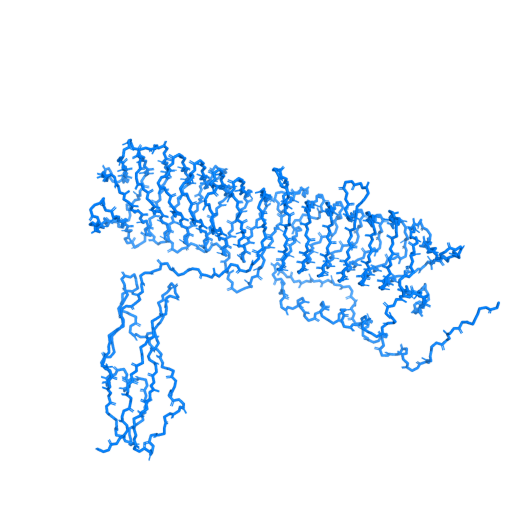.833 1.00 96.88 334 LEU A N 1
ATOM 2609 C CA . LEU A 1 334 ? -21.085 15.980 13.597 1.00 96.88 334 LEU A CA 1
ATOM 2610 C C . LEU A 1 334 ? -19.699 16.477 14.031 1.00 96.88 334 LEU A C 1
ATOM 2612 O O . LEU A 1 334 ? -18.997 17.112 13.251 1.00 96.88 334 LEU A O 1
ATOM 2616 N N . LYS A 1 335 ? -19.348 16.232 15.298 1.00 96.00 335 LYS A N 1
ATOM 2617 C CA . LYS A 1 335 ? -18.080 16.654 15.922 1.00 96.00 335 LYS A CA 1
ATOM 2618 C C . LYS A 1 335 ? -17.139 15.474 16.178 1.00 96.00 335 LYS A C 1
ATOM 2620 O O . LYS A 1 335 ? -16.396 15.472 17.155 1.00 96.00 335 LYS A O 1
ATOM 2625 N N . LEU A 1 336 ? -17.234 14.457 15.330 1.00 97.75 336 LEU A N 1
ATOM 2626 C CA . LEU A 1 336 ? -16.391 13.275 15.396 1.00 97.75 336 LEU A CA 1
ATOM 2627 C C . LEU A 1 336 ? -14.983 13.657 14.943 1.00 97.75 336 LEU A C 1
ATOM 2629 O O . LEU A 1 336 ? -14.825 14.138 13.827 1.00 97.75 336 LEU A O 1
ATOM 2633 N N . GLU A 1 337 ? -13.992 13.479 15.812 1.00 98.00 337 GLU A N 1
ATOM 2634 C CA . GLU A 1 337 ? -12.580 13.757 15.530 1.00 98.00 337 GLU A CA 1
ATOM 2635 C C . GLU A 1 337 ? -11.808 12.485 15.174 1.00 98.00 337 GLU A C 1
ATOM 2637 O O . GLU A 1 337 ? -10.926 12.535 14.325 1.00 98.00 337 GLU A O 1
ATOM 2642 N N . ASN A 1 338 ? -12.144 11.346 15.786 1.00 97.19 338 ASN A N 1
ATOM 2643 C CA . ASN A 1 338 ? -11.429 10.087 15.574 1.00 97.19 338 ASN A CA 1
ATOM 2644 C C . ASN A 1 338 ? -12.400 8.944 15.283 1.00 97.19 338 ASN A C 1
ATOM 2646 O O . ASN A 1 338 ? -13.381 8.761 16.010 1.00 97.19 338 ASN A O 1
ATOM 2650 N N . LEU A 1 339 ? -12.095 8.161 14.253 1.00 97.75 339 LEU A N 1
ATOM 2651 C CA . LEU A 1 339 ? -12.837 6.963 13.888 1.00 97.75 339 LEU A CA 1
ATOM 2652 C C . LEU A 1 339 ? -11.874 5.792 13.689 1.00 97.75 339 LEU A C 1
ATOM 2654 O O . LEU A 1 339 ? -10.950 5.885 12.887 1.00 97.75 339 LEU A O 1
ATOM 2658 N N . ALA A 1 340 ? -12.114 4.682 14.382 1.00 96.75 340 ALA A N 1
ATOM 2659 C CA . ALA A 1 340 ? -11.275 3.494 14.272 1.00 96.75 340 ALA A CA 1
ATOM 2660 C C . ALA A 1 340 ? -12.093 2.202 14.160 1.00 96.75 340 ALA A C 1
ATOM 2662 O O . ALA A 1 340 ? -13.139 2.049 14.801 1.00 96.75 340 ALA A O 1
ATOM 2663 N N . PHE A 1 341 ? -11.579 1.264 13.368 1.00 96.62 341 PHE A N 1
ATOM 2664 C CA . PHE A 1 341 ? -12.101 -0.087 13.191 1.00 96.62 341 PHE A CA 1
ATOM 2665 C C . PHE A 1 341 ? -10.986 -1.089 13.446 1.00 96.62 341 PHE A C 1
ATOM 2667 O O . PHE A 1 341 ? -10.003 -1.093 12.715 1.00 96.62 341 PHE A O 1
ATOM 2674 N N . ASN A 1 342 ? -11.160 -1.941 14.452 1.00 93.88 342 ASN A N 1
ATOM 2675 C CA . ASN A 1 342 ? -10.194 -2.960 14.846 1.00 93.88 342 ASN A CA 1
ATOM 2676 C C . ASN A 1 342 ? -10.883 -4.324 14.763 1.00 93.88 342 ASN A C 1
ATOM 2678 O O . ASN A 1 342 ? -11.942 -4.522 15.361 1.00 93.88 342 ASN A O 1
ATOM 2682 N N . ASP A 1 343 ? -10.324 -5.265 14.010 1.00 94.44 343 ASP A N 1
ATOM 2683 C CA . ASP A 1 343 ? -10.856 -6.629 13.894 1.00 94.44 343 ASP A CA 1
ATOM 2684 C C . ASP A 1 343 ? -12.317 -6.658 13.401 1.00 94.44 343 ASP A C 1
ATOM 2686 O O . ASP A 1 343 ? -13.150 -7.422 13.892 1.00 94.44 343 ASP A O 1
ATOM 2690 N N . CYS A 1 344 ? -12.681 -5.761 12.483 1.00 96.25 344 CYS A N 1
ATOM 2691 C CA . CYS A 1 344 ? -14.069 -5.572 12.063 1.00 96.25 344 CYS A CA 1
ATOM 2692 C C . CYS A 1 344 ? -14.384 -6.228 10.714 1.00 96.25 344 CYS A C 1
ATOM 2694 O O . CYS A 1 344 ? -13.515 -6.429 9.866 1.00 96.25 344 CYS A O 1
ATOM 2696 N N . LYS A 1 345 ? -15.672 -6.493 10.487 1.00 96.50 345 LYS A N 1
ATOM 2697 C CA . LYS A 1 345 ? -16.235 -6.744 9.153 1.00 96.50 345 LYS A CA 1
ATOM 2698 C C . LYS A 1 345 ? -17.278 -5.687 8.842 1.00 96.50 345 LYS A C 1
ATOM 2700 O O . LYS A 1 345 ? -18.063 -5.329 9.714 1.00 96.50 345 LYS A O 1
ATOM 2705 N N . THR A 1 346 ? -17.302 -5.168 7.623 1.00 95.44 346 THR A N 1
ATOM 2706 C CA . THR A 1 346 ? -18.320 -4.200 7.201 1.00 95.44 346 THR A CA 1
ATOM 2707 C C . THR A 1 346 ? -18.542 -4.245 5.699 1.00 95.44 346 THR A C 1
ATOM 2709 O O . THR A 1 346 ? -17.629 -4.563 4.950 1.00 95.44 346 THR A O 1
ATOM 2712 N N . ALA A 1 347 ? -19.748 -3.934 5.230 1.00 91.69 347 ALA A N 1
ATOM 2713 C CA . ALA A 1 347 ? -20.030 -3.936 3.796 1.00 91.69 347 ALA A CA 1
ATOM 2714 C C . ALA A 1 347 ? -19.552 -2.651 3.092 1.00 91.69 347 ALA A C 1
ATOM 2716 O O . ALA A 1 347 ? -18.913 -2.724 2.044 1.00 91.69 347 ALA A O 1
ATOM 2717 N N . THR A 1 348 ? -19.860 -1.473 3.644 1.00 95.69 348 THR A N 1
ATOM 2718 C CA . THR A 1 348 ? -19.500 -0.171 3.052 1.00 95.69 348 THR A CA 1
ATOM 2719 C C . THR A 1 348 ? -19.292 0.896 4.117 1.00 95.69 348 THR A C 1
ATOM 2721 O O . THR A 1 348 ? -20.031 0.939 5.109 1.00 95.69 348 THR A O 1
ATOM 2724 N N . ILE A 1 349 ? -18.364 1.811 3.856 1.00 97.56 349 ILE A N 1
ATOM 2725 C CA . ILE A 1 349 ? -18.039 2.960 4.695 1.00 97.56 349 ILE A CA 1
ATOM 2726 C C . ILE A 1 349 ? -18.059 4.209 3.819 1.00 97.56 349 ILE A C 1
ATOM 2728 O O . ILE A 1 349 ? -17.294 4.300 2.863 1.00 97.56 349 ILE A O 1
ATOM 2732 N N . ASP A 1 350 ? -18.934 5.153 4.150 1.00 97.81 350 ASP A N 1
ATOM 2733 C CA . ASP A 1 350 ? -19.103 6.412 3.426 1.00 97.81 350 ASP A CA 1
ATOM 2734 C C . ASP A 1 350 ? -19.067 7.590 4.406 1.00 97.81 350 ASP A C 1
ATOM 2736 O O . ASP A 1 350 ? -19.922 7.711 5.287 1.00 97.81 350 ASP A O 1
ATOM 2740 N N . ILE A 1 351 ? -18.048 8.437 4.302 1.00 97.81 351 ILE A N 1
ATOM 2741 C CA . ILE A 1 351 ? -17.787 9.536 5.233 1.00 97.81 351 ILE A CA 1
ATOM 2742 C C . ILE A 1 351 ? -17.577 10.813 4.432 1.00 97.81 351 ILE A C 1
ATOM 2744 O O . ILE A 1 351 ? -16.540 11.010 3.801 1.00 97.81 351 ILE A O 1
ATOM 2748 N N . ALA A 1 352 ? -18.558 11.701 4.501 1.00 97.38 352 ALA A N 1
ATOM 2749 C CA . ALA A 1 352 ? -18.600 12.929 3.737 1.00 97.38 352 ALA A CA 1
ATOM 2750 C C . ALA A 1 352 ? -18.860 14.138 4.636 1.00 97.38 352 ALA A C 1
ATOM 2752 O O . ALA A 1 352 ? -19.738 14.109 5.502 1.00 97.38 352 ALA A O 1
ATOM 2753 N N . HIS A 1 353 ? -18.160 15.241 4.376 1.00 96.50 353 HIS A N 1
ATOM 2754 C CA . HIS A 1 353 ? -18.441 16.542 4.994 1.00 96.50 353 HIS A CA 1
ATOM 2755 C C . HIS A 1 353 ? -18.329 16.576 6.530 1.00 96.50 353 HIS A C 1
ATOM 2757 O O . HIS A 1 353 ? -18.931 17.444 7.169 1.00 96.50 353 HIS A O 1
ATOM 2763 N N . VAL A 1 354 ? -17.582 15.661 7.155 1.00 96.94 354 VAL A N 1
ATOM 2764 C CA . VAL A 1 354 ? -17.332 15.657 8.603 1.00 96.94 354 VAL A CA 1
ATOM 2765 C C . VAL A 1 354 ? -16.066 16.467 8.877 1.00 96.94 354 VAL A C 1
ATOM 2767 O O . VAL A 1 354 ? -15.011 15.932 9.190 1.00 96.94 354 VAL A O 1
ATOM 2770 N N . HIS A 1 355 ? -16.173 17.793 8.781 1.00 95.88 355 HIS A N 1
ATOM 2771 C CA . HIS A 1 355 ? -15.045 18.734 8.908 1.00 95.88 355 HIS A CA 1
ATOM 2772 C C . HIS A 1 355 ? -14.245 18.631 10.222 1.00 95.88 355 HIS A C 1
ATOM 2774 O O . HIS A 1 355 ? -13.140 19.155 10.326 1.00 95.88 355 HIS A O 1
ATOM 2780 N N . SER A 1 356 ? -14.806 18.006 11.261 1.00 96.69 356 SER A N 1
ATOM 2781 C CA . SER A 1 356 ? -14.097 17.753 12.518 1.00 96.69 356 SER A CA 1
ATOM 2782 C C . SER A 1 356 ? -13.224 16.502 12.496 1.00 96.69 356 SER A C 1
ATOM 2784 O O . SER A 1 356 ? -12.419 16.347 13.409 1.00 96.69 356 SER A O 1
ATOM 2786 N N . LEU A 1 357 ? -13.422 15.599 11.530 1.00 98.12 357 LEU A N 1
ATOM 2787 C CA . LEU A 1 357 ? -12.748 14.308 11.474 1.00 98.12 357 LEU A CA 1
ATOM 2788 C C . LEU A 1 357 ? -11.274 14.528 11.174 1.00 98.12 357 LEU A C 1
ATOM 2790 O O . LEU A 1 357 ? -10.945 15.024 10.106 1.00 98.12 357 LEU A O 1
ATOM 2794 N N . LYS A 1 358 ? -10.414 14.155 12.121 1.00 97.62 358 LYS A N 1
ATOM 2795 C CA . LYS A 1 358 ? -8.955 14.262 12.035 1.00 97.62 358 LYS A CA 1
ATOM 2796 C C . LYS A 1 358 ? -8.301 12.937 11.699 1.00 97.62 358 LYS A C 1
ATOM 2798 O O . LYS A 1 358 ? -7.292 12.924 11.001 1.00 97.62 358 LYS A O 1
ATOM 2803 N N . THR A 1 359 ? -8.838 11.837 12.224 1.00 97.06 359 THR A N 1
ATOM 2804 C CA . THR A 1 359 ? -8.248 10.512 12.036 1.00 97.06 359 THR A CA 1
ATOM 2805 C C . THR A 1 359 ? -9.289 9.479 11.623 1.00 97.06 359 THR A C 1
ATOM 2807 O O . THR A 1 359 ? -10.387 9.414 12.186 1.00 97.06 359 THR A O 1
ATOM 2810 N N . ALA A 1 360 ? -8.926 8.652 10.645 1.00 97.50 360 ALA A N 1
ATOM 2811 C CA . ALA A 1 360 ? -9.664 7.451 10.274 1.00 97.50 360 ALA A CA 1
ATOM 2812 C C . ALA A 1 360 ? -8.698 6.268 10.153 1.00 97.50 360 ALA A C 1
ATOM 2814 O O . ALA A 1 360 ? -7.703 6.339 9.429 1.00 97.50 360 ALA A O 1
ATOM 2815 N N . GLN A 1 361 ? -8.984 5.196 10.889 1.00 96.81 361 GLN A N 1
ATOM 2816 C CA . GLN A 1 361 ? -8.089 4.054 11.031 1.00 96.81 361 GLN A CA 1
ATOM 2817 C C . GLN A 1 361 ? -8.825 2.724 10.835 1.00 96.81 361 GLN A C 1
ATOM 2819 O O . GLN A 1 361 ? -9.913 2.520 11.377 1.00 96.81 361 GLN A O 1
ATOM 2824 N N . PHE A 1 362 ? -8.216 1.812 10.082 1.00 96.25 362 PHE A N 1
ATOM 2825 C CA . PHE A 1 362 ? -8.753 0.492 9.761 1.00 96.25 362 PHE A CA 1
ATOM 2826 C C . PHE A 1 362 ? -7.667 -0.551 9.993 1.00 96.25 362 PHE A C 1
ATOM 2828 O O . PHE A 1 362 ? -6.678 -0.591 9.268 1.00 96.25 362 PHE A O 1
ATOM 2835 N N . PHE A 1 363 ? -7.854 -1.390 11.001 1.00 93.19 363 PHE A N 1
ATOM 2836 C CA . PHE A 1 363 ? -6.906 -2.403 11.435 1.00 93.19 363 PHE A CA 1
ATOM 2837 C C . PHE A 1 363 ? -7.586 -3.763 11.443 1.00 93.19 363 PHE A C 1
ATOM 2839 O O . PHE A 1 363 ? -8.691 -3.900 11.978 1.00 93.19 363 PHE A O 1
ATOM 2846 N N . TYR A 1 364 ? -6.967 -4.760 10.810 1.00 93.12 364 TYR A N 1
ATOM 2847 C CA . TYR A 1 364 ? -7.519 -6.119 10.720 1.00 93.12 364 TYR A CA 1
ATOM 2848 C C . TYR A 1 364 ? -8.975 -6.160 10.228 1.00 93.12 364 TYR A C 1
ATOM 2850 O O . TYR A 1 364 ? -9.786 -6.996 10.649 1.00 93.12 364 TYR A O 1
ATOM 2858 N N . THR A 1 365 ? -9.334 -5.202 9.370 1.00 95.44 365 THR A N 1
ATOM 2859 C CA . THR A 1 365 ? -10.713 -4.918 8.985 1.00 95.44 365 THR A CA 1
ATOM 2860 C C . THR A 1 365 ? -10.976 -5.403 7.569 1.00 95.44 365 THR A C 1
ATOM 2862 O O . THR A 1 365 ? -10.235 -5.100 6.637 1.00 95.44 365 THR A O 1
ATOM 2865 N N . HIS A 1 366 ? -12.070 -6.139 7.389 1.00 96.19 366 HIS A N 1
ATOM 2866 C CA . HIS A 1 366 ? -12.558 -6.526 6.068 1.00 96.19 366 HIS A CA 1
ATOM 2867 C C . HIS A 1 366 ? -13.746 -5.647 5.678 1.00 96.19 366 HIS A C 1
ATOM 2869 O O . HIS A 1 366 ? -14.819 -5.730 6.278 1.00 96.19 366 HIS A O 1
ATOM 2875 N N . VAL A 1 367 ? -13.551 -4.805 4.666 1.00 95.75 367 VAL A N 1
ATOM 2876 C CA . VAL A 1 367 ? -14.603 -4.025 4.010 1.00 95.75 367 VAL A CA 1
ATOM 2877 C C . VAL A 1 367 ? -15.039 -4.763 2.744 1.00 95.75 367 VAL A C 1
ATOM 2879 O O . VAL A 1 367 ? -14.407 -4.636 1.695 1.00 95.75 367 VAL A O 1
ATOM 2882 N N . GLY A 1 368 ? -16.097 -5.564 2.849 1.00 88.75 368 GLY A N 1
ATOM 2883 C CA . GLY A 1 368 ? -16.484 -6.519 1.816 1.00 88.75 368 GLY A CA 1
ATOM 2884 C C . GLY A 1 368 ? -17.892 -7.089 1.974 1.00 88.75 368 GLY A C 1
ATOM 2885 O O . GLY A 1 368 ? -18.247 -7.613 3.028 1.00 88.75 368 GLY A O 1
ATOM 2886 N N . ASN A 1 369 ? -18.702 -6.996 0.910 1.00 71.56 369 ASN A N 1
ATOM 2887 C CA . ASN A 1 369 ? -19.924 -7.791 0.706 1.00 71.56 369 ASN A CA 1
ATOM 2888 C C . ASN A 1 369 ? -20.340 -7.778 -0.787 1.00 71.56 369 ASN A C 1
ATOM 2890 O O . ASN A 1 369 ? -21.459 -7.402 -1.148 1.00 71.56 369 ASN A O 1
ATOM 2894 N N . GLY A 1 370 ? -19.397 -8.107 -1.679 1.00 72.06 370 GLY A N 1
ATOM 2895 C CA . GLY A 1 370 ? -19.582 -8.093 -3.138 1.00 72.06 370 GLY A CA 1
ATOM 2896 C C . GLY A 1 370 ? -19.147 -6.789 -3.826 1.00 72.06 370 GLY A C 1
ATOM 2897 O O . GLY A 1 370 ? -18.494 -5.938 -3.230 1.00 72.06 370 GLY A O 1
ATOM 2898 N N . HIS A 1 371 ? -19.528 -6.613 -5.098 1.00 75.25 371 HIS A N 1
ATOM 2899 C CA . HIS A 1 371 ? -18.986 -5.577 -6.004 1.00 75.25 371 HIS A CA 1
ATOM 2900 C C . HIS A 1 371 ? -19.216 -4.107 -5.594 1.00 75.25 371 HIS A C 1
ATOM 2902 O O . HIS A 1 371 ? -18.649 -3.207 -6.210 1.00 75.25 371 HIS A O 1
ATOM 2908 N N . ASN A 1 372 ? -20.050 -3.841 -4.585 1.00 85.31 372 ASN A N 1
ATOM 2909 C CA . ASN A 1 372 ? -20.338 -2.485 -4.103 1.00 85.31 372 ASN A CA 1
ATOM 2910 C C . ASN A 1 372 ? -19.532 -2.095 -2.854 1.00 85.31 372 ASN A C 1
ATOM 2912 O O . ASN A 1 372 ? -19.727 -0.989 -2.348 1.00 85.31 372 ASN A O 1
ATOM 2916 N N . ALA A 1 373 ? -18.670 -2.977 -2.341 1.00 90.19 373 ALA A N 1
ATOM 2917 C CA . ALA A 1 373 ? -17.886 -2.711 -1.142 1.00 90.19 373 ALA A CA 1
ATOM 2918 C C . ALA A 1 373 ? -16.933 -1.526 -1.341 1.00 90.19 373 ALA A C 1
ATOM 2920 O O . ALA A 1 373 ? -16.177 -1.472 -2.310 1.00 90.19 373 ALA A O 1
ATOM 2921 N N . HIS A 1 374 ? -16.973 -0.552 -0.438 1.00 94.75 374 HIS A N 1
ATOM 2922 C CA . HIS A 1 374 ? -16.102 0.612 -0.540 1.00 94.75 374 HIS A CA 1
ATOM 2923 C C . HIS A 1 374 ? -15.804 1.242 0.812 1.00 94.75 374 HIS A C 1
ATOM 2925 O O . HIS A 1 374 ? -16.643 1.229 1.713 1.00 94.75 374 HIS A O 1
ATOM 2931 N N . VAL A 1 375 ? -14.624 1.844 0.896 1.00 97.44 375 VAL A N 1
ATOM 2932 C CA . VAL A 1 375 ? -14.286 2.915 1.827 1.00 97.44 375 VAL A CA 1
ATOM 2933 C C . VAL A 1 375 ? -14.229 4.191 0.998 1.00 97.44 375 VAL A C 1
ATOM 2935 O O . VAL A 1 375 ? -13.389 4.305 0.112 1.00 97.44 375 VAL A O 1
ATOM 2938 N N . ASN A 1 376 ? -15.156 5.112 1.232 1.00 97.38 376 ASN A N 1
ATOM 2939 C CA . ASN A 1 376 ? -15.232 6.404 0.563 1.00 97.38 376 ASN A CA 1
ATOM 2940 C C . ASN A 1 376 ? -15.194 7.495 1.628 1.00 97.38 376 ASN A C 1
ATOM 2942 O O . ASN A 1 376 ? -16.138 7.638 2.400 1.00 97.38 376 ASN A O 1
ATOM 2946 N N . ILE A 1 377 ? -14.099 8.241 1.685 1.00 97.19 377 ILE A N 1
ATOM 2947 C CA . ILE A 1 377 ? -13.930 9.371 2.591 1.00 97.19 377 ILE A CA 1
ATOM 2948 C C . ILE A 1 377 ? -13.648 10.601 1.732 1.00 97.19 377 ILE A C 1
ATOM 2950 O O . ILE A 1 377 ? -12.665 10.622 1.004 1.00 97.19 377 ILE A O 1
ATOM 2954 N N . HIS A 1 378 ? -14.511 11.613 1.771 1.00 96.50 378 HIS A N 1
ATOM 2955 C CA . HIS A 1 378 ? -14.319 12.816 0.958 1.00 96.50 378 HIS A CA 1
ATOM 2956 C C . HIS A 1 378 ? -14.858 14.081 1.620 1.00 96.50 378 HIS A C 1
ATOM 2958 O O . HIS A 1 378 ? -15.726 14.026 2.492 1.00 96.50 378 HIS A O 1
ATOM 2964 N N . ASP A 1 379 ? -14.343 15.233 1.201 1.00 96.44 379 ASP A N 1
ATOM 2965 C CA . ASP A 1 379 ? -14.723 16.549 1.720 1.00 96.44 379 ASP A CA 1
ATOM 2966 C C . ASP A 1 379 ? -14.547 16.665 3.249 1.00 96.44 379 ASP A C 1
ATOM 2968 O O . ASP A 1 379 ? -15.375 17.262 3.946 1.00 96.44 379 ASP A O 1
ATOM 2972 N N . ASN A 1 380 ? -13.482 16.065 3.790 1.00 95.88 380 ASN A N 1
ATOM 2973 C CA . ASN A 1 380 ? -13.143 16.111 5.214 1.00 95.88 380 ASN A CA 1
ATOM 2974 C C . ASN A 1 380 ? -11.883 16.966 5.405 1.00 95.88 380 ASN A C 1
ATOM 2976 O O . ASN A 1 380 ? -10.803 16.471 5.708 1.00 95.88 380 ASN A O 1
ATOM 2980 N N . ASP A 1 381 ? -12.033 18.279 5.254 1.00 94.00 381 ASP A N 1
ATOM 2981 C CA . ASP A 1 381 ? -10.957 19.279 5.369 1.00 94.00 381 ASP A CA 1
ATOM 2982 C C . ASP A 1 381 ? -10.242 19.314 6.736 1.00 94.00 381 ASP A C 1
ATOM 2984 O O . ASP A 1 381 ? -9.219 19.986 6.878 1.00 94.00 381 ASP A O 1
ATOM 2988 N N . GLY A 1 382 ? -10.782 18.653 7.761 1.00 95.69 382 GLY A N 1
ATOM 2989 C CA . GLY A 1 382 ? -10.143 18.460 9.063 1.00 95.69 382 GLY A CA 1
ATOM 2990 C C . GLY A 1 382 ? -9.222 17.245 9.151 1.00 95.69 382 GLY A C 1
ATOM 2991 O O . GLY A 1 382 ? -8.543 17.115 10.166 1.00 95.69 382 GLY A O 1
ATOM 2992 N N . MET A 1 383 ? -9.203 16.372 8.138 1.00 97.69 383 MET A N 1
ATOM 2993 C CA . MET A 1 383 ? -8.482 15.102 8.190 1.00 97.69 383 MET A CA 1
ATOM 2994 C C . MET A 1 383 ? -6.976 15.344 8.182 1.00 97.69 383 MET A C 1
ATOM 2996 O O . MET A 1 383 ? -6.458 16.023 7.306 1.00 97.69 383 MET A O 1
ATOM 3000 N N . GLU A 1 384 ? -6.279 14.753 9.146 1.00 96.25 384 GLU A N 1
ATOM 3001 C CA . GLU A 1 384 ? -4.830 14.852 9.336 1.00 96.25 384 GLU A CA 1
ATOM 3002 C C . GLU A 1 384 ? -4.148 13.495 9.098 1.00 96.25 384 GLU A C 1
ATOM 3004 O O . GLU A 1 384 ? 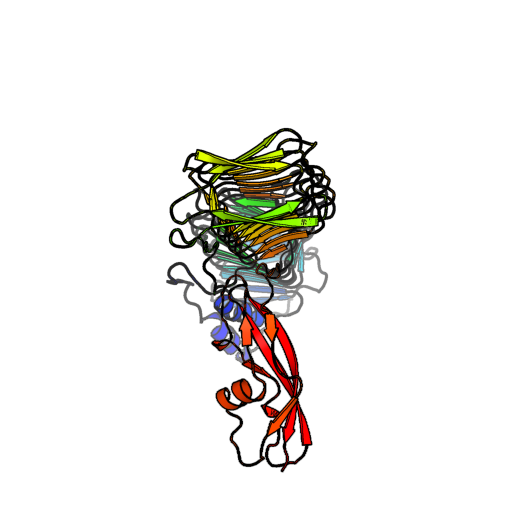-3.015 13.454 8.609 1.00 96.25 384 GLU A O 1
ATOM 3009 N N . MET A 1 385 ? -4.840 12.383 9.395 1.00 95.12 385 MET A N 1
ATOM 3010 C CA . MET A 1 385 ? -4.302 11.024 9.306 1.00 95.12 385 MET A CA 1
ATOM 3011 C C . MET A 1 385 ? -5.318 10.003 8.775 1.00 95.12 385 MET A C 1
ATOM 3013 O O . MET A 1 385 ? -6.412 9.850 9.317 1.00 95.12 385 MET A O 1
ATOM 3017 N N . PHE A 1 386 ? -4.898 9.215 7.787 1.00 96.69 386 PHE A N 1
ATOM 3018 C CA . PHE A 1 386 ? -5.639 8.069 7.265 1.00 96.69 386 PHE A CA 1
ATOM 3019 C C . PHE A 1 386 ? -4.766 6.814 7.284 1.00 96.69 386 PHE A C 1
ATOM 3021 O O . PHE A 1 386 ? -3.637 6.829 6.793 1.00 96.69 386 PHE A O 1
ATOM 3028 N N . VAL A 1 387 ? -5.278 5.730 7.869 1.00 95.50 387 VAL A N 1
ATOM 3029 C CA . VAL A 1 387 ? -4.518 4.490 8.065 1.00 95.50 387 VAL A CA 1
ATOM 3030 C C . VAL A 1 387 ? -5.363 3.285 7.713 1.00 95.50 387 VAL A C 1
ATOM 3032 O O . VAL A 1 387 ? -6.419 3.084 8.302 1.00 95.50 387 VAL A O 1
ATOM 3035 N N . VAL A 1 388 ? -4.855 2.431 6.835 1.00 95.69 388 VAL A N 1
ATOM 3036 C CA . VAL A 1 388 ? -5.380 1.085 6.616 1.00 95.69 388 VAL A CA 1
ATOM 3037 C C . VAL A 1 388 ? -4.230 0.113 6.812 1.00 95.69 388 VAL A C 1
ATOM 3039 O O . VAL A 1 388 ? -3.196 0.226 6.159 1.00 95.69 388 VAL A O 1
ATOM 3042 N N . GLN A 1 389 ? -4.383 -0.837 7.722 1.00 93.12 389 GLN A N 1
ATOM 3043 C CA . GLN A 1 389 ? -3.353 -1.822 7.987 1.00 93.12 389 GLN A CA 1
ATOM 3044 C C . GLN A 1 389 ? -3.943 -3.207 8.234 1.00 93.12 389 GLN A C 1
ATOM 3046 O O . GLN A 1 389 ? -5.009 -3.349 8.837 1.00 93.12 389 GLN A O 1
ATOM 3051 N N . ASP A 1 390 ? -3.249 -4.225 7.727 1.00 91.25 390 ASP A N 1
ATOM 3052 C CA . ASP A 1 390 ? -3.639 -5.628 7.825 1.00 91.25 390 ASP A CA 1
ATOM 3053 C C . ASP A 1 390 ? -5.099 -5.842 7.385 1.00 91.25 390 ASP A C 1
ATOM 3055 O O . ASP A 1 390 ? -5.847 -6.553 8.027 1.00 91.25 390 ASP A O 1
ATOM 3059 N N . SER A 1 391 ? -5.565 -5.165 6.336 1.00 94.62 391 SER A N 1
ATOM 3060 C CA . SER A 1 391 ? -7.002 -5.062 6.026 1.00 94.62 391 SER A CA 1
ATOM 3061 C C . SER A 1 391 ? -7.320 -5.423 4.574 1.00 94.62 391 SER A C 1
ATOM 3063 O O . SER A 1 391 ? -6.453 -5.379 3.703 1.00 94.62 391 SER A O 1
ATOM 3065 N N . VAL A 1 392 ? -8.582 -5.757 4.303 1.00 94.31 392 VAL A N 1
ATOM 3066 C CA . VAL A 1 392 ? -9.096 -6.036 2.949 1.00 94.31 392 VAL A CA 1
ATOM 3067 C C . VAL A 1 392 ? -10.166 -5.014 2.597 1.00 94.31 392 VAL A C 1
ATOM 3069 O O . VAL A 1 392 ? -11.083 -4.792 3.387 1.00 94.31 392 VAL A O 1
ATOM 3072 N N . VAL A 1 393 ? -10.091 -4.428 1.403 1.00 94.69 393 VAL A N 1
ATOM 3073 C CA . VAL A 1 393 ? -11.122 -3.543 0.844 1.00 94.69 393 VAL A CA 1
ATOM 3074 C C . VAL A 1 393 ? -11.523 -4.059 -0.538 1.00 94.69 393 VAL A C 1
ATOM 3076 O O . VAL A 1 393 ? -10.872 -3.747 -1.530 1.00 94.69 393 VAL A O 1
ATOM 3079 N N . ASP A 1 394 ? -12.605 -4.842 -0.606 1.00 91.38 394 ASP A N 1
ATOM 3080 C CA . ASP A 1 394 ? -12.940 -5.700 -1.758 1.00 91.38 394 ASP A CA 1
ATOM 3081 C C . ASP A 1 394 ? -13.112 -4.956 -3.096 1.00 91.38 394 ASP A C 1
ATOM 3083 O O . ASP A 1 394 ? -12.889 -5.558 -4.144 1.00 91.38 394 ASP A O 1
ATOM 3087 N N . ALA A 1 395 ? -13.537 -3.684 -3.104 1.00 89.06 395 ALA A N 1
ATOM 3088 C CA . ALA A 1 395 ? -13.839 -2.989 -4.363 1.00 89.06 395 ALA A CA 1
ATOM 3089 C C . ALA A 1 395 ? -13.271 -1.569 -4.496 1.00 89.06 395 ALA A C 1
ATOM 3091 O O . ALA A 1 395 ? -12.710 -1.246 -5.540 1.00 89.06 395 ALA A O 1
ATOM 3092 N N . LYS A 1 396 ? -13.438 -0.665 -3.525 1.00 93.44 396 LYS A N 1
ATOM 3093 C CA . LYS A 1 396 ? -12.948 0.719 -3.694 1.00 93.44 396 LYS A CA 1
ATOM 3094 C C . LYS A 1 396 ? -12.381 1.291 -2.412 1.00 93.44 396 LYS A C 1
ATOM 3096 O O . LYS A 1 396 ? -13.074 1.308 -1.399 1.00 93.44 396 LYS A O 1
ATOM 3101 N N . LEU A 1 397 ? -11.170 1.828 -2.490 1.00 95.81 397 LEU A N 1
ATOM 3102 C CA . LEU A 1 397 ? -10.551 2.608 -1.425 1.00 95.81 397 LEU A CA 1
ATOM 3103 C C . LEU A 1 397 ? -10.367 4.041 -1.919 1.00 95.81 397 LEU A C 1
ATOM 3105 O O . LEU A 1 397 ? -9.520 4.288 -2.766 1.00 95.81 397 LEU A O 1
ATOM 3109 N N . ARG A 1 398 ? -11.183 4.975 -1.441 1.00 96.00 398 ARG A N 1
ATOM 3110 C CA . ARG A 1 398 ? -11.201 6.362 -1.905 1.00 96.00 398 ARG A CA 1
ATOM 3111 C C . ARG A 1 398 ? -11.041 7.321 -0.735 1.00 96.00 398 ARG A C 1
ATOM 3113 O O . ARG A 1 398 ? -11.850 7.284 0.193 1.00 96.00 398 ARG A O 1
ATOM 3120 N N . LEU A 1 399 ? -10.035 8.182 -0.827 1.00 96.12 399 LEU A N 1
ATOM 3121 C CA . LEU A 1 399 ? -9.852 9.343 0.031 1.00 96.12 399 LEU A CA 1
ATOM 3122 C C . LEU A 1 399 ? -9.613 10.566 -0.852 1.00 96.12 399 LEU A C 1
ATOM 3124 O O . LEU A 1 399 ? -8.564 10.647 -1.481 1.00 96.12 399 LEU A O 1
ATOM 3128 N N . ASP A 1 400 ? -10.555 11.505 -0.869 1.00 94.56 400 ASP A N 1
ATOM 3129 C CA . ASP A 1 400 ? -10.457 12.717 -1.686 1.00 94.56 400 ASP A CA 1
ATOM 3130 C C . ASP A 1 400 ? -10.715 13.986 -0.844 1.00 94.56 400 ASP A C 1
ATOM 3132 O O . ASP A 1 400 ? -11.249 13.912 0.270 1.00 94.56 400 ASP A O 1
ATOM 3136 N N . ASP A 1 401 ? -10.353 15.160 -1.368 1.00 93.38 401 ASP A N 1
ATOM 3137 C CA . ASP A 1 401 ? -10.729 16.481 -0.830 1.00 93.38 401 ASP A CA 1
ATOM 3138 C C . ASP A 1 401 ? -10.426 16.641 0.679 1.00 93.38 401 ASP A C 1
ATOM 3140 O O . ASP A 1 401 ? -11.284 16.993 1.497 1.00 93.38 401 ASP A O 1
ATOM 3144 N N . SER A 1 402 ? -9.188 16.322 1.063 1.00 93.69 402 SER A N 1
ATOM 3145 C CA . SER A 1 402 ? -8.714 16.299 2.454 1.00 93.69 402 SER A CA 1
ATOM 3146 C C . SER A 1 402 ? -7.370 17.031 2.576 1.00 93.69 402 SER A C 1
ATOM 3148 O O . SER A 1 402 ? -6.361 16.456 2.966 1.00 93.69 402 SER A O 1
ATOM 3150 N N . GLU A 1 403 ? -7.348 18.322 2.229 1.00 92.50 403 GLU A N 1
ATOM 3151 C CA . GLU A 1 403 ? -6.128 19.140 2.056 1.00 92.50 403 GLU A CA 1
ATOM 3152 C C . GLU A 1 403 ? -5.204 19.253 3.288 1.00 92.50 403 GLU A C 1
ATOM 3154 O O . GLU A 1 403 ? -4.048 19.648 3.146 1.00 92.50 403 GLU A O 1
ATOM 3159 N N . LYS A 1 404 ? -5.698 18.955 4.500 1.00 94.56 404 LYS A N 1
ATOM 3160 C CA . LYS A 1 404 ? -4.895 18.960 5.740 1.00 94.56 404 LYS A CA 1
ATOM 3161 C C . LYS A 1 404 ? -4.233 17.619 6.049 1.00 94.56 404 LYS A C 1
ATOM 3163 O O . LYS A 1 404 ? -3.576 17.502 7.087 1.00 94.56 404 LYS A O 1
ATOM 3168 N N . LEU A 1 405 ? -4.416 16.617 5.194 1.00 94.88 405 LEU A N 1
ATOM 3169 C CA . LEU A 1 405 ? -3.828 15.312 5.410 1.00 94.88 405 LEU A CA 1
ATOM 3170 C C . LEU A 1 405 ? -2.302 15.456 5.422 1.00 94.88 405 LEU A C 1
ATOM 3172 O O . LEU A 1 405 ? -1.715 16.154 4.603 1.00 94.88 405 LEU A O 1
ATOM 3176 N N . THR A 1 406 ? -1.667 14.842 6.414 1.00 91.56 406 THR A N 1
ATOM 3177 C CA . THR A 1 406 ? -0.200 14.820 6.541 1.00 91.56 406 THR A CA 1
ATOM 3178 C C . THR A 1 406 ? 0.341 13.401 6.594 1.00 91.56 406 THR A C 1
ATOM 3180 O O . THR A 1 406 ? 1.537 13.189 6.407 1.00 91.56 406 THR A O 1
ATOM 3183 N N . LYS A 1 407 ? -0.533 12.418 6.842 1.00 91.31 407 LYS A N 1
ATOM 3184 C CA . LYS A 1 407 ? -0.176 11.008 6.939 1.00 91.31 407 LYS A CA 1
ATOM 3185 C C . LYS A 1 407 ? -1.224 10.132 6.256 1.00 91.31 407 LYS A C 1
ATOM 3187 O O . LYS A 1 407 ? -2.375 10.092 6.688 1.00 91.31 407 LYS A O 1
ATOM 3192 N N . TYR A 1 408 ? -0.799 9.392 5.236 1.00 93.44 408 TYR A N 1
ATOM 3193 C CA . TYR A 1 408 ? -1.592 8.372 4.553 1.00 93.44 408 TYR A CA 1
ATOM 3194 C C . TYR A 1 408 ? -0.806 7.063 4.548 1.00 93.44 408 TYR A C 1
ATOM 3196 O O . TYR A 1 408 ? 0.247 6.989 3.918 1.00 93.44 408 TYR A O 1
ATOM 3204 N N . VAL A 1 409 ? -1.305 6.045 5.247 1.00 92.38 409 VAL A N 1
ATOM 3205 C CA . VAL A 1 409 ? -0.603 4.767 5.427 1.00 92.38 409 VAL A CA 1
ATOM 3206 C C . VAL A 1 409 ? -1.460 3.608 4.946 1.00 92.38 409 VAL A C 1
ATOM 3208 O O . VAL A 1 409 ? -2.568 3.422 5.447 1.00 92.38 409 VAL A O 1
ATOM 3211 N N . LEU A 1 410 ? -0.914 2.796 4.038 1.00 92.50 410 LEU A N 1
ATOM 3212 C CA . LEU A 1 410 ? -1.412 1.458 3.714 1.00 92.50 410 LEU A CA 1
ATOM 3213 C C . LEU A 1 410 ? -0.321 0.439 4.032 1.00 92.50 410 LEU A C 1
ATOM 3215 O O . LEU A 1 410 ? 0.744 0.485 3.427 1.00 92.50 410 LEU A O 1
ATOM 3219 N N . ASN A 1 411 ? -0.570 -0.480 4.959 1.00 89.88 411 ASN A N 1
ATOM 3220 C CA . ASN A 1 411 ? 0.399 -1.512 5.325 1.00 89.88 411 ASN A CA 1
ATOM 3221 C C . ASN A 1 411 ? -0.255 -2.895 5.384 1.00 89.88 411 ASN A C 1
ATOM 3223 O O . ASN A 1 411 ? -1.170 -3.102 6.170 1.00 89.88 411 ASN A O 1
ATOM 3227 N N . ASN A 1 412 ? 0.199 -3.860 4.589 1.00 88.06 412 ASN A N 1
ATOM 3228 C CA . ASN A 1 412 ? -0.424 -5.188 4.525 1.00 88.06 412 ASN A CA 1
ATOM 3229 C C . ASN A 1 412 ? -1.905 -5.151 4.081 1.00 88.06 412 ASN A C 1
ATOM 3231 O O . ASN A 1 412 ? -2.767 -5.793 4.688 1.00 88.06 412 ASN A O 1
ATOM 3235 N N . VAL A 1 413 ? -2.220 -4.355 3.050 1.00 91.12 413 VAL A N 1
ATOM 3236 C CA . VAL A 1 413 ? -3.598 -4.117 2.582 1.00 91.12 413 VAL A CA 1
ATOM 3237 C C . VAL A 1 413 ? -3.863 -4.805 1.246 1.00 91.12 413 VAL A C 1
ATOM 3239 O O . VAL A 1 413 ? -3.068 -4.691 0.316 1.00 91.12 413 VAL A O 1
ATOM 3242 N N . LEU A 1 414 ? -5.013 -5.466 1.122 1.00 90.62 414 LEU A N 1
ATOM 3243 C CA . LEU A 1 414 ? -5.513 -6.006 -0.143 1.00 90.62 414 LEU A CA 1
ATOM 3244 C C . LEU A 1 414 ? -6.660 -5.138 -0.682 1.00 90.62 414 LEU A C 1
ATOM 3246 O O . LEU A 1 414 ? -7.683 -4.984 -0.015 1.00 90.62 414 LEU A O 1
ATOM 3250 N N . VAL A 1 415 ? -6.513 -4.613 -1.902 1.00 91.06 415 VAL A N 1
ATOM 3251 C CA . VAL A 1 415 ? -7.539 -3.827 -2.610 1.00 91.06 415 VAL A CA 1
ATOM 3252 C C . VAL A 1 415 ? -7.786 -4.421 -4.007 1.00 91.06 415 VAL A C 1
ATOM 3254 O O . VAL A 1 415 ? -7.151 -4.004 -4.974 1.00 91.06 415 VAL A O 1
ATOM 3257 N N . PRO A 1 416 ? -8.712 -5.386 -4.161 1.00 85.44 416 PRO A N 1
ATOM 3258 C CA . PRO A 1 416 ? -8.978 -6.018 -5.457 1.00 85.44 416 PRO A CA 1
ATOM 3259 C C . PRO A 1 416 ? -9.589 -5.080 -6.508 1.00 85.44 416 PRO A C 1
ATOM 3261 O O . PRO A 1 416 ? -9.536 -5.350 -7.701 1.00 85.44 416 PRO A O 1
ATOM 3264 N N . GLY A 1 417 ? -10.202 -3.966 -6.109 1.00 85.88 417 GLY A N 1
ATOM 3265 C CA . GLY A 1 417 ? -10.622 -2.954 -7.077 1.00 85.88 417 GLY A CA 1
ATOM 3266 C C . GLY A 1 417 ? -9.629 -1.803 -7.183 1.00 85.88 417 GLY A C 1
ATOM 3267 O O . GLY A 1 417 ? -8.426 -2.021 -7.305 1.00 85.88 417 GLY A O 1
ATOM 3268 N N . TYR A 1 418 ? -10.118 -0.561 -7.210 1.00 87.56 418 TYR A N 1
ATOM 3269 C CA . TYR A 1 418 ? -9.248 0.606 -7.386 1.00 87.56 418 TYR A CA 1
ATOM 3270 C C . TYR A 1 418 ? -9.072 1.414 -6.102 1.00 87.56 418 TYR A C 1
ATOM 3272 O O . TYR A 1 418 ? -9.964 1.491 -5.252 1.00 87.56 418 TYR A O 1
ATOM 3280 N N . MET A 1 419 ? -7.920 2.069 -6.020 1.00 91.31 419 MET A N 1
ATOM 3281 C CA . MET A 1 419 ? -7.604 3.087 -5.033 1.00 91.31 419 MET A CA 1
ATOM 3282 C C . MET A 1 419 ? -7.704 4.477 -5.674 1.00 91.31 419 MET A C 1
ATOM 3284 O O . MET A 1 419 ? -7.242 4.663 -6.799 1.00 91.31 419 MET A O 1
ATOM 3288 N N . ASN A 1 420 ? -8.294 5.440 -4.966 1.00 92.25 420 ASN A N 1
ATOM 3289 C CA . ASN A 1 420 ? -8.216 6.863 -5.276 1.00 92.25 420 ASN A CA 1
ATOM 3290 C C . ASN A 1 420 ? -7.707 7.653 -4.061 1.00 92.25 420 ASN A C 1
ATOM 3292 O O . ASN A 1 420 ? -8.187 7.434 -2.948 1.00 92.25 420 ASN A O 1
ATOM 3296 N N . ALA A 1 421 ? -6.737 8.532 -4.289 1.00 90.75 421 ALA A N 1
ATOM 3297 C CA . ALA A 1 421 ? -6.116 9.400 -3.302 1.00 90.75 421 ALA A CA 1
ATOM 3298 C C . ALA A 1 421 ? -5.793 10.759 -3.946 1.00 90.75 421 ALA A C 1
ATOM 3300 O O . ALA A 1 421 ? -4.653 10.996 -4.367 1.00 90.75 421 ALA A O 1
ATOM 3301 N N . ASP A 1 422 ? -6.804 11.623 -4.044 1.00 88.56 422 ASP A N 1
ATOM 3302 C CA . ASP A 1 422 ? -6.747 12.901 -4.762 1.00 88.56 422 ASP A CA 1
ATOM 3303 C C . ASP A 1 422 ? -6.989 14.109 -3.840 1.00 88.56 422 ASP A C 1
ATOM 3305 O O . ASP A 1 422 ? -7.694 14.025 -2.841 1.00 88.56 422 ASP A O 1
ATOM 3309 N N . ASP A 1 423 ? -6.390 15.256 -4.178 1.00 87.81 423 ASP A N 1
ATOM 3310 C CA . ASP A 1 423 ? -6.616 16.533 -3.477 1.00 87.81 423 ASP A CA 1
ATOM 3311 C C . ASP A 1 423 ? -6.376 16.457 -1.943 1.00 87.81 423 ASP A C 1
ATOM 3313 O O . ASP A 1 423 ? -7.144 16.958 -1.120 1.00 87.81 423 ASP A O 1
ATOM 3317 N N . LEU A 1 424 ? -5.258 15.821 -1.555 1.00 88.12 424 LEU A N 1
ATOM 3318 C CA . LEU A 1 424 ? -4.847 15.555 -0.162 1.00 88.12 424 LEU A CA 1
ATOM 3319 C C . LEU A 1 424 ? -3.771 16.520 0.377 1.00 88.12 424 LEU A C 1
ATOM 3321 O O . LEU A 1 424 ? -3.106 16.218 1.364 1.00 88.12 424 LEU A O 1
ATOM 3325 N N . GLY A 1 425 ? -3.554 17.664 -0.276 1.00 86.38 425 GLY A N 1
ATOM 3326 C CA . GLY A 1 425 ? -2.495 18.610 0.106 1.00 86.38 425 GLY A CA 1
ATOM 3327 C C . GLY A 1 425 ? -1.082 18.115 -0.233 1.00 86.38 425 GLY A C 1
ATOM 3328 O O . GLY A 1 425 ? -0.888 17.433 -1.236 1.00 86.38 425 GLY A O 1
ATOM 3329 N N . GLU A 1 426 ? -0.086 18.487 0.578 1.00 85.19 426 GLU A N 1
ATOM 3330 C CA . GLU A 1 426 ? 1.303 18.002 0.467 1.00 85.19 426 GLU A CA 1
ATOM 3331 C C . GLU A 1 426 ? 1.461 16.659 1.208 1.00 85.19 426 GLU A C 1
ATOM 3333 O O . GLU A 1 426 ? 2.167 16.569 2.214 1.00 85.19 426 GLU A O 1
ATOM 3338 N N . THR A 1 427 ? 0.779 15.609 0.734 1.00 85.25 427 THR A N 1
ATOM 3339 C CA . THR A 1 427 ? 0.829 14.271 1.348 1.00 85.25 427 THR A CA 1
ATOM 3340 C C . THR A 1 427 ? 1.740 13.318 0.569 1.00 85.25 427 THR A C 1
ATOM 3342 O O . THR A 1 427 ? 1.699 13.238 -0.661 1.00 85.25 427 THR A O 1
ATOM 3345 N N . VAL A 1 428 ? 2.528 12.520 1.297 1.00 83.81 428 VAL A N 1
ATOM 3346 C CA . VAL A 1 428 ? 3.180 11.315 0.762 1.00 83.81 428 VAL A CA 1
ATOM 3347 C C . VAL A 1 428 ? 2.356 10.089 1.157 1.00 83.81 428 VAL A C 1
ATOM 3349 O O . VAL A 1 428 ? 2.008 9.919 2.325 1.00 83.81 428 VAL A O 1
ATOM 3352 N N . LEU A 1 429 ? 2.032 9.241 0.181 1.00 87.25 429 LEU A N 1
ATOM 3353 C CA . LEU A 1 429 ? 1.350 7.969 0.393 1.00 87.25 429 LEU A CA 1
ATOM 3354 C C . LEU A 1 429 ? 2.383 6.904 0.762 1.00 87.25 429 LEU A C 1
ATOM 3356 O O . LEU A 1 429 ? 3.096 6.399 -0.110 1.00 87.25 429 LEU A O 1
ATOM 3360 N N . GLU A 1 430 ? 2.433 6.557 2.045 1.00 87.94 430 GLU A N 1
ATOM 3361 C CA . GLU A 1 430 ? 3.272 5.485 2.571 1.00 87.94 430 GLU A CA 1
ATOM 3362 C C . GLU A 1 430 ? 2.549 4.151 2.362 1.00 87.94 430 GLU A C 1
ATOM 3364 O O . GLU A 1 430 ? 1.610 3.809 3.083 1.00 87.94 430 GLU A O 1
ATOM 3369 N N . ILE A 1 431 ? 2.956 3.401 1.338 1.00 87.06 431 ILE A N 1
ATOM 3370 C CA . ILE A 1 431 ? 2.334 2.120 0.986 1.00 87.06 431 ILE A CA 1
ATOM 3371 C C . ILE A 1 431 ? 3.373 1.011 1.131 1.00 87.06 431 ILE A C 1
ATOM 3373 O O . ILE A 1 431 ? 4.410 1.026 0.468 1.00 87.06 431 ILE A O 1
ATOM 3377 N N . SER A 1 432 ? 3.096 0.025 1.978 1.00 82.62 432 SER A N 1
ATOM 3378 C CA . SER A 1 432 ? 3.921 -1.168 2.145 1.00 82.62 432 SER A CA 1
ATOM 3379 C C . SER A 1 432 ? 3.102 -2.444 2.207 1.00 82.62 432 SER A C 1
ATOM 3381 O O . SER A 1 432 ? 1.923 -2.449 2.566 1.00 82.62 432 SER A O 1
ATOM 3383 N N . ASN A 1 433 ? 3.728 -3.543 1.795 1.00 81.81 433 ASN A N 1
ATOM 3384 C CA . ASN A 1 433 ? 3.159 -4.880 1.772 1.00 81.81 433 ASN A CA 1
ATOM 3385 C C . ASN A 1 433 ? 1.732 -4.975 1.202 1.00 81.81 433 ASN A C 1
ATOM 3387 O O . ASN A 1 433 ? 0.921 -5.752 1.688 1.00 81.81 433 ASN A O 1
ATOM 3391 N N . SER A 1 434 ? 1.385 -4.133 0.228 1.00 84.62 434 SER A N 1
ATOM 3392 C CA . SER A 1 434 ? -0.006 -3.976 -0.210 1.00 84.62 434 SER A CA 1
ATOM 3393 C C . SER A 1 434 ? -0.193 -4.415 -1.655 1.00 84.62 434 SER A C 1
ATOM 3395 O O . SER A 1 434 ? 0.677 -4.183 -2.501 1.00 84.62 434 SER A O 1
ATOM 3397 N N . LYS A 1 435 ? -1.346 -5.035 -1.919 1.00 84.94 435 LYS A N 1
ATOM 3398 C CA . LYS A 1 435 ? -1.732 -5.595 -3.212 1.00 84.94 435 LYS A CA 1
ATOM 3399 C C . LYS A 1 435 ? -2.953 -4.890 -3.791 1.00 84.94 435 LYS A C 1
ATOM 3401 O O . LYS A 1 435 ? -3.947 -4.694 -3.093 1.00 84.94 435 LYS A O 1
ATOM 3406 N N . PHE A 1 436 ? -2.888 -4.586 -5.085 1.00 85.75 436 PHE A N 1
ATOM 3407 C CA . PHE A 1 436 ? -3.965 -3.956 -5.848 1.00 85.75 436 PHE A CA 1
ATOM 3408 C C . PHE A 1 436 ? -4.220 -4.743 -7.135 1.00 85.75 436 PHE A C 1
ATOM 3410 O O . PHE A 1 436 ? -3.264 -4.991 -7.864 1.00 85.75 436 PHE A O 1
ATOM 3417 N N . ASP A 1 437 ? -5.471 -5.092 -7.448 1.00 80.31 437 ASP A N 1
ATOM 3418 C CA . ASP A 1 437 ? -5.781 -5.851 -8.684 1.00 80.31 437 ASP A CA 1
ATOM 3419 C C . ASP A 1 437 ? -6.281 -4.949 -9.833 1.00 80.31 437 ASP A C 1
ATOM 3421 O O . ASP A 1 437 ? -6.543 -5.406 -10.945 1.00 80.31 437 ASP A O 1
ATOM 3425 N N . HIS A 1 438 ? -6.433 -3.642 -9.583 1.00 81.75 438 HIS A N 1
ATOM 3426 C CA . HIS A 1 438 ? -6.928 -2.698 -10.584 1.00 81.75 438 HIS A CA 1
ATOM 3427 C C . HIS A 1 438 ? -6.055 -1.440 -10.685 1.00 81.75 438 HIS A C 1
ATOM 3429 O O . HIS A 1 438 ? -4.927 -1.508 -11.149 1.00 81.75 438 HIS A O 1
ATOM 3435 N N . LYS A 1 439 ? -6.542 -0.257 -10.305 1.00 82.62 439 LYS A N 1
ATOM 3436 C CA . LYS A 1 439 ? -5.853 1.014 -10.581 1.00 82.62 439 LYS A CA 1
ATOM 3437 C C . LYS A 1 439 ? -5.563 1.791 -9.314 1.00 82.62 439 LYS A C 1
ATOM 3439 O O . LYS A 1 439 ? -6.351 1.740 -8.371 1.00 82.62 439 LYS A O 1
ATOM 3444 N N . ILE A 1 440 ? -4.480 2.561 -9.342 1.00 84.81 440 ILE A N 1
ATOM 3445 C CA . ILE A 1 440 ? -4.186 3.576 -8.333 1.00 84.81 440 ILE A CA 1
ATOM 3446 C C . ILE A 1 440 ? -4.276 4.941 -9.010 1.00 84.81 440 ILE A C 1
ATOM 3448 O O . ILE A 1 440 ? -3.457 5.288 -9.866 1.00 84.81 440 ILE A O 1
ATOM 3452 N N . TYR A 1 441 ? -5.300 5.689 -8.615 1.00 84.56 441 TYR A N 1
ATOM 3453 C CA . TYR A 1 441 ? -5.501 7.089 -8.949 1.00 84.56 441 TYR A CA 1
ATOM 3454 C C . TYR A 1 441 ? -4.932 7.928 -7.821 1.00 84.56 441 TYR A C 1
ATOM 3456 O O . TYR A 1 441 ? -5.330 7.766 -6.667 1.00 84.56 441 TYR A O 1
ATOM 3464 N N . SER A 1 442 ? -3.955 8.769 -8.135 1.00 82.94 442 SER A N 1
ATOM 3465 C CA . SER A 1 442 ? -3.423 9.680 -7.141 1.00 82.94 442 SER A CA 1
ATOM 3466 C C . SER A 1 442 ? -2.715 10.872 -7.764 1.00 82.94 442 SER A C 1
ATOM 3468 O O . SER A 1 442 ? -1.826 10.736 -8.614 1.00 82.94 442 SER A O 1
ATOM 3470 N N . SER A 1 443 ? -3.053 12.054 -7.261 1.00 75.88 443 SER A N 1
ATOM 3471 C CA . SER A 1 443 ? -2.271 13.271 -7.463 1.00 75.88 443 SER A CA 1
ATOM 3472 C C . SER A 1 443 ? -1.079 13.395 -6.502 1.00 75.88 443 SER A C 1
ATOM 3474 O O . SER A 1 443 ? -0.353 14.384 -6.577 1.00 75.88 443 SER A O 1
ATOM 3476 N N . GLN A 1 444 ? -0.902 12.447 -5.577 1.00 81.06 444 GLN A N 1
ATOM 3477 C CA . GLN A 1 444 ? 0.073 12.506 -4.488 1.00 81.06 444 GLN A CA 1
ATOM 3478 C C . GLN A 1 444 ? 1.371 11.779 -4.837 1.00 81.06 444 GLN A C 1
ATOM 3480 O O . GLN A 1 444 ? 1.434 10.964 -5.764 1.00 81.06 444 GLN A O 1
ATOM 3485 N N . THR A 1 445 ? 2.418 12.055 -4.057 1.00 76.56 445 THR A N 1
ATOM 3486 C CA . THR A 1 445 ? 3.650 11.270 -4.152 1.00 76.56 445 THR A CA 1
ATOM 3487 C C . THR A 1 445 ? 3.430 9.913 -3.500 1.00 76.56 445 THR A C 1
ATOM 3489 O O . THR A 1 445 ? 3.094 9.854 -2.324 1.00 76.56 445 THR A O 1
ATOM 3492 N N . ILE A 1 446 ? 3.645 8.821 -4.234 1.00 78.62 446 ILE A N 1
ATOM 3493 C CA . ILE A 1 446 ? 3.685 7.467 -3.658 1.00 78.62 446 ILE A CA 1
ATOM 3494 C C . ILE A 1 446 ? 5.145 7.144 -3.345 1.00 78.62 446 ILE A C 1
ATOM 3496 O O . ILE A 1 446 ? 5.983 7.212 -4.250 1.00 78.62 446 ILE A O 1
ATOM 3500 N N . GLY A 1 447 ? 5.453 6.812 -2.091 1.00 69.25 447 GLY A N 1
ATOM 3501 C CA . GLY A 1 447 ? 6.808 6.466 -1.666 1.00 69.25 447 GLY A CA 1
ATOM 3502 C C . GLY A 1 447 ? 6.902 6.063 -0.193 1.00 69.25 447 GLY A C 1
ATOM 3503 O O . GLY A 1 447 ? 5.990 6.303 0.588 1.00 69.25 447 GLY A O 1
ATOM 3504 N N . GLY A 1 448 ? 8.037 5.468 0.185 1.00 60.72 448 GLY A N 1
ATOM 3505 C CA . GLY A 1 448 ? 8.331 5.056 1.563 1.00 60.72 448 GLY A CA 1
ATOM 3506 C C . GLY A 1 448 ? 7.864 3.640 1.918 1.00 60.72 448 GLY A C 1
ATOM 3507 O O . GLY A 1 448 ? 6.941 3.096 1.316 1.00 60.72 448 GLY A O 1
ATOM 3508 N N . GLU A 1 449 ? 8.533 3.030 2.897 1.00 67.19 449 GLU A N 1
ATOM 3509 C CA . GLU A 1 449 ? 8.038 1.834 3.581 1.00 67.19 449 GLU A CA 1
ATOM 3510 C C . GLU A 1 449 ? 7.137 2.299 4.726 1.00 67.19 449 GLU A C 1
ATOM 3512 O O . GLU A 1 449 ? 7.612 2.915 5.681 1.00 67.19 449 GLU A O 1
ATOM 3517 N N . ALA A 1 450 ? 5.834 2.032 4.630 1.00 66.06 450 ALA A N 1
ATOM 3518 C CA . ALA A 1 450 ? 4.929 2.300 5.737 1.00 66.06 450 ALA A CA 1
ATOM 3519 C C . ALA A 1 450 ? 5.340 1.453 6.949 1.00 66.06 450 ALA A C 1
ATOM 3521 O O . ALA A 1 450 ? 5.352 0.218 6.891 1.00 66.06 450 ALA A O 1
ATOM 3522 N N . GLY A 1 451 ? 5.660 2.128 8.055 1.00 63.22 451 GLY A N 1
ATOM 3523 C CA . GLY A 1 451 ? 5.825 1.478 9.350 1.00 63.22 451 GLY A CA 1
ATOM 3524 C C . GLY A 1 451 ? 4.510 0.845 9.808 1.00 63.22 451 GLY A C 1
ATOM 3525 O O . GLY A 1 451 ? 3.423 1.274 9.410 1.00 63.22 451 GLY A O 1
ATOM 3526 N N . ARG A 1 452 ? 4.584 -0.186 10.656 1.00 73.38 452 ARG A N 1
ATOM 3527 C CA . ARG A 1 452 ? 3.386 -0.675 11.351 1.00 73.38 452 ARG A CA 1
ATOM 3528 C C . ARG A 1 452 ? 2.971 0.349 12.399 1.00 73.38 452 ARG A C 1
ATOM 3530 O O . ARG A 1 452 ? 3.811 0.861 13.138 1.00 73.38 452 ARG A O 1
ATOM 3537 N N . MET A 1 453 ? 1.681 0.650 12.454 1.00 74.56 453 MET A N 1
ATOM 3538 C CA . MET A 1 453 ? 1.081 1.317 13.600 1.00 74.56 453 MET A CA 1
ATOM 3539 C C . MET A 1 453 ? 0.532 0.267 14.555 1.00 74.56 453 MET A C 1
ATOM 3541 O O . MET A 1 453 ? -0.129 -0.680 14.127 1.00 74.56 453 MET A O 1
ATOM 3545 N N . ASN A 1 454 ? 0.810 0.462 15.841 1.00 71.31 454 ASN A N 1
ATOM 3546 C CA . ASN A 1 454 ? 0.208 -0.329 16.901 1.00 71.31 454 ASN A CA 1
ATOM 3547 C C . ASN A 1 454 ? -1.105 0.325 17.343 1.00 71.31 454 ASN A C 1
ATOM 3549 O O . ASN A 1 454 ? -1.267 1.545 17.253 1.00 71.31 454 ASN A O 1
ATOM 3553 N N . THR A 1 455 ? -2.072 -0.504 17.730 1.00 64.69 455 THR A N 1
ATOM 3554 C CA . THR A 1 455 ? -3.498 -0.115 17.732 1.00 64.69 455 THR A CA 1
ATOM 3555 C C . THR A 1 455 ? -4.275 -0.665 18.921 1.00 64.69 455 THR A C 1
ATOM 3557 O O . THR A 1 455 ? -5.377 -0.186 19.203 1.00 64.69 455 THR A O 1
ATOM 3560 N N . GLY A 1 456 ? -3.699 -1.659 19.604 1.00 69.12 456 GLY A N 1
ATOM 3561 C CA . GLY A 1 456 ? -4.176 -2.160 20.885 1.00 69.12 456 GLY A CA 1
ATOM 3562 C C . GLY A 1 456 ? -3.845 -1.185 22.008 1.00 69.12 456 GLY A C 1
ATOM 3563 O O . GLY A 1 456 ? -2.976 -0.319 21.854 1.00 69.12 456 GLY A O 1
ATOM 3564 N N . ASP A 1 457 ? -4.546 -1.327 23.129 1.00 75.62 457 ASP A N 1
ATOM 3565 C CA . ASP A 1 457 ? -4.132 -0.664 24.361 1.00 75.62 457 ASP A CA 1
ATOM 3566 C C . ASP A 1 457 ? -2.722 -1.172 24.737 1.00 75.62 457 ASP A C 1
ATOM 3568 O O . ASP A 1 457 ? -2.371 -2.311 24.454 1.00 75.62 457 ASP A O 1
ATOM 3572 N N . GLU A 1 458 ? -1.861 -0.317 25.295 1.00 83.94 458 GLU A N 1
ATOM 3573 C CA . GLU A 1 458 ? -0.545 -0.795 25.731 1.00 83.94 458 GLU A CA 1
ATOM 3574 C C . GLU A 1 458 ? -0.716 -1.749 26.922 1.00 83.94 458 GLU A C 1
ATOM 3576 O O . GLU A 1 458 ? -1.467 -1.428 27.855 1.00 83.94 458 GLU A O 1
ATOM 3581 N N . PRO A 1 459 ? 0.022 -2.872 26.964 1.00 92.38 459 PRO A N 1
ATOM 3582 C CA . PRO A 1 459 ? -0.059 -3.781 28.088 1.00 92.38 459 PRO A CA 1
ATOM 3583 C C . PRO A 1 459 ? 0.422 -3.094 29.367 1.00 92.38 459 PRO A C 1
ATOM 3585 O O . PRO A 1 459 ? 1.473 -2.456 29.422 1.00 92.38 459 PRO A O 1
ATOM 3588 N N . VAL A 1 460 ? -0.319 -3.279 30.450 1.00 94.81 460 VAL A N 1
ATOM 3589 C CA . VAL A 1 460 ? 0.051 -2.790 31.773 1.00 94.81 460 VAL A CA 1
ATOM 3590 C C . VAL A 1 460 ? 1.005 -3.788 32.420 1.00 94.81 460 VAL A C 1
ATOM 3592 O O . VAL A 1 460 ? 0.601 -4.852 32.893 1.00 94.81 460 VAL A O 1
ATOM 3595 N N . LEU A 1 461 ? 2.285 -3.419 32.466 1.00 96.56 461 LEU A N 1
ATOM 3596 C CA . LEU A 1 461 ? 3.329 -4.162 33.167 1.00 96.56 461 LEU A CA 1
ATOM 3597 C C . LEU A 1 461 ? 3.477 -3.661 34.608 1.00 96.56 461 LEU A C 1
ATOM 3599 O O . LEU A 1 461 ? 3.807 -2.500 34.853 1.00 96.56 461 LEU A O 1
ATOM 3603 N N . THR A 1 462 ? 3.305 -4.565 35.565 1.00 96.69 462 THR A N 1
ATOM 3604 C CA . THR A 1 462 ? 3.587 -4.326 36.983 1.00 96.69 462 THR A CA 1
ATOM 3605 C C . THR A 1 462 ? 4.714 -5.235 37.451 1.00 96.69 462 THR A C 1
ATOM 3607 O O . THR A 1 462 ? 4.766 -6.414 37.109 1.00 96.69 462 THR A O 1
ATOM 3610 N N . SER A 1 463 ? 5.652 -4.657 38.196 1.00 96.94 463 SER A N 1
ATOM 3611 C CA . SER A 1 463 ? 6.793 -5.354 38.785 1.00 96.94 463 SER A CA 1
ATOM 3612 C C . SER A 1 463 ? 7.368 -4.514 39.919 1.00 96.94 463 SER A C 1
ATOM 3614 O O . SER A 1 463 ? 7.189 -3.292 39.936 1.00 96.94 463 SER A O 1
ATOM 3616 N N . GLU A 1 464 ? 8.148 -5.140 40.787 1.00 97.38 464 GLU A N 1
ATOM 3617 C CA . GLU A 1 464 ? 9.085 -4.438 41.659 1.00 97.38 464 GLU A CA 1
ATOM 3618 C C . GLU A 1 464 ? 10.180 -3.744 40.833 1.00 97.38 464 GLU A C 1
ATOM 3620 O O . GLU A 1 464 ? 10.533 -4.193 39.737 1.00 97.38 464 GLU A O 1
ATOM 3625 N N . ASP A 1 465 ? 10.724 -2.644 41.356 1.00 97.19 465 ASP A N 1
ATOM 3626 C CA . ASP A 1 465 ? 11.820 -1.902 40.712 1.00 97.19 465 ASP A CA 1
ATOM 3627 C C . ASP A 1 465 ? 13.189 -2.529 41.003 1.00 97.19 465 ASP A C 1
ATOM 3629 O O . ASP A 1 465 ? 14.164 -2.259 40.302 1.00 97.19 465 ASP A O 1
ATOM 3633 N N . SER A 1 466 ? 13.277 -3.373 42.035 1.00 97.00 466 SER A N 1
ATOM 3634 C CA . SER A 1 466 ? 14.501 -4.080 42.400 1.00 97.00 466 SER A CA 1
ATOM 3635 C C . SER A 1 466 ? 14.214 -5.422 43.059 1.00 97.00 466 SER A C 1
ATOM 3637 O O . SER A 1 466 ? 13.268 -5.526 43.839 1.00 97.00 466 SER A O 1
ATOM 3639 N N . ALA A 1 467 ? 15.075 -6.412 42.836 1.00 96.06 467 ALA A N 1
ATOM 3640 C CA . ALA A 1 467 ? 15.019 -7.691 43.532 1.00 96.06 467 ALA A CA 1
ATOM 3641 C C . ALA A 1 467 ? 16.424 -8.203 43.873 1.00 96.06 467 ALA A C 1
ATOM 3643 O O . ALA A 1 467 ? 17.366 -8.055 43.093 1.00 96.06 467 ALA A O 1
ATOM 3644 N N . LYS A 1 468 ? 16.556 -8.810 45.060 1.00 95.06 468 LYS A N 1
ATOM 3645 C CA . LYS A 1 468 ? 17.815 -9.380 45.556 1.00 95.06 468 LYS A CA 1
ATOM 3646 C C . LYS A 1 468 ? 17.871 -10.887 45.316 1.00 95.06 468 LYS A C 1
ATOM 3648 O O . LYS A 1 468 ? 16.920 -11.603 45.647 1.00 95.06 468 LYS A O 1
ATOM 3653 N N . PHE A 1 469 ? 19.002 -11.349 44.797 1.00 93.50 469 PHE A N 1
ATOM 3654 C CA . PHE A 1 469 ? 19.273 -12.741 44.468 1.00 93.50 469 PHE A CA 1
ATOM 3655 C C . PHE A 1 469 ? 20.554 -13.227 45.134 1.00 93.50 469 PHE A C 1
ATOM 3657 O O . PHE A 1 469 ? 21.539 -12.497 45.253 1.00 93.50 469 PHE A O 1
ATOM 3664 N N . ASP A 1 470 ? 20.505 -14.486 45.554 1.00 89.69 470 ASP A N 1
ATOM 3665 C CA . ASP A 1 470 ? 21.661 -15.197 46.073 1.00 89.69 470 ASP A CA 1
ATOM 3666 C C . ASP A 1 470 ? 22.540 -15.638 44.884 1.00 89.69 470 ASP A C 1
ATOM 3668 O O . ASP A 1 470 ? 21.999 -16.208 43.928 1.00 89.69 470 ASP A O 1
ATOM 3672 N N . PRO A 1 471 ? 23.866 -15.399 44.923 1.00 86.56 471 PRO A N 1
ATOM 3673 C CA . PRO A 1 471 ? 24.805 -15.773 43.858 1.00 86.56 471 PRO A CA 1
ATOM 3674 C C . PRO A 1 471 ? 24.829 -17.278 43.519 1.00 86.56 471 PRO A C 1
ATOM 3676 O O . PRO A 1 471 ? 25.414 -17.679 42.513 1.00 86.56 471 PRO A O 1
ATOM 3679 N N . PHE A 1 472 ? 24.199 -18.131 44.333 1.00 85.31 472 PHE A N 1
ATOM 3680 C CA . PHE A 1 472 ? 24.102 -19.575 44.102 1.00 85.31 472 PHE A CA 1
ATOM 3681 C C . PHE A 1 472 ? 22.759 -20.045 43.530 1.00 85.31 472 PHE A C 1
ATOM 3683 O O . PHE A 1 472 ? 22.576 -21.249 43.330 1.00 85.31 472 PHE A O 1
ATOM 3690 N N . VAL A 1 473 ? 21.822 -19.131 43.268 1.00 84.44 473 VAL A N 1
ATOM 3691 C CA . VAL A 1 473 ? 20.538 -19.448 42.632 1.00 84.44 473 VAL A CA 1
ATOM 3692 C C . VAL A 1 473 ? 20.635 -19.179 41.135 1.00 84.44 473 VAL A C 1
ATOM 3694 O O . VAL A 1 473 ? 21.035 -18.102 40.702 1.00 84.44 473 VAL A O 1
ATOM 3697 N N . GLU A 1 474 ? 20.249 -20.168 40.330 1.00 86.38 474 GLU A N 1
ATOM 3698 C CA . GLU A 1 474 ? 20.164 -20.000 38.883 1.00 86.38 474 GLU A CA 1
ATOM 3699 C C . GLU A 1 474 ? 19.094 -18.954 38.537 1.00 86.38 474 GLU A C 1
ATOM 3701 O O . GLU A 1 474 ? 17.942 -19.058 38.968 1.00 86.38 474 GLU A O 1
ATOM 3706 N N . LEU A 1 475 ? 19.471 -17.951 37.740 1.00 87.88 475 LEU A N 1
ATOM 3707 C CA . LEU A 1 475 ? 18.568 -16.906 37.248 1.00 87.88 475 LEU A CA 1
ATOM 3708 C C . LEU A 1 475 ? 17.672 -17.446 36.129 1.00 87.88 475 LEU A C 1
ATOM 3710 O O . LEU A 1 475 ? 17.775 -17.058 34.966 1.00 87.88 475 LEU A O 1
ATOM 3714 N N . THR A 1 476 ? 16.791 -18.375 36.486 1.00 91.75 476 THR A N 1
ATOM 3715 C CA . THR A 1 476 ? 15.752 -18.857 35.579 1.00 91.75 476 THR A CA 1
ATOM 3716 C C . THR A 1 476 ? 14.697 -17.779 35.362 1.00 91.75 476 THR A C 1
ATOM 3718 O O . THR A 1 476 ? 14.499 -16.883 36.190 1.00 91.75 476 THR A O 1
ATOM 3721 N N . ARG A 1 477 ? 13.974 -17.887 34.246 1.00 92.12 477 ARG A N 1
ATOM 3722 C CA . ARG A 1 477 ? 12.847 -17.003 33.953 1.00 92.12 477 ARG A CA 1
ATOM 3723 C C . ARG A 1 477 ? 11.817 -17.048 35.079 1.00 92.12 477 ARG A C 1
ATOM 3725 O O . ARG A 1 477 ? 11.372 -16.001 35.523 1.00 92.12 477 ARG A O 1
ATOM 3732 N N . GLU A 1 478 ? 11.452 -18.235 35.549 1.00 93.31 478 GLU A N 1
ATOM 3733 C CA . GLU A 1 478 ? 10.464 -18.426 36.611 1.00 93.31 478 GLU A CA 1
ATOM 3734 C C . GLU A 1 478 ? 10.889 -17.741 37.917 1.00 93.31 478 GLU A C 1
ATOM 3736 O O . GLU A 1 478 ? 10.070 -17.070 38.550 1.00 93.31 478 GLU A O 1
ATOM 3741 N N . GLU A 1 479 ? 12.169 -17.843 38.286 1.00 93.56 479 GLU A N 1
ATOM 3742 C CA . GLU A 1 479 ? 12.694 -17.187 39.487 1.00 93.56 479 GLU A CA 1
ATOM 3743 C C . GLU A 1 479 ? 12.667 -15.658 39.339 1.00 93.56 479 GLU A C 1
ATOM 3745 O O . GLU A 1 479 ? 12.213 -14.957 40.245 1.00 93.56 479 GLU A O 1
ATOM 3750 N N . LEU A 1 480 ? 13.067 -15.130 38.176 1.00 94.25 480 LEU A N 1
ATOM 3751 C CA . LEU A 1 480 ? 12.980 -13.698 37.868 1.00 94.25 480 LEU A CA 1
ATOM 3752 C C . LEU A 1 480 ? 11.534 -13.191 37.937 1.00 94.25 480 LEU A C 1
ATOM 3754 O O . LEU A 1 480 ? 11.258 -12.206 38.624 1.00 94.25 480 LEU A O 1
ATOM 3758 N N . MET A 1 481 ? 10.604 -13.894 37.287 1.00 94.69 481 MET A N 1
ATOM 3759 C CA . MET A 1 481 ? 9.175 -13.569 37.309 1.00 94.69 481 MET A CA 1
ATOM 3760 C C . MET A 1 481 ? 8.636 -13.519 38.742 1.00 94.69 481 MET A C 1
ATOM 3762 O O . MET A 1 481 ? 7.946 -12.567 39.109 1.00 94.69 481 MET A O 1
ATOM 3766 N N . SER A 1 482 ? 8.990 -14.506 39.571 1.00 94.94 482 SER A N 1
ATOM 3767 C CA . SER A 1 482 ? 8.546 -14.569 40.965 1.00 94.94 482 SER A CA 1
ATOM 3768 C C . SER A 1 482 ? 9.149 -13.461 41.828 1.00 94.94 482 SER A C 1
ATOM 3770 O O . SER A 1 482 ? 8.448 -12.892 42.662 1.00 94.94 482 SER A O 1
ATOM 3772 N N . LYS A 1 483 ? 10.443 -13.170 41.680 1.00 95.06 483 LYS A N 1
ATOM 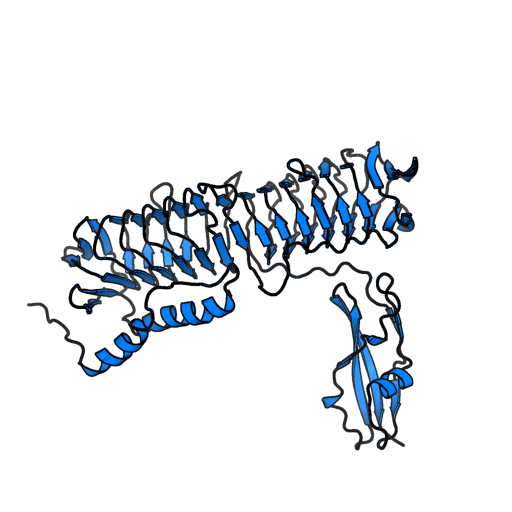3773 C CA . LYS A 1 483 ? 11.171 -12.231 42.548 1.00 95.06 483 LYS A CA 1
ATOM 3774 C C . LYS A 1 483 ? 10.823 -10.778 42.275 1.00 95.06 483 LYS A C 1
ATOM 3776 O O . LYS A 1 483 ? 10.747 -9.993 43.215 1.00 95.06 483 LYS A O 1
ATOM 3781 N N . PHE A 1 484 ? 10.580 -10.441 41.014 1.00 96.56 484 PHE A N 1
ATOM 3782 C CA . PHE A 1 484 ? 10.090 -9.124 40.623 1.00 96.56 484 PHE A CA 1
ATOM 3783 C C . PHE A 1 484 ? 8.563 -9.003 40.722 1.00 96.56 484 PHE A C 1
ATOM 3785 O O . PHE A 1 484 ? 8.038 -7.940 40.401 1.00 96.56 484 PHE A O 1
ATOM 3792 N N . ASN A 1 485 ? 7.856 -10.056 41.158 1.00 96.81 485 ASN A N 1
ATOM 3793 C CA . ASN A 1 485 ? 6.394 -10.096 41.250 1.00 96.81 485 ASN A CA 1
ATOM 3794 C C . ASN A 1 485 ? 5.727 -9.603 39.951 1.00 96.81 485 ASN A C 1
ATOM 3796 O O . ASN A 1 485 ? 4.898 -8.692 39.962 1.00 96.81 485 ASN A O 1
ATOM 3800 N N . ILE A 1 486 ? 6.182 -10.149 38.819 1.00 97.31 486 ILE A N 1
ATOM 3801 C CA . ILE A 1 486 ? 5.804 -9.642 37.501 1.00 97.31 486 ILE A CA 1
ATOM 3802 C C . ILE A 1 486 ? 4.389 -10.091 37.155 1.00 97.31 486 ILE A C 1
ATOM 3804 O O . ILE A 1 486 ? 4.099 -11.286 37.117 1.00 97.31 486 ILE A O 1
ATOM 3808 N N . LEU A 1 487 ? 3.547 -9.119 36.818 1.00 96.75 487 LEU A N 1
ATOM 3809 C CA . LEU A 1 487 ? 2.229 -9.324 36.232 1.00 96.75 487 LEU A CA 1
ATOM 3810 C C . LEU A 1 487 ? 2.083 -8.384 35.034 1.00 96.75 487 LEU A C 1
ATOM 3812 O O . LEU A 1 487 ? 2.337 -7.183 35.153 1.00 96.75 487 LEU A O 1
ATOM 3816 N N . ALA A 1 488 ? 1.663 -8.931 33.896 1.00 96.75 488 ALA A N 1
ATOM 3817 C CA . ALA A 1 488 ? 1.371 -8.167 32.693 1.00 96.75 488 ALA A CA 1
ATOM 3818 C C . ALA A 1 488 ? -0.067 -8.432 32.240 1.00 96.75 488 ALA A C 1
ATOM 3820 O O . ALA A 1 488 ? -0.419 -9.557 31.880 1.00 96.75 488 ALA A O 1
ATOM 3821 N N . MET A 1 489 ? -0.880 -7.381 32.266 1.00 95.50 489 MET A N 1
ATOM 3822 C CA . MET A 1 489 ? -2.285 -7.421 31.871 1.00 95.50 489 MET A CA 1
ATOM 3823 C C . MET A 1 489 ? -2.491 -6.546 30.649 1.00 95.50 489 MET A C 1
ATOM 3825 O O . MET A 1 489 ? -1.975 -5.437 30.597 1.00 95.50 489 MET A O 1
ATOM 3829 N N . ASP A 1 490 ? -3.291 -7.015 29.712 1.00 92.56 490 ASP A N 1
ATOM 3830 C CA . ASP A 1 490 ? -3.741 -6.243 28.570 1.00 92.56 490 ASP A CA 1
ATOM 3831 C C . ASP A 1 490 ? -5.275 -6.265 28.489 1.00 92.56 490 ASP A C 1
ATOM 3833 O O . ASP A 1 490 ? -5.919 -7.272 28.804 1.00 92.56 490 ASP A O 1
ATOM 3837 N N . ASP A 1 491 ? -5.878 -5.143 28.100 1.00 83.44 491 ASP A N 1
ATOM 3838 C CA . ASP A 1 491 ? -7.339 -4.979 28.071 1.00 83.44 491 ASP A CA 1
ATOM 3839 C C . ASP A 1 491 ? -8.014 -5.835 26.980 1.00 83.44 491 ASP A C 1
ATOM 3841 O O . ASP A 1 491 ? -9.235 -6.085 27.022 1.00 83.44 491 ASP A O 1
ATOM 3845 N N . ASP A 1 492 ? -7.240 -6.277 25.990 1.00 79.38 492 ASP A N 1
ATOM 3846 C CA . ASP A 1 492 ? -7.706 -7.036 24.842 1.00 79.38 492 ASP A CA 1
ATOM 3847 C C . ASP A 1 492 ? -7.237 -8.498 24.858 1.00 79.38 492 ASP A C 1
ATOM 3849 O O . ASP A 1 492 ? -8.039 -9.384 24.540 1.00 79.38 492 ASP A O 1
ATOM 3853 N N . ASP A 1 493 ? -6.017 -8.771 25.320 1.00 83.31 493 ASP A N 1
ATOM 3854 C CA . ASP A 1 493 ? -5.453 -10.119 25.443 1.00 83.31 493 ASP A CA 1
ATOM 3855 C C . ASP A 1 493 ? -5.655 -10.762 26.826 1.00 83.31 493 ASP A C 1
ATOM 3857 O O . ASP A 1 493 ? -5.529 -11.983 26.976 1.00 83.31 493 ASP A O 1
ATOM 3861 N N . GLY A 1 494 ? -6.010 -9.976 27.844 1.00 90.38 494 GLY A N 1
ATOM 3862 C CA . GLY A 1 494 ? -6.136 -10.439 29.223 1.00 90.38 494 GLY A CA 1
ATOM 3863 C C . GLY A 1 494 ? -4.776 -10.622 29.898 1.00 90.38 494 GLY A C 1
ATOM 3864 O O . GLY A 1 494 ? -3.916 -9.751 29.837 1.00 90.38 494 GLY A O 1
ATOM 3865 N N . ASP A 1 495 ? -4.577 -11.740 30.598 1.00 95.38 495 ASP A N 1
ATOM 3866 C CA . ASP A 1 495 ? -3.295 -12.025 31.253 1.00 95.38 495 ASP A CA 1
ATOM 3867 C C . ASP A 1 495 ? -2.259 -12.522 30.231 1.00 95.38 495 ASP A C 1
ATOM 3869 O O . ASP A 1 495 ? -2.321 -13.658 29.740 1.00 95.38 495 ASP A O 1
ATOM 3873 N N . ILE A 1 496 ? -1.280 -11.665 29.941 1.00 96.44 496 ILE A N 1
ATOM 3874 C CA . ILE A 1 496 ? -0.162 -11.943 29.037 1.00 96.44 496 ILE A CA 1
ATOM 3875 C C . ILE A 1 496 ? 1.165 -12.103 29.783 1.00 96.44 496 ILE A C 1
ATOM 3877 O O . ILE A 1 496 ? 2.225 -12.119 29.164 1.00 96.44 496 ILE A O 1
ATOM 3881 N N . THR A 1 497 ? 1.142 -12.298 31.104 1.00 97.06 497 THR A N 1
ATOM 3882 C CA . THR A 1 497 ? 2.339 -12.471 31.952 1.00 97.06 497 THR A CA 1
ATOM 3883 C C . THR A 1 497 ? 3.276 -13.560 31.421 1.00 97.06 497 THR A C 1
ATOM 3885 O O . THR A 1 497 ? 4.501 -13.437 31.460 1.00 97.06 497 THR A O 1
ATOM 3888 N N . LYS A 1 498 ? 2.710 -14.609 30.815 1.00 94.56 498 LYS A N 1
ATOM 3889 C CA . LYS A 1 498 ? 3.462 -15.698 30.172 1.00 94.56 498 LYS A CA 1
ATOM 3890 C C . LYS A 1 498 ? 4.279 -15.277 28.940 1.00 94.56 498 LYS A C 1
ATOM 3892 O O . LYS A 1 498 ? 5.056 -16.098 28.455 1.00 94.56 498 LYS A O 1
ATOM 3897 N N . ASN A 1 499 ? 4.117 -14.058 28.428 1.00 95.12 499 ASN A N 1
ATOM 3898 C CA . ASN A 1 499 ? 4.840 -13.524 27.269 1.00 95.12 499 ASN A CA 1
ATOM 3899 C C . ASN A 1 499 ? 6.030 -12.631 27.673 1.00 95.12 499 ASN A C 1
ATOM 3901 O O . ASN A 1 499 ? 6.756 -12.163 26.804 1.00 95.12 499 ASN A O 1
ATOM 3905 N N . VAL A 1 500 ? 6.266 -12.405 28.973 1.00 96.81 500 VAL A N 1
ATOM 3906 C CA . VAL A 1 500 ? 7.371 -11.560 29.455 1.00 96.81 500 VAL A CA 1
ATOM 3907 C C . VAL A 1 500 ? 8.736 -12.150 29.091 1.00 96.81 500 VAL A C 1
ATOM 3909 O O . VAL A 1 500 ? 8.997 -13.334 29.320 1.00 96.81 500 VAL A O 1
ATOM 3912 N N . THR A 1 501 ? 9.629 -11.307 28.588 1.00 96.69 501 THR A N 1
ATOM 3913 C CA . THR A 1 501 ? 11.032 -11.616 28.286 1.00 96.69 501 THR A CA 1
ATOM 3914 C C . THR A 1 501 ? 11.962 -10.636 29.007 1.00 96.69 501 THR A C 1
ATOM 3916 O O . THR A 1 501 ? 11.508 -9.633 29.561 1.00 96.69 501 THR A O 1
ATOM 3919 N N . PHE A 1 502 ? 13.259 -10.942 29.042 1.00 96.75 502 PHE A N 1
ATOM 3920 C CA . PHE A 1 502 ? 14.269 -10.132 29.722 1.00 96.75 502 PHE A CA 1
ATOM 3921 C C . PHE A 1 502 ? 15.430 -9.831 28.771 1.00 96.75 502 PHE A C 1
ATOM 3923 O O . PHE A 1 502 ? 15.927 -10.736 28.102 1.00 96.75 502 PHE A O 1
ATOM 3930 N N . GLU A 1 503 ? 15.875 -8.577 28.743 1.00 96.94 503 GLU A N 1
ATOM 3931 C CA . GLU A 1 503 ? 17.087 -8.120 28.053 1.00 96.94 503 GLU A CA 1
ATOM 3932 C C . GLU A 1 503 ? 18.164 -7.755 29.095 1.00 96.94 503 GLU A C 1
ATOM 3934 O O . GLU A 1 503 ? 17.842 -7.317 30.205 1.00 96.94 503 GLU A O 1
ATOM 3939 N N . GLY A 1 504 ? 19.446 -7.921 28.751 1.00 94.44 504 GLY A N 1
ATOM 3940 C CA . GLY A 1 504 ? 20.576 -7.519 29.595 1.00 94.44 504 GLY A CA 1
ATOM 3941 C C . GLY A 1 504 ? 21.051 -8.573 30.600 1.00 94.44 504 GLY A C 1
ATOM 3942 O O . GLY A 1 504 ? 22.038 -8.335 31.297 1.00 94.44 504 GLY A O 1
ATOM 3943 N N . LEU A 1 505 ? 20.404 -9.745 30.657 1.00 93.25 505 LEU A N 1
ATOM 3944 C CA . LEU A 1 505 ? 20.801 -10.857 31.534 1.00 93.25 505 LEU A CA 1
ATOM 3945 C C . LEU A 1 505 ? 22.208 -11.379 31.223 1.00 93.25 505 LEU A C 1
ATOM 3947 O O . LEU A 1 505 ? 22.917 -11.812 32.124 1.00 93.25 505 LEU A O 1
ATOM 3951 N N . GLU A 1 506 ? 22.639 -11.300 29.968 1.00 94.06 506 GLU A N 1
ATOM 3952 C CA . GLU A 1 506 ? 23.978 -11.689 29.526 1.00 94.06 506 GLU A CA 1
ATOM 3953 C C . GLU A 1 506 ? 25.105 -10.841 30.139 1.00 94.06 506 GLU A C 1
ATOM 3955 O O . GLU A 1 506 ? 26.264 -11.253 30.110 1.00 94.06 506 GLU A O 1
ATOM 3960 N N . ASN A 1 507 ? 24.771 -9.677 30.708 1.00 94.31 507 ASN A N 1
ATOM 3961 C CA . ASN A 1 507 ? 25.719 -8.774 31.367 1.00 94.31 507 ASN A CA 1
ATOM 3962 C C . ASN A 1 507 ? 25.755 -8.959 32.892 1.00 94.31 507 ASN A C 1
ATOM 3964 O O . ASN A 1 507 ? 26.506 -8.263 33.578 1.00 94.31 507 ASN A O 1
ATOM 3968 N N . VAL A 1 508 ? 24.938 -9.867 33.430 1.00 93.50 508 VAL A N 1
ATOM 3969 C CA . VAL A 1 508 ? 24.891 -10.169 34.859 1.00 93.50 508 VAL A CA 1
ATOM 3970 C C . VAL A 1 508 ? 25.925 -11.241 35.180 1.00 93.50 508 VAL A C 1
ATOM 3972 O O . VAL A 1 508 ? 25.816 -12.380 34.730 1.00 93.50 508 VAL A O 1
ATOM 3975 N N . ASP A 1 509 ? 26.899 -10.895 36.018 1.00 92.69 509 ASP A N 1
ATOM 3976 C CA . ASP A 1 509 ? 27.797 -11.877 36.620 1.00 92.69 509 ASP A CA 1
ATOM 3977 C C . ASP A 1 509 ? 27.275 -12.276 38.003 1.00 92.69 509 ASP A C 1
ATOM 3979 O O . ASP A 1 509 ? 27.462 -11.569 38.994 1.00 92.69 509 ASP A O 1
ATOM 3983 N N . ILE A 1 510 ? 26.622 -13.438 38.071 1.00 92.19 510 ILE A N 1
ATOM 3984 C CA . ILE A 1 510 ? 26.049 -13.957 39.319 1.00 92.19 510 ILE A CA 1
ATOM 3985 C C . ILE A 1 510 ? 27.103 -14.293 40.380 1.00 92.19 510 ILE A C 1
ATOM 3987 O O . ILE A 1 510 ? 26.743 -14.491 41.532 1.00 92.19 510 ILE A O 1
ATOM 3991 N N . TYR A 1 511 ? 28.392 -14.355 40.030 1.00 91.44 511 TYR A N 1
ATOM 3992 C CA . TYR A 1 511 ? 29.472 -14.609 40.989 1.00 91.44 511 TYR A CA 1
ATOM 3993 C C . TYR A 1 511 ? 30.098 -13.330 41.546 1.00 91.44 511 TYR A C 1
ATOM 3995 O O . TYR A 1 511 ? 30.986 -13.402 42.401 1.00 91.44 511 TYR A O 1
ATOM 4003 N N . THR A 1 512 ? 29.640 -12.172 41.076 1.00 93.75 512 THR A N 1
ATOM 4004 C CA . THR A 1 512 ? 30.144 -10.868 41.487 1.00 93.75 512 THR A CA 1
ATOM 4005 C C . THR A 1 512 ? 29.024 -10.082 42.159 1.00 93.75 512 THR A C 1
ATOM 4007 O O . THR A 1 512 ? 28.061 -9.671 41.508 1.00 93.75 512 THR A O 1
ATOM 4010 N N . ASP A 1 513 ? 29.173 -9.842 43.465 1.00 95.25 513 ASP A N 1
ATOM 4011 C CA . ASP A 1 513 ? 28.267 -8.979 44.225 1.00 95.25 513 ASP A CA 1
ATOM 4012 C C . ASP A 1 513 ? 28.159 -7.607 43.546 1.00 95.25 513 ASP A C 1
ATOM 4014 O O . ASP A 1 513 ? 29.163 -6.949 43.253 1.00 95.25 513 ASP A O 1
ATOM 4018 N N . GLY A 1 514 ? 26.933 -7.159 43.304 1.00 96.06 514 GLY A N 1
ATOM 4019 C CA . GLY A 1 514 ? 26.699 -5.937 42.552 1.00 96.06 514 GLY A CA 1
ATOM 4020 C C . GLY A 1 514 ? 25.233 -5.696 42.236 1.00 96.06 514 GLY A C 1
ATOM 4021 O O . GLY A 1 514 ? 24.386 -6.576 42.375 1.00 96.06 514 GLY A O 1
ATOM 4022 N N . THR A 1 515 ? 24.943 -4.476 41.799 1.00 97.50 515 THR A N 1
ATOM 4023 C CA . THR A 1 515 ? 23.640 -4.110 41.248 1.00 97.50 515 THR A CA 1
ATOM 4024 C C . THR A 1 515 ? 23.767 -4.026 39.738 1.00 97.50 515 THR A C 1
ATOM 4026 O O . THR A 1 515 ? 24.547 -3.227 39.222 1.00 97.50 515 THR A O 1
ATOM 4029 N N . TYR A 1 516 ? 22.980 -4.836 39.051 1.00 97.12 516 TYR A N 1
ATOM 4030 C CA . TYR A 1 516 ? 22.905 -4.903 37.602 1.00 97.12 516 TYR A CA 1
ATOM 4031 C C . TYR A 1 516 ? 21.572 -4.313 37.146 1.00 97.12 516 TYR A C 1
ATOM 4033 O O . TYR A 1 516 ? 20.559 -4.442 37.835 1.00 97.12 516 TYR A O 1
ATOM 4041 N N . GLU A 1 517 ? 21.564 -3.656 35.993 1.00 97.75 517 GLU A N 1
ATOM 4042 C CA . GLU A 1 517 ? 20.335 -3.190 35.354 1.00 97.75 517 GLU A CA 1
ATOM 4043 C C . GLU A 1 517 ? 19.929 -4.204 34.287 1.00 97.75 517 GLU A C 1
ATOM 4045 O O . GLU A 1 517 ? 20.740 -4.576 33.439 1.00 97.75 517 GLU A O 1
ATOM 4050 N N . ILE A 1 518 ? 18.681 -4.659 34.351 1.00 97.62 518 ILE A N 1
ATOM 4051 C CA . ILE A 1 518 ? 18.071 -5.515 33.332 1.00 97.62 518 ILE A CA 1
ATOM 4052 C C . ILE A 1 518 ? 16.748 -4.892 32.894 1.00 97.62 518 ILE A C 1
ATOM 4054 O O . ILE A 1 518 ? 16.142 -4.108 33.631 1.00 97.62 518 ILE A O 1
ATOM 4058 N N . THR A 1 519 ? 16.274 -5.256 31.708 1.00 98.00 519 THR A N 1
ATOM 4059 C CA . THR A 1 519 ? 15.021 -4.725 31.165 1.00 98.00 519 THR A CA 1
ATOM 4060 C C . THR A 1 519 ? 13.996 -5.841 31.034 1.00 98.00 519 THR A C 1
ATOM 4062 O O . THR A 1 519 ? 14.229 -6.836 30.352 1.00 98.00 519 THR A O 1
ATOM 4065 N N . ILE A 1 520 ? 12.841 -5.662 31.672 1.00 97.88 520 ILE A N 1
ATOM 4066 C CA . ILE A 1 520 ? 11.657 -6.495 31.461 1.00 97.88 520 ILE A CA 1
ATOM 4067 C C . ILE A 1 520 ? 10.971 -5.996 30.192 1.00 97.88 520 ILE A C 1
ATOM 4069 O O . ILE A 1 520 ? 10.670 -4.806 30.083 1.00 97.88 520 ILE A O 1
ATOM 4073 N N . VAL A 1 521 ? 10.716 -6.898 29.249 1.00 96.81 521 VAL A N 1
ATOM 4074 C CA . VAL A 1 521 ? 10.065 -6.595 27.973 1.00 96.81 521 VAL A CA 1
ATOM 4075 C C . VAL A 1 521 ? 8.817 -7.452 27.832 1.00 96.81 521 VAL A C 1
ATOM 4077 O O . VAL A 1 521 ? 8.881 -8.679 27.919 1.00 96.81 521 VAL A O 1
ATOM 4080 N N . ILE A 1 522 ? 7.680 -6.812 27.584 1.00 96.38 522 ILE A N 1
ATOM 4081 C CA . ILE A 1 522 ? 6.426 -7.489 27.261 1.00 96.38 522 ILE A CA 1
ATOM 4082 C C . ILE A 1 522 ? 5.931 -7.021 25.899 1.00 96.38 522 ILE A C 1
ATOM 4084 O O . ILE A 1 522 ? 6.043 -5.838 25.584 1.00 96.38 522 ILE A O 1
ATOM 4088 N N . SER A 1 523 ? 5.386 -7.952 25.114 1.00 90.81 523 SER A N 1
ATOM 4089 C CA . SER A 1 523 ? 4.666 -7.643 23.884 1.00 90.81 523 SER A CA 1
ATOM 4090 C C . SER A 1 523 ? 3.296 -8.316 23.865 1.00 90.81 523 SER A C 1
ATOM 4092 O O . SER A 1 523 ? 3.169 -9.477 24.274 1.00 90.81 523 SER A O 1
ATOM 4094 N N . ASP A 1 524 ? 2.285 -7.567 23.435 1.00 88.94 524 ASP A N 1
ATOM 4095 C CA . ASP A 1 524 ? 0.913 -8.045 23.245 1.00 88.94 524 ASP A CA 1
ATOM 4096 C C . ASP A 1 524 ? 0.696 -8.605 21.818 1.00 88.94 524 ASP A C 1
ATOM 4098 O O . ASP A 1 524 ? 1.624 -8.686 21.005 1.00 88.94 524 ASP A O 1
ATOM 4102 N N . SER A 1 525 ? -0.526 -9.039 21.498 1.00 81.06 525 SER A N 1
ATOM 4103 C CA . SER A 1 525 ? -0.868 -9.588 20.176 1.00 81.06 525 SER A CA 1
ATOM 4104 C C . SER A 1 525 ? -0.960 -8.536 19.057 1.00 81.06 525 SER A C 1
ATOM 4106 O O . SER A 1 525 ? -0.950 -8.884 17.864 1.00 81.06 525 SER A O 1
ATOM 4108 N N . ASP A 1 526 ? -1.007 -7.256 19.428 1.00 73.81 526 ASP A N 1
ATOM 4109 C CA . ASP A 1 526 ? -1.005 -6.091 18.543 1.00 73.81 526 ASP A CA 1
ATOM 4110 C C . ASP A 1 526 ? 0.398 -5.477 18.381 1.00 73.81 526 ASP A C 1
ATOM 4112 O O . ASP A 1 526 ? 0.550 -4.448 17.723 1.00 73.81 526 ASP A O 1
ATOM 4116 N N . GLN A 1 527 ? 1.431 -6.157 18.897 1.00 79.44 527 GLN A N 1
ATOM 4117 C CA . GLN A 1 527 ? 2.842 -5.759 18.857 1.00 79.44 527 GLN A CA 1
ATOM 4118 C C . GLN A 1 527 ? 3.144 -4.449 19.602 1.00 79.44 527 GLN A C 1
ATOM 4120 O O . GLN A 1 527 ? 4.191 -3.832 19.377 1.00 79.44 527 GLN A O 1
ATOM 4125 N N . ASN A 1 528 ? 2.284 -4.029 20.535 1.00 81.56 528 ASN A N 1
ATOM 4126 C CA . ASN A 1 528 ? 2.679 -3.049 21.540 1.00 81.56 528 ASN A CA 1
ATOM 4127 C C . ASN A 1 528 ? 3.791 -3.648 22.394 1.00 81.56 528 ASN A C 1
ATOM 4129 O O . ASN A 1 528 ? 3.734 -4.821 22.763 1.00 81.56 528 ASN A O 1
ATOM 4133 N N . ILE A 1 529 ? 4.813 -2.846 22.696 1.00 89.38 529 ILE A N 1
ATOM 4134 C CA . ILE A 1 529 ? 5.946 -3.263 23.519 1.00 89.38 529 ILE A CA 1
ATOM 4135 C C . ILE A 1 529 ? 6.068 -2.305 24.693 1.00 89.38 529 ILE A C 1
ATOM 4137 O O . ILE A 1 529 ? 6.307 -1.114 24.500 1.00 89.38 529 ILE A O 1
ATOM 4141 N N . VAL A 1 530 ? 5.990 -2.843 25.908 1.00 95.44 530 VAL A N 1
ATOM 4142 C CA . VAL A 1 530 ? 6.297 -2.099 27.131 1.00 95.44 530 VAL A CA 1
ATOM 4143 C C . VAL A 1 530 ? 7.604 -2.621 27.706 1.00 95.44 530 VAL A C 1
ATOM 4145 O O . VAL A 1 530 ? 7.807 -3.827 27.864 1.00 95.44 530 VAL A O 1
ATOM 4148 N N . LYS A 1 531 ? 8.511 -1.686 27.994 1.00 97.19 531 LYS A N 1
ATOM 4149 C CA . LYS A 1 531 ? 9.813 -1.958 28.600 1.00 97.19 531 LYS A CA 1
ATOM 4150 C C . LYS A 1 531 ? 9.884 -1.312 29.975 1.00 97.19 531 LYS A C 1
ATOM 4152 O O . LYS A 1 531 ? 9.535 -0.142 30.124 1.00 97.19 531 LYS A O 1
ATOM 4157 N N . LYS A 1 532 ? 10.377 -2.051 30.967 1.00 97.62 532 LYS A N 1
ATOM 4158 C CA . LYS A 1 532 ? 10.653 -1.523 32.306 1.00 97.62 532 LYS A CA 1
ATOM 4159 C C . LYS A 1 532 ? 12.048 -1.938 32.755 1.00 97.62 532 LYS A C 1
ATOM 4161 O O . LYS A 1 532 ? 12.339 -3.128 32.855 1.00 97.62 532 LYS A O 1
ATOM 4166 N N . ASN A 1 533 ? 12.893 -0.954 33.043 1.00 98.00 533 ASN A N 1
ATOM 4167 C CA . ASN A 1 533 ? 14.199 -1.202 33.643 1.00 98.00 533 ASN A CA 1
ATOM 4168 C C . ASN A 1 533 ? 14.033 -1.482 35.136 1.00 98.00 533 ASN A C 1
ATOM 4170 O O . ASN A 1 533 ? 13.294 -0.774 35.824 1.00 98.00 533 ASN A O 1
ATOM 4174 N N . VAL A 1 534 ? 14.725 -2.507 35.625 1.00 98.06 534 VAL A N 1
ATOM 4175 C CA . VAL A 1 534 ? 14.717 -2.923 37.030 1.00 98.06 534 VAL A CA 1
ATOM 4176 C C . VAL A 1 534 ? 16.133 -3.255 37.499 1.00 98.06 534 VAL A C 1
ATOM 4178 O O . VAL A 1 534 ? 17.024 -3.546 36.699 1.00 98.06 534 VAL A O 1
ATOM 4181 N N . GLN A 1 535 ? 16.345 -3.211 38.812 1.00 98.06 535 GLN A N 1
ATOM 4182 C CA . GLN A 1 535 ? 17.630 -3.498 39.440 1.00 98.06 535 GLN A CA 1
ATOM 4183 C C . GLN A 1 535 ? 17.695 -4.930 39.971 1.00 98.06 535 GLN A C 1
ATOM 4185 O O . GLN A 1 535 ? 16.950 -5.326 40.867 1.00 98.06 535 GLN A O 1
ATOM 4190 N N . LEU A 1 536 ? 18.645 -5.699 39.459 1.00 96.56 536 LEU A N 1
ATOM 4191 C CA . LEU A 1 536 ? 18.988 -7.020 39.956 1.00 96.56 536 LEU A CA 1
ATOM 4192 C C . LEU A 1 536 ? 20.182 -6.901 40.907 1.00 96.56 536 LEU A C 1
ATOM 4194 O O . LEU A 1 536 ? 21.286 -6.570 40.484 1.00 96.56 536 LEU A O 1
ATOM 4198 N N . VAL A 1 537 ? 19.969 -7.155 42.197 1.00 96.81 537 VAL A N 1
ATOM 4199 C CA . VAL A 1 537 ? 21.030 -7.083 43.212 1.00 96.81 537 VAL A CA 1
ATOM 4200 C C . VAL A 1 537 ? 21.544 -8.488 43.501 1.00 96.81 537 VAL A C 1
ATOM 4202 O O . VAL A 1 537 ? 20.828 -9.292 44.096 1.00 96.81 537 VAL A O 1
ATOM 4205 N N . ILE A 1 538 ? 22.784 -8.771 43.112 1.00 95.56 538 ILE A N 1
ATOM 4206 C CA . ILE A 1 538 ? 23.500 -9.996 43.475 1.00 95.56 538 ILE A CA 1
ATOM 4207 C C . ILE A 1 538 ? 24.265 -9.739 44.770 1.00 95.56 538 ILE A C 1
ATOM 4209 O O . ILE A 1 538 ? 25.033 -8.779 44.868 1.00 95.56 538 ILE A O 1
ATOM 4213 N N . GLY A 1 539 ? 24.039 -10.582 45.772 1.00 89.38 539 GLY A N 1
ATOM 4214 C CA . GLY A 1 539 ? 24.818 -10.570 47.006 1.00 89.38 539 GLY A CA 1
ATOM 4215 C C . GLY A 1 539 ? 24.128 -11.293 48.156 1.00 89.38 539 GLY A C 1
ATOM 4216 O O . GLY A 1 539 ? 22.927 -11.559 48.109 1.00 89.38 539 GLY A O 1
ATOM 4217 N N . TYR A 1 540 ? 24.897 -11.587 49.204 1.00 71.12 540 TYR A N 1
ATOM 4218 C CA . TYR A 1 540 ? 24.449 -12.282 50.423 1.00 71.12 540 TYR A CA 1
ATOM 4219 C C . TYR A 1 540 ? 23.482 -11.457 51.265 1.00 71.12 540 TYR A C 1
ATOM 4221 O O . TYR A 1 540 ? 23.768 -10.265 51.532 1.00 71.12 540 TYR A O 1
#

Foldseek 3Di:
DDDDPDDDPPVVPVLCVLVVPDDDPPPPPPPADDPVVCCVVVVSVVVSCPPDPQFWKWFQAQVRDIDIGGDPQPFEWAWEADQAWIWIDTPHDIDTGGLTAEIEGHRYEYADAYEHENRARYQYYEYYQYEYQAAYEYEQHQNHQEYEYYLYEFHHPDQWSYEYENHQRHQEYEHELYETCHEHYYEHHANHAEYEHENYEAQAADEYAAYHALHEYEYYFYKYHFDDDKGQNYFYHYPDLRYKYAYAADRPDDFAAFQQDLQDWKKKWFAAPVRDIDIDIHDRPKAWAEWEDDQQWIWIAIPVGDIDIGGQTQEIEIANHEHEAEYEYAHLNHQHQYYYYESYEAAEYYAHNPQNHAEYEAYSYEQDDPQPGEHAHELRCNYAEYYHESREGAAEYEDEHHQNHAYAEAYSYEHSHEYAAENNHQYEHAYHSYMYSGTYIYSYMYGHHGDDDQDFDAKDWAWAQEFEDELPDDPDPVVVCVRRVIWIAGPPQGTQSVQKDKAPVVVDDSVDFDKGKIWIWGADPSGRIDIDIHIYGRDD